Protein AF-0000000086990386 (afdb_homodimer)

Foldseek 3Di:
DPPVVLLVLLLVLLVLLLVLLVVLLVLQQPQWFAAPVGDIDHLVNDPLSVLLNVLSVVSNVLSVVVSVQSVCCVVVVDNDDDPCVVVVNLVVLVVSLVSLVVSLVSLVVVLVVVLVVVVVVLCVVCNPCCVVPVSSVVRNVSSVVSSVSSNVSSVSSVVSSVSSVVSSVCVVVPPPPDPPPCPPDPPVPDPPVPPPDPDDD/DPPVVLLVLLLVLLVLLLVLLVVLLVLQQPQWFAAPVGDIDHLVNDPLSVLLNVLSVVSNVLSVVVSVQSVCCVVVVDNPDDPCVVVVNLVVLVVSLVSLVVSLVSLVVVLVVVLVVVVVVLCVVCNPCCVVDVSSVVRNVSSVVSSVSSNVSSVSSVVSSVSSVVSSVCVVVPPPPPPPPPPPPVCVPVPPVPVPDDPDD

Nearest PDB structures (foldseek):
  5mx5-assembly1_G  TM=4.314E-01  e=7.909E+00  Mus musculus
  4a82-assembly1_A  TM=3.394E-01  e=3.561E+00  Homo sapiens
  4a82-assembly1_A  TM=3.468E-01  e=4.744E+00  Homo sapiens

InterPro domains:
  IPR006702 Casparian strip membrane protein domain [PF04535] (6-113)

Sequence (402 aa):
MDPKVVAFIVIGLRSFTFICLLIALVVIATDKLALIDGYKATFNDIHGYRYVLSIAIIGLAHTILQLGFSLYHVLTQNIPFWNGLPQFNYYADQVLAWVLASAAGAGFAVTAELKRLVDENIKNAVGDYELFIPAVDQQESLIDDFFDKANIATAILFLAFLSMATLLLLSPFNRIKPLETTTQDPEAQAKEPTAPGAPSSMDPKVVAFIVIGLRSFTFICLLIALVVIATDKLALIDGYKATFNDIHGYRYVLSIAIIGLAHTILQLGFSLYHVLTQNIPFWNGLPQFNYYADQVLAWVLASAAGAGFAVTAELKRLVDENIKNAVGDYELFIPAVDQQESLIDDFFDKANIATAILFLAFLSMATLLLLSPFNRIKPLETTTQDPEAQAKEPTAPGAPSS

pLDDT: mean 76.16, std 20.46, range [26.42, 97.56]

Secondary structure (DSSP, 8-state):
--HHHHHHHHHHHHHHHHHHHHHHHHHHHH-EEE-TTS-EEEGGGSHHHHHHHHHHHHHHHHHHHHHHHHHHHHHH----S-TTHHHHHHHHHHHHHHHHHHHHHHHHHHHHHHHHHHHHHHHHHHGGGGGG-HHHHHHHHHHHHHHHHHHHHHHHHHHHHHHHHHHHHHHHHHTT---------SHHHH-----------/--HHHHHHHHHHHHHHHHHHHHHHHHHHHH-EEE-TTS-EEEGGGSHHHHHHHHHHHHHHHHHHHHHHHHHHHHHH-S--S-TTHHHHHHHHHHHHHHHHHHHHHHHHHHHHHHHHHHHHHHHHHHGGGGGG-HHHHHHHHHHHHHHHHHHHHHHHHHHHHHHHHHHHHHHHHHTT---------STTTT-----------

Solvent-accessible surface area (backbone atoms only — not comparable to full-atom values): 21469 Å² total; per-residue (Å²): 128,59,66,69,59,50,52,50,51,51,52,52,38,46,50,50,25,40,53,29,26,50,51,19,45,50,45,48,72,66,44,65,39,73,44,91,90,63,54,68,46,45,42,76,75,36,66,29,43,39,48,31,50,51,46,34,51,52,50,39,55,50,37,54,54,50,49,50,53,52,49,47,23,70,73,63,73,39,77,67,94,52,96,55,44,67,59,49,50,51,51,52,50,50,53,49,36,34,50,39,28,12,28,31,24,9,31,50,24,31,46,53,48,52,53,49,50,51,51,49,48,48,38,68,74,45,39,91,48,39,86,72,35,64,70,56,50,56,44,48,50,49,51,49,50,45,46,49,48,51,46,50,21,28,49,32,39,36,49,21,27,50,36,49,47,51,53,58,70,49,45,74,72,64,65,64,70,69,73,75,72,74,78,59,68,69,67,69,60,67,70,51,76,73,68,75,74,74,75,83,136,130,59,66,67,58,52,50,50,52,52,52,49,38,45,49,49,24,40,52,28,26,51,53,20,45,52,46,48,72,66,45,67,39,74,45,91,89,64,54,70,47,45,42,76,74,36,67,29,43,39,49,32,50,52,47,34,51,52,50,38,55,49,38,54,55,50,49,49,52,52,48,46,24,70,72,63,71,40,77,64,96,49,98,55,43,68,59,48,49,50,51,51,50,49,52,49,37,34,49,37,28,12,28,30,23,8,31,51,22,32,47,53,49,50,51,49,50,53,52,50,48,49,38,68,74,45,40,90,48,39,86,72,35,64,69,56,49,56,45,48,50,49,52,50,50,47,47,48,47,53,47,50,22,29,50,33,38,36,50,20,27,51,37,47,48,50,53,58,68,49,45,74,72,63,65,64,68,71,73,73,73,70,76,69,71,67,61,69,67,66,65,53,78,72,71,77,74,76,78,76,133

Radius of gyration: 30.39 Å; Cα contacts (8 Å, |Δi|>4): 389; chains: 2; bounding box: 49×121×81 Å

Organism: Momordica charantia (NCBI:txid3673)

Structure (mmCIF, N/CA/C/O backbone):
data_AF-0000000086990386-model_v1
#
loop_
_entity.id
_entity.type
_entity.pdbx_description
1 polymer 'CASP-like protein'
#
loop_
_atom_site.group_PDB
_atom_site.id
_atom_site.type_symbol
_atom_site.label_atom_id
_atom_site.label_alt_id
_atom_site.label_comp_id
_atom_site.label_asym_id
_atom_site.label_entity_id
_atom_site.label_seq_id
_atom_site.pdbx_PDB_ins_code
_atom_site.Cartn_x
_atom_site.Cartn_y
_atom_site.Cartn_z
_atom_site.occupancy
_atom_site.B_iso_or_equiv
_atom_site.auth_seq_id
_atom_site.auth_comp_id
_atom_site.auth_asym_id
_atom_site.auth_atom_id
_atom_site.pdbx_PDB_model_num
ATOM 1 N N . MET A 1 1 ? 9.789 23.828 18.828 1 56.28 1 MET A N 1
ATOM 2 C CA . MET A 1 1 ? 11.125 23.391 18.406 1 56.28 1 MET A CA 1
ATOM 3 C C . MET A 1 1 ? 11.836 24.516 17.656 1 56.28 1 MET A C 1
ATOM 5 O O . MET A 1 1 ? 11.195 25.328 17 1 56.28 1 MET A O 1
ATOM 9 N N . ASP A 1 2 ? 13.164 24.734 17.906 1 68.25 2 ASP A N 1
ATOM 10 C CA . ASP A 1 2 ? 14.031 25.688 17.203 1 68.25 2 ASP A CA 1
ATOM 11 C C . ASP A 1 2 ? 13.938 25.5 15.695 1 68.25 2 ASP A C 1
ATOM 13 O O . ASP A 1 2 ? 14.008 24.375 15.195 1 68.25 2 ASP A O 1
ATOM 17 N N . PRO A 1 3 ? 13.531 26.469 15.086 1 74.06 3 PRO A N 1
ATOM 18 C CA . PRO A 1 3 ? 13.375 26.375 13.633 1 74.06 3 PRO A CA 1
ATOM 19 C C . PRO A 1 3 ? 14.594 25.75 12.953 1 74.06 3 PRO A C 1
ATOM 21 O O . PRO A 1 3 ? 14.445 25.047 11.953 1 74.06 3 PRO A O 1
ATOM 24 N N . LYS A 1 4 ? 15.781 26.078 13.477 1 75.44 4 LYS A N 1
ATOM 25 C CA . LYS A 1 4 ? 16.98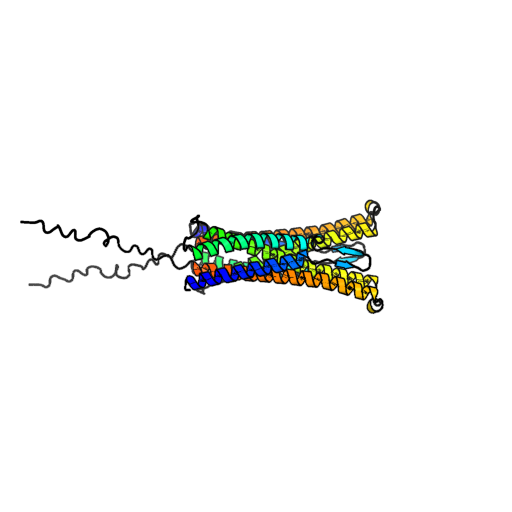4 25.484 12.898 1 75.44 4 LYS A CA 1
ATOM 26 C C . LYS A 1 4 ? 17 23.969 13.07 1 75.44 4 LYS A C 1
ATOM 28 O O . LYS A 1 4 ? 17.406 23.25 12.164 1 75.44 4 LYS A O 1
ATOM 33 N N . VAL A 1 5 ? 16.562 23.469 14.219 1 78.19 5 VAL A N 1
ATOM 34 C CA . VAL A 1 5 ? 16.516 22.047 14.492 1 78.19 5 VAL A CA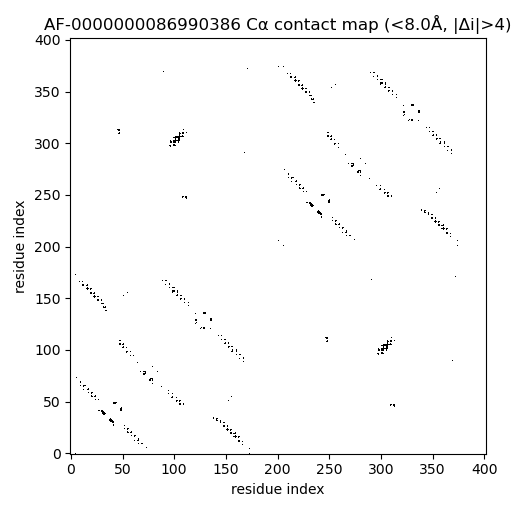 1
ATOM 35 C C . VAL A 1 5 ? 15.508 21.375 13.555 1 78.19 5 VAL A C 1
ATOM 37 O O . VAL A 1 5 ? 15.773 20.297 13.016 1 78.19 5 VAL A O 1
ATOM 40 N N . VAL A 1 6 ? 14.453 22.047 13.297 1 78.69 6 VAL A N 1
ATOM 41 C CA . VAL A 1 6 ? 13.406 21.5 12.422 1 78.69 6 VAL A CA 1
ATOM 42 C C . VAL A 1 6 ? 13.938 21.391 10.992 1 78.69 6 VAL A C 1
ATOM 44 O O . VAL A 1 6 ? 13.711 20.391 10.32 1 78.69 6 VAL A O 1
ATOM 47 N N . ALA A 1 7 ? 14.656 22.406 10.664 1 78.38 7 ALA A N 1
ATOM 48 C CA . ALA A 1 7 ? 15.219 22.391 9.312 1 78.38 7 ALA A CA 1
ATOM 49 C C . ALA A 1 7 ? 16.203 21.25 9.125 1 78.38 7 ALA A C 1
ATOM 51 O O . ALA A 1 7 ? 16.219 20.594 8.086 1 78.38 7 ALA A O 1
ATOM 52 N N . PHE A 1 8 ? 16.953 21 10.133 1 82.94 8 PHE A N 1
ATOM 53 C CA . PHE A 1 8 ? 17.938 19.938 10.062 1 82.94 8 PHE A CA 1
ATOM 54 C C . PHE A 1 8 ? 17.25 18.578 10.055 1 82.94 8 PHE A C 1
ATOM 56 O O . PHE A 1 8 ? 17.703 17.656 9.367 1 82.94 8 PHE A O 1
ATOM 63 N N . ILE A 1 9 ? 16.266 18.469 10.797 1 86.44 9 ILE A N 1
ATOM 64 C CA . ILE A 1 9 ? 15.516 17.219 10.836 1 86.44 9 ILE A CA 1
ATOM 65 C C . ILE A 1 9 ? 14.883 16.953 9.469 1 86.44 9 ILE A C 1
ATOM 67 O O . ILE A 1 9 ? 14.922 15.82 8.969 1 86.44 9 ILE A O 1
ATOM 71 N N . VAL A 1 10 ? 14.383 17.953 8.859 1 85.38 10 VAL A N 1
ATOM 72 C CA . VAL A 1 10 ? 13.727 17.828 7.559 1 85.38 10 VAL A CA 1
ATOM 73 C C . VAL A 1 10 ? 14.758 17.406 6.504 1 85.38 10 VAL A C 1
ATOM 75 O O . VAL A 1 10 ? 14.531 16.453 5.75 1 85.38 10 VAL A O 1
ATOM 78 N N . ILE A 1 11 ? 15.883 18.031 6.52 1 87.06 11 ILE A N 1
ATOM 79 C CA . ILE A 1 11 ? 16.922 17.719 5.551 1 87.06 11 ILE A CA 1
ATOM 80 C C . ILE A 1 11 ? 17.453 16.297 5.801 1 87.06 11 ILE A C 1
ATOM 82 O O . ILE A 1 11 ? 17.719 15.562 4.852 1 87.06 11 ILE A O 1
ATOM 86 N N . GLY A 1 12 ? 17.625 16 7.023 1 90.94 12 GLY A N 1
ATOM 87 C CA . GLY A 1 12 ? 18.094 14.664 7.367 1 90.94 12 GLY A CA 1
ATOM 88 C C . GLY A 1 12 ? 17.141 13.57 6.922 1 90.94 12 GLY A C 1
ATOM 89 O O . GLY A 1 12 ? 17.562 12.562 6.348 1 90.94 12 GLY A O 1
ATOM 90 N N . LEU A 1 13 ? 15.922 13.727 7.141 1 92.62 13 LEU A N 1
ATOM 91 C CA . LEU A 1 13 ? 14.914 12.734 6.785 1 92.62 13 LEU A CA 1
ATOM 92 C C . LEU A 1 13 ? 14.766 12.633 5.27 1 92.62 13 LEU A C 1
ATOM 94 O O . LEU A 1 13 ? 14.602 11.531 4.73 1 92.62 13 LEU A O 1
ATOM 98 N N . ARG A 1 14 ? 14.852 13.703 4.621 1 90.69 14 ARG A N 1
ATOM 99 C CA . ARG A 1 14 ? 14.742 13.695 3.166 1 90.69 14 ARG A CA 1
ATOM 100 C C . ARG A 1 14 ? 15.961 13.039 2.533 1 90.69 14 ARG A C 1
ATOM 102 O O . ARG A 1 14 ? 15.844 12.32 1.539 1 90.69 14 ARG A O 1
ATOM 109 N N . SER A 1 15 ? 17.062 13.352 3.102 1 93 15 SER A N 1
ATOM 110 C CA . SER A 1 15 ? 18.266 12.711 2.609 1 93 15 SER A CA 1
ATOM 111 C C . SER A 1 15 ? 18.234 11.203 2.82 1 93 15 SER A C 1
ATOM 113 O O . SER A 1 15 ? 18.625 10.438 1.94 1 93 15 SER A O 1
ATOM 115 N N . PHE A 1 16 ? 17.797 10.844 3.961 1 95.25 16 PHE A N 1
ATOM 116 C CA . PHE A 1 16 ? 17.641 9.422 4.258 1 95.25 16 PHE A CA 1
ATOM 117 C C . PHE A 1 16 ? 16.688 8.758 3.264 1 95.25 16 PHE A C 1
ATOM 119 O O . PHE A 1 16 ? 16.984 7.684 2.744 1 95.25 16 PHE A O 1
ATOM 126 N N . THR A 1 17 ? 15.555 9.375 3.016 1 95.94 17 THR A N 1
ATOM 127 C CA . THR A 1 17 ? 14.602 8.859 2.037 1 95.94 17 THR A CA 1
ATOM 128 C C . THR A 1 17 ? 15.266 8.695 0.673 1 95.94 17 THR A C 1
ATOM 130 O O . THR A 1 17 ? 15.086 7.668 0.014 1 95.94 17 THR A O 1
ATOM 133 N N . PHE A 1 18 ? 16.031 9.633 0.279 1 95.19 18 PHE A N 1
ATOM 134 C CA . PHE A 1 18 ? 16.719 9.609 -1.005 1 95.19 18 PHE A CA 1
ATOM 135 C C . PHE A 1 18 ? 17.656 8.406 -1.095 1 95.19 18 PHE A C 1
ATOM 137 O O . PHE A 1 18 ? 17.641 7.668 -2.082 1 95.19 18 PHE A O 1
ATOM 144 N N . ILE A 1 19 ? 18.406 8.203 -0.078 1 96.75 19 ILE A N 1
ATOM 145 C CA . ILE A 1 19 ? 19.375 7.121 -0.053 1 96.75 19 ILE A CA 1
ATOM 146 C C . ILE A 1 19 ? 18.656 5.777 -0.094 1 96.75 19 ILE A C 1
ATOM 148 O O . ILE A 1 19 ? 19.047 4.879 -0.842 1 96.75 19 ILE A O 1
ATOM 152 N N . CYS A 1 20 ? 17.656 5.641 0.685 1 97.44 20 CYS A N 1
ATOM 153 C CA . CYS A 1 20 ? 16.891 4.398 0.713 1 97.44 20 CYS A CA 1
ATOM 154 C C . CYS A 1 20 ? 16.297 4.098 -0.655 1 97.44 20 CYS A C 1
ATOM 156 O O . CYS A 1 20 ? 16.391 2.969 -1.146 1 97.44 20 CYS A O 1
ATOM 158 N N . LEU A 1 21 ? 15.719 5.105 -1.289 1 97.38 21 LEU A N 1
ATOM 159 C CA . LEU A 1 21 ? 15.078 4.891 -2.584 1 97.38 21 LEU A CA 1
ATOM 160 C C . LEU A 1 21 ? 16.109 4.535 -3.646 1 97.38 21 LEU A C 1
ATOM 162 O O . LEU A 1 21 ? 15.852 3.713 -4.527 1 97.38 21 LEU A O 1
ATOM 166 N N . LEU A 1 22 ? 17.281 5.125 -3.553 1 95.75 22 LEU A N 1
ATOM 167 C CA . LEU A 1 22 ? 18.344 4.805 -4.492 1 95.75 22 LEU A CA 1
ATOM 168 C C . LEU A 1 22 ? 18.797 3.361 -4.328 1 95.75 22 LEU A C 1
ATOM 170 O O . LEU A 1 22 ? 18.938 2.631 -5.309 1 95.75 22 LEU A O 1
ATOM 174 N N . ILE A 1 23 ? 18.969 2.938 -3.125 1 96.25 23 ILE A N 1
ATOM 175 C CA . ILE A 1 23 ? 19.406 1.572 -2.854 1 96.25 23 ILE A CA 1
ATOM 176 C C . ILE A 1 23 ? 18.344 0.587 -3.324 1 96.25 23 ILE A C 1
ATOM 178 O O . ILE A 1 23 ? 18.656 -0.415 -3.973 1 96.25 23 ILE A O 1
ATOM 182 N N . ALA A 1 24 ? 17.094 0.884 -2.986 1 95.88 24 ALA A N 1
ATOM 183 C CA . ALA A 1 24 ? 16.016 0.012 -3.426 1 95.88 24 ALA A CA 1
ATOM 184 C C . ALA A 1 24 ? 15.984 -0.114 -4.945 1 95.88 24 ALA A C 1
ATOM 186 O O . ALA A 1 24 ? 15.828 -1.213 -5.48 1 95.88 24 ALA A O 1
ATOM 187 N N . LEU A 1 25 ? 16.203 0.995 -5.586 1 93.38 25 LEU A N 1
ATOM 188 C CA . LEU A 1 25 ? 16.188 1.01 -7.047 1 93.38 25 LEU A CA 1
ATOM 189 C C . LEU A 1 25 ? 17.328 0.181 -7.613 1 93.38 25 LEU A C 1
ATOM 191 O O . LEU A 1 25 ? 17.141 -0.575 -8.57 1 93.38 25 LEU A O 1
ATOM 195 N N . VAL A 1 26 ? 18.453 0.288 -7.047 1 91.62 26 VAL A N 1
ATOM 196 C CA . VAL A 1 26 ? 19.625 -0.446 -7.52 1 91.62 26 VAL A CA 1
ATOM 197 C C . VAL A 1 26 ? 19.406 -1.945 -7.328 1 91.62 26 VAL A C 1
ATOM 199 O O . VAL A 1 26 ? 19.688 -2.74 -8.227 1 91.62 26 VAL A O 1
ATOM 202 N N . VAL A 1 27 ? 18.859 -2.314 -6.176 1 91.06 27 VAL A N 1
ATOM 203 C CA . VAL A 1 27 ? 18.609 -3.725 -5.887 1 91.06 27 VAL A CA 1
ATOM 204 C C . VAL A 1 27 ? 17.594 -4.285 -6.867 1 91.06 27 VAL A C 1
ATOM 206 O O . VAL A 1 27 ? 17.781 -5.371 -7.418 1 91.06 27 VAL A O 1
ATOM 209 N N . ILE A 1 28 ? 16.562 -3.557 -7.117 1 87.12 28 ILE A N 1
ATOM 210 C CA . ILE A 1 28 ? 15.492 -4 -8.008 1 87.12 28 ILE A CA 1
ATOM 211 C C . ILE A 1 28 ? 16.031 -4.113 -9.43 1 87.12 28 ILE A C 1
ATOM 213 O O . ILE A 1 28 ? 15.727 -5.078 -10.141 1 87.12 28 ILE A O 1
ATOM 217 N N . ALA A 1 29 ? 16.828 -3.207 -9.836 1 82.56 29 ALA A N 1
ATOM 218 C CA . ALA A 1 29 ? 17.297 -3.127 -11.219 1 82.56 29 ALA A CA 1
ATOM 219 C C . ALA A 1 29 ? 18.359 -4.184 -11.5 1 82.56 29 ALA A C 1
ATOM 221 O O . ALA A 1 29 ? 18.531 -4.609 -12.641 1 82.56 29 ALA A O 1
ATOM 222 N N . THR A 1 30 ? 19.016 -4.621 -10.469 1 83.06 30 THR A N 1
ATOM 223 C CA . THR A 1 30 ? 20.141 -5.516 -10.703 1 83.06 30 THR A CA 1
ATOM 224 C C . THR A 1 30 ? 19.766 -6.957 -10.391 1 83.06 30 THR A C 1
ATOM 226 O O . THR A 1 30 ? 20.531 -7.883 -10.664 1 83.06 30 THR A O 1
ATOM 229 N N . ASP A 1 31 ? 18.609 -7.141 -9.836 1 81.94 31 ASP A N 1
ATOM 230 C CA . ASP A 1 31 ? 18.219 -8.5 -9.492 1 81.94 31 ASP A CA 1
ATOM 231 C C . ASP A 1 31 ? 17.719 -9.258 -10.719 1 81.94 31 ASP A C 1
ATOM 233 O O . ASP A 1 31 ? 16.812 -8.797 -11.422 1 81.94 31 ASP A O 1
ATOM 237 N N . LYS A 1 32 ? 18.453 -10.383 -11.023 1 82.75 32 LYS A N 1
ATOM 238 C CA . LYS A 1 32 ? 18.109 -11.281 -12.125 1 82.75 32 LYS A CA 1
ATOM 239 C C . LYS A 1 32 ? 18.078 -12.734 -11.656 1 82.75 32 LYS A C 1
ATOM 241 O O . LYS A 1 32 ? 18.922 -13.156 -10.875 1 82.75 32 LYS A O 1
ATOM 246 N N . LEU A 1 33 ? 16.984 -13.359 -12.078 1 82.44 33 LEU A N 1
ATOM 247 C CA . LEU A 1 33 ? 16.875 -14.789 -11.828 1 82.44 33 LEU A CA 1
ATOM 248 C C . LEU A 1 33 ? 17.375 -15.594 -13.023 1 82.44 33 LEU A C 1
ATOM 250 O O . LEU A 1 33 ? 16.938 -15.352 -14.156 1 82.44 33 LEU A O 1
ATOM 254 N N . ALA A 1 34 ? 18.375 -16.469 -12.836 1 79.12 34 ALA A N 1
ATOM 255 C CA . ALA A 1 34 ? 18.844 -17.406 -13.844 1 79.12 34 ALA A CA 1
ATOM 256 C C . ALA A 1 34 ? 18.781 -18.844 -13.32 1 79.12 34 ALA A C 1
ATOM 258 O O . ALA A 1 34 ? 19.484 -19.203 -12.367 1 79.12 34 ALA A O 1
ATOM 259 N N . LEU A 1 35 ? 17.828 -19.547 -13.93 1 73.88 35 LEU A N 1
ATOM 260 C CA . LEU A 1 35 ? 17.688 -20.938 -13.508 1 73.88 35 LEU A CA 1
ATOM 261 C C . LEU A 1 35 ? 18.594 -21.844 -14.32 1 73.88 35 LEU A C 1
ATOM 263 O O . LEU A 1 35 ? 19.172 -21.422 -15.32 1 73.88 35 LEU A O 1
ATOM 267 N N . ILE A 1 36 ? 18.672 -23.109 -13.883 1 70.75 36 ILE A N 1
ATOM 268 C CA . ILE A 1 36 ? 19.578 -24.094 -14.484 1 70.75 36 ILE A CA 1
ATOM 269 C C . ILE A 1 36 ? 19.094 -24.453 -15.883 1 70.75 36 ILE A C 1
ATOM 271 O O . ILE A 1 36 ? 19.891 -24.688 -16.781 1 70.75 36 ILE A O 1
ATOM 275 N N . ASP A 1 37 ? 17.734 -24.375 -16.078 1 69.06 37 ASP A N 1
ATOM 276 C CA . ASP A 1 37 ? 17.172 -24.75 -17.375 1 69.06 37 ASP A CA 1
ATOM 277 C C . ASP A 1 37 ? 17.266 -23.594 -18.359 1 69.06 37 ASP A C 1
ATOM 279 O O . ASP A 1 37 ? 16.828 -23.703 -19.5 1 69.06 37 ASP A O 1
ATOM 283 N N . GLY A 1 38 ? 17.875 -22.453 -17.891 1 72 38 GLY A N 1
ATOM 284 C CA . GLY A 1 38 ? 18.062 -21.328 -18.781 1 72 38 GLY A CA 1
ATOM 285 C C . GLY A 1 38 ? 16.984 -20.266 -18.656 1 72 38 GLY A C 1
ATOM 286 O O . GLY A 1 38 ? 17.062 -19.219 -19.281 1 72 38 GLY A O 1
ATOM 287 N N . TYR A 1 39 ? 15.984 -20.641 -17.906 1 73.12 39 TYR A N 1
ATOM 288 C CA . TYR A 1 39 ? 14.93 -19.641 -17.703 1 73.12 39 TYR A CA 1
ATOM 289 C C . TYR A 1 39 ? 15.461 -18.422 -16.969 1 73.12 39 TYR A C 1
ATOM 291 O O . TYR A 1 39 ? 16.172 -18.562 -15.961 1 73.12 39 TYR A O 1
ATOM 299 N N . LYS A 1 40 ? 15.273 -17.281 -17.625 1 77.38 40 LYS A N 1
ATOM 300 C CA . LYS A 1 40 ? 15.688 -16.031 -17 1 77.38 40 LYS A CA 1
ATOM 301 C C . LYS A 1 40 ? 14.484 -15.141 -16.688 1 77.38 40 LYS A C 1
ATOM 303 O O . LYS A 1 40 ? 13.531 -15.086 -17.469 1 77.38 40 LYS A O 1
ATOM 308 N N . ALA A 1 41 ? 14.508 -14.609 -15.484 1 78.81 41 ALA A N 1
ATOM 309 C CA . ALA A 1 41 ? 13.461 -13.664 -15.086 1 78.81 41 ALA A CA 1
ATOM 310 C C . ALA A 1 41 ? 14.055 -12.461 -14.359 1 78.81 41 ALA A C 1
ATOM 312 O O . ALA A 1 41 ? 15.055 -12.586 -13.648 1 78.81 41 ALA A O 1
ATOM 313 N N . THR A 1 42 ? 13.562 -11.328 -14.758 1 79.56 42 THR A N 1
ATOM 314 C CA . THR A 1 42 ? 13.922 -10.094 -14.07 1 79.56 42 THR A CA 1
ATOM 315 C C . THR A 1 42 ? 12.719 -9.523 -13.312 1 79.56 42 THR A C 1
ATOM 317 O O . THR A 1 42 ? 11.594 -10 -13.484 1 79.56 42 THR A O 1
ATOM 320 N N . PHE A 1 43 ? 13 -8.5 -12.484 1 83.44 43 PHE A N 1
ATOM 321 C CA . PHE A 1 43 ? 11.938 -7.836 -11.727 1 83.44 43 PHE A CA 1
ATOM 322 C C . PHE A 1 43 ? 10.883 -7.266 -12.664 1 83.44 43 PHE A C 1
ATOM 324 O O . PHE A 1 43 ? 9.703 -7.219 -12.32 1 83.44 43 PHE A O 1
ATOM 331 N N . ASN A 1 44 ? 11.312 -6.938 -13.859 1 79.5 44 ASN A N 1
ATOM 332 C CA . ASN A 1 44 ? 10.406 -6.328 -14.828 1 79.5 44 ASN A CA 1
ATOM 333 C C . ASN A 1 44 ? 9.391 -7.336 -15.352 1 79.5 44 ASN A C 1
ATOM 335 O O . ASN A 1 44 ? 8.367 -6.953 -15.914 1 79.5 44 ASN A O 1
ATOM 339 N N . ASP A 1 45 ? 9.672 -8.523 -15.141 1 83.62 45 ASP A N 1
ATOM 340 C CA . ASP A 1 45 ? 8.781 -9.562 -15.641 1 83.62 45 ASP A CA 1
ATOM 341 C C . ASP A 1 45 ? 7.602 -9.773 -14.688 1 83.62 45 ASP A C 1
ATOM 343 O O . ASP A 1 45 ? 6.617 -10.43 -15.047 1 83.62 45 ASP A O 1
ATOM 347 N N . ILE A 1 46 ? 7.719 -9.266 -13.477 1 85.75 46 ILE A N 1
ATOM 348 C CA . ILE A 1 46 ? 6.668 -9.391 -12.477 1 85.75 46 ILE A CA 1
ATOM 349 C C . ILE A 1 46 ? 5.941 -8.055 -12.32 1 85.75 46 ILE A C 1
ATOM 351 O O . ILE A 1 46 ? 6.562 -7.039 -11.992 1 85.75 46 ILE A O 1
ATOM 355 N N . HIS A 1 47 ? 4.684 -8.055 -12.57 1 86.44 47 HIS A N 1
ATOM 356 C CA . HIS A 1 47 ? 3.889 -6.828 -12.594 1 86.44 47 HIS A CA 1
ATOM 357 C C . HIS A 1 47 ? 3.971 -6.098 -11.258 1 86.44 47 HIS A C 1
ATOM 359 O O . HIS A 1 47 ? 4.094 -4.871 -11.227 1 86.44 47 HIS A O 1
ATOM 365 N N . GLY A 1 48 ? 3.891 -6.863 -10.211 1 87.06 48 GLY A N 1
ATOM 366 C CA . GLY A 1 48 ? 3.98 -6.246 -8.898 1 87.06 48 GLY A CA 1
ATOM 367 C C . GLY A 1 48 ? 5.289 -5.516 -8.672 1 87.06 48 GLY A C 1
ATOM 368 O O . GLY A 1 48 ? 5.305 -4.418 -8.117 1 87.06 48 GLY A O 1
ATOM 369 N N . TYR A 1 49 ? 6.355 -6.066 -9.164 1 90.06 49 TYR A N 1
ATOM 370 C CA . TYR A 1 49 ? 7.664 -5.453 -8.984 1 90.06 49 TYR A CA 1
ATOM 371 C C . TYR A 1 49 ? 7.848 -4.266 -9.922 1 90.06 49 TYR A C 1
ATOM 373 O O . TYR A 1 49 ? 8.547 -3.305 -9.586 1 90.06 49 TYR A O 1
ATOM 381 N N . ARG A 1 50 ? 7.211 -4.312 -11.07 1 90 50 ARG A N 1
ATOM 382 C CA . ARG A 1 50 ? 7.238 -3.158 -11.961 1 90 50 ARG A CA 1
ATOM 383 C C . ARG A 1 50 ? 6.602 -1.941 -11.297 1 90 50 ARG A C 1
ATOM 385 O O . ARG A 1 50 ? 7.074 -0.815 -11.469 1 90 50 ARG A O 1
ATOM 392 N N . TYR A 1 51 ? 5.523 -2.283 -10.633 1 93.62 51 TYR A N 1
ATOM 393 C CA . TYR A 1 51 ? 4.875 -1.215 -9.883 1 93.62 51 TYR A CA 1
ATOM 394 C C . TYR A 1 51 ? 5.809 -0.658 -8.812 1 93.62 51 TYR A C 1
ATOM 396 O O . TYR A 1 51 ? 5.961 0.56 -8.688 1 93.62 51 TYR A O 1
ATOM 404 N N . VAL A 1 52 ? 6.426 -1.499 -8.062 1 93.94 52 VAL A N 1
ATOM 405 C CA . VAL A 1 52 ? 7.355 -1.092 -7.02 1 93.94 52 VAL A CA 1
ATOM 406 C C . VAL A 1 52 ? 8.5 -0.279 -7.625 1 93.94 52 VAL A C 1
ATOM 408 O O . VAL A 1 52 ? 8.883 0.762 -7.09 1 93.94 52 VAL A O 1
ATOM 411 N N . LEU A 1 53 ? 9 -0.663 -8.766 1 92.94 53 LEU A N 1
ATOM 412 C CA . LEU A 1 53 ? 10.07 0.033 -9.469 1 92.94 53 LEU A CA 1
ATOM 413 C C . LEU A 1 53 ? 9.625 1.427 -9.898 1 92.94 53 LEU A C 1
ATOM 415 O O . LEU A 1 53 ? 10.344 2.406 -9.688 1 92.94 53 LEU A O 1
ATOM 419 N N . SER A 1 54 ? 8.453 1.478 -10.492 1 94.94 54 SER A N 1
ATOM 420 C CA . SER A 1 54 ? 7.93 2.762 -10.938 1 94.94 54 SER A CA 1
ATOM 421 C C . SER A 1 54 ? 7.793 3.742 -9.781 1 94.94 54 SER A C 1
ATOM 423 O O . SER A 1 54 ? 8.141 4.918 -9.914 1 94.94 54 SER A O 1
ATOM 425 N N . ILE A 1 55 ? 7.305 3.229 -8.703 1 95.81 55 ILE A N 1
ATOM 426 C CA . ILE A 1 55 ? 7.105 4.098 -7.547 1 95.81 55 ILE A CA 1
ATOM 427 C C . ILE A 1 55 ? 8.453 4.531 -6.984 1 95.81 55 ILE A C 1
ATOM 429 O O . ILE A 1 55 ? 8.609 5.668 -6.535 1 95.81 55 ILE A O 1
ATOM 433 N N . ALA A 1 56 ? 9.438 3.637 -7 1 95.44 56 ALA A N 1
ATOM 434 C CA . ALA A 1 56 ? 10.781 4 -6.547 1 95.44 56 ALA A CA 1
ATOM 435 C C . ALA A 1 56 ? 11.359 5.129 -7.398 1 95.44 56 ALA A C 1
ATOM 437 O O . ALA A 1 56 ? 11.969 6.062 -6.871 1 95.44 56 ALA A O 1
ATOM 438 N N . ILE A 1 57 ? 11.109 5.121 -8.648 1 95.06 57 ILE A N 1
ATOM 439 C CA . ILE A 1 57 ? 11.602 6.141 -9.57 1 95.06 57 ILE A CA 1
ATOM 440 C C . ILE A 1 57 ? 10.883 7.465 -9.297 1 95.06 57 ILE A C 1
ATOM 442 O O . ILE A 1 57 ? 11.523 8.516 -9.211 1 95.06 57 ILE A O 1
ATOM 446 N N . ILE A 1 58 ? 9.625 7.387 -9.156 1 95.56 58 ILE A N 1
ATOM 447 C CA . ILE A 1 58 ? 8.828 8.578 -8.875 1 95.56 58 ILE A CA 1
ATOM 448 C C . ILE A 1 58 ? 9.266 9.172 -7.535 1 95.56 58 ILE A C 1
ATOM 450 O O . ILE A 1 58 ? 9.406 10.391 -7.414 1 95.56 58 ILE A O 1
ATOM 454 N N . GLY A 1 59 ? 9.406 8.266 -6.547 1 95.81 59 GLY A N 1
ATOM 455 C CA . GLY A 1 59 ? 9.859 8.742 -5.25 1 95.81 59 GLY A CA 1
ATOM 456 C C . GLY A 1 59 ? 11.227 9.406 -5.301 1 95.81 59 GLY A C 1
ATOM 457 O O . GLY A 1 59 ? 11.445 10.438 -4.66 1 95.81 59 GLY A O 1
ATOM 458 N N . LEU A 1 60 ? 12.086 8.844 -6.062 1 95.31 60 LEU A N 1
ATOM 459 C CA . LEU A 1 60 ? 13.43 9.414 -6.199 1 95.31 60 LEU A CA 1
ATOM 460 C C . LEU A 1 60 ? 13.375 10.789 -6.848 1 95.31 60 LEU A C 1
ATOM 462 O O . LEU A 1 60 ? 14.031 11.727 -6.387 1 95.31 60 LEU A O 1
ATOM 466 N N . ALA A 1 61 ? 12.648 10.922 -7.895 1 94.31 61 ALA A N 1
ATOM 467 C CA . ALA A 1 61 ? 12.484 12.211 -8.562 1 94.31 61 ALA A CA 1
ATOM 468 C C . ALA A 1 61 ? 11.914 13.258 -7.609 1 94.31 61 ALA A C 1
ATOM 470 O O . ALA A 1 61 ? 12.414 14.383 -7.543 1 94.31 61 ALA A O 1
ATOM 471 N N . HIS A 1 62 ? 10.93 12.836 -6.891 1 93.81 62 HIS A N 1
ATOM 472 C CA . HIS A 1 62 ? 10.297 13.727 -5.93 1 93.81 62 HIS A CA 1
ATOM 473 C C . HIS A 1 62 ? 11.273 14.172 -4.848 1 93.81 62 HIS A C 1
ATOM 475 O O . HIS A 1 62 ? 11.328 15.352 -4.496 1 93.81 62 HIS A O 1
ATOM 481 N N . THR A 1 63 ? 11.969 13.281 -4.391 1 91 63 THR A N 1
ATOM 482 C CA . THR A 1 63 ? 12.875 13.578 -3.287 1 91 63 THR A CA 1
ATOM 483 C C . THR A 1 63 ? 14.023 14.477 -3.752 1 91 63 THR A C 1
ATOM 485 O O . THR A 1 63 ? 14.484 15.336 -3.004 1 91 63 THR A O 1
ATOM 488 N N . ILE A 1 64 ? 14.508 14.305 -4.945 1 90.69 64 ILE A N 1
ATOM 489 C CA . ILE A 1 64 ? 15.539 15.172 -5.496 1 90.69 64 ILE A CA 1
ATOM 490 C C . ILE A 1 64 ? 15.016 16.609 -5.578 1 90.69 64 ILE A C 1
ATOM 492 O O . ILE A 1 64 ? 15.703 17.547 -5.168 1 90.69 64 ILE A O 1
ATOM 496 N N . LEU A 1 65 ? 13.836 16.797 -6.031 1 88.56 65 LEU A N 1
ATOM 497 C CA . LEU A 1 65 ? 13.219 18.109 -6.148 1 88.56 65 LEU A CA 1
ATOM 498 C C . LEU A 1 65 ? 13.031 18.75 -4.777 1 88.56 65 LEU A C 1
ATOM 500 O O . LEU A 1 65 ? 13.391 19.906 -4.578 1 88.56 65 LEU A O 1
ATOM 504 N N . GLN A 1 66 ? 12.562 17.953 -3.885 1 85.62 66 GLN A N 1
ATOM 505 C CA . GLN A 1 66 ? 12.266 18.469 -2.557 1 85.62 66 GLN A CA 1
ATOM 506 C C . GLN A 1 66 ? 13.547 18.797 -1.795 1 85.62 66 GLN A C 1
ATOM 508 O O . GLN A 1 66 ? 13.609 19.781 -1.059 1 85.62 66 GLN A O 1
ATOM 513 N N . LEU A 1 67 ? 14.453 17.938 -1.906 1 84.38 67 LEU A N 1
ATOM 514 C CA . LEU A 1 67 ? 15.742 18.203 -1.269 1 84.38 67 LEU A CA 1
ATOM 515 C C . LEU A 1 67 ? 16.391 19.453 -1.84 1 84.38 67 LEU A C 1
ATOM 517 O O . LEU A 1 67 ? 16.969 20.25 -1.1 1 84.38 67 LEU A O 1
ATOM 521 N N . GLY A 1 68 ? 16.266 19.719 -3.113 1 82.81 68 GLY A N 1
ATOM 522 C CA . GLY A 1 68 ? 16.781 20.922 -3.734 1 82.81 68 GLY A CA 1
ATOM 523 C C . GLY A 1 68 ? 16.141 22.188 -3.195 1 82.81 68 GLY A C 1
ATOM 524 O O . GLY A 1 68 ? 16.828 23.172 -2.902 1 82.81 68 GLY A O 1
ATOM 525 N N . PHE A 1 69 ? 14.867 22.109 -3.055 1 79.44 69 PHE A N 1
ATOM 526 C CA . PHE A 1 69 ? 14.141 23.25 -2.504 1 79.44 69 PHE A CA 1
ATOM 527 C C . PHE A 1 69 ? 14.555 23.5 -1.061 1 79.44 69 PHE A C 1
ATOM 529 O O . PHE A 1 69 ? 14.742 24.656 -0.66 1 79.44 69 PHE A O 1
ATOM 536 N N . SER A 1 70 ? 14.656 22.438 -0.339 1 75.88 70 SER A N 1
ATOM 537 C CA . SER A 1 70 ? 15.016 22.594 1.069 1 75.88 70 SER A CA 1
ATOM 538 C C . SER A 1 70 ? 16.422 23.141 1.23 1 75.88 70 SER A C 1
ATOM 540 O O . SER A 1 70 ? 16.672 23.984 2.1 1 75.88 70 SER A O 1
ATOM 542 N N . LEU A 1 71 ? 17.297 22.703 0.427 1 77.5 71 LEU A N 1
ATOM 543 C CA . LEU A 1 71 ? 18.672 23.203 0.468 1 77.5 71 LEU A CA 1
ATOM 544 C C . LEU A 1 71 ? 18.734 24.656 0.034 1 77.5 71 LEU A C 1
ATOM 546 O O . LEU A 1 71 ? 19.438 25.469 0.647 1 77.5 71 LEU A O 1
ATOM 550 N N . TYR A 1 72 ? 17.984 24.938 -0.949 1 75.25 72 TYR A N 1
ATOM 551 C CA . TYR A 1 72 ? 17.938 26.312 -1.436 1 75.25 72 TYR A CA 1
ATOM 552 C C . TYR A 1 72 ? 17.438 27.25 -0.35 1 75.25 72 TYR A C 1
ATOM 554 O O . TYR A 1 72 ? 17.984 28.344 -0.157 1 75.25 72 TYR A O 1
ATOM 562 N N . HIS A 1 73 ? 16.469 26.812 0.302 1 73.75 73 HIS A N 1
ATOM 563 C CA . HIS A 1 73 ? 15.891 27.609 1.371 1 73.75 73 HIS A CA 1
ATOM 564 C C . HIS A 1 73 ? 16.891 27.828 2.504 1 73.75 73 HIS A C 1
ATOM 566 O O . HIS A 1 73 ? 17.031 28.938 3.012 1 73.75 73 HIS A O 1
ATOM 572 N N . VAL A 1 74 ? 17.516 26.781 2.898 1 71.5 74 VAL A N 1
ATOM 573 C CA . VAL A 1 74 ? 18.438 26.859 4.031 1 71.5 74 VAL A CA 1
ATOM 574 C C . VAL A 1 74 ? 19.641 27.719 3.662 1 71.5 74 VAL A C 1
ATOM 576 O O . VAL A 1 74 ? 20.141 28.484 4.488 1 71.5 74 VAL A O 1
ATOM 579 N N . LEU A 1 75 ? 20.016 27.656 2.439 1 75.12 75 LEU A N 1
ATOM 580 C CA . LEU A 1 75 ? 21.219 28.359 2.014 1 75.12 75 LEU A CA 1
ATOM 581 C C . LEU A 1 75 ? 20.922 29.828 1.738 1 75.12 75 LEU A C 1
ATOM 583 O O . LEU A 1 75 ? 21.75 30.703 1.981 1 75.12 75 LEU A O 1
ATOM 587 N N . THR A 1 76 ? 19.781 30.062 1.214 1 72.5 76 THR A N 1
ATOM 588 C CA . THR A 1 76 ? 19.5 31.438 0.781 1 72.5 76 THR A CA 1
ATOM 589 C C . THR A 1 76 ? 18.609 32.156 1.792 1 72.5 76 THR A C 1
ATOM 591 O O . THR A 1 76 ? 18.5 33.375 1.769 1 72.5 76 THR A O 1
ATOM 594 N N . GLN A 1 77 ? 18.141 31.344 2.873 1 64.94 77 GLN A N 1
ATOM 595 C CA . GLN A 1 77 ? 17.172 31.859 3.846 1 64.94 77 GLN A CA 1
ATOM 596 C C . GLN A 1 77 ? 15.984 32.5 3.152 1 64.94 77 GLN A C 1
ATOM 598 O O . GLN A 1 77 ? 15.336 33.406 3.713 1 64.94 77 GLN A O 1
ATOM 603 N N . ASN A 1 78 ? 15.969 32.406 1.797 1 59.5 78 ASN A N 1
ATOM 604 C CA . ASN A 1 78 ? 14.828 32.875 1.018 1 59.5 78 ASN A CA 1
ATOM 605 C C . ASN A 1 78 ? 13.836 31.766 0.723 1 59.5 78 ASN A C 1
ATOM 607 O O . ASN A 1 78 ? 14.227 30.609 0.593 1 59.5 78 ASN A O 1
ATOM 611 N N . ILE A 1 79 ? 12.578 31.984 1.346 1 54.12 79 ILE A N 1
ATOM 612 C CA . ILE A 1 79 ? 11.555 31.016 1.01 1 54.12 79 ILE A CA 1
ATOM 613 C C . ILE A 1 79 ? 11.391 30.938 -0.507 1 54.12 79 ILE A C 1
ATOM 615 O O . ILE A 1 79 ? 11.211 31.969 -1.172 1 54.12 79 ILE A O 1
ATOM 619 N N . PRO A 1 80 ? 11.867 29.922 -1.078 1 53.66 80 PRO A N 1
ATOM 620 C CA . PRO A 1 80 ? 11.719 29.953 -2.535 1 53.66 80 PRO A CA 1
ATOM 621 C C . PRO A 1 80 ? 10.477 30.719 -2.988 1 53.66 80 PRO A C 1
ATOM 623 O O . PRO A 1 80 ? 9.609 31.031 -2.17 1 53.66 80 PRO A O 1
ATOM 626 N N . PHE A 1 81 ? 10.273 30.734 -4.406 1 49.94 81 PHE A N 1
ATOM 627 C CA . PHE A 1 81 ? 9.531 31.578 -5.336 1 49.94 81 PHE A CA 1
ATOM 628 C C . PHE A 1 81 ? 8.07 31.688 -4.914 1 49.94 81 PHE A C 1
ATOM 630 O O . PHE A 1 81 ? 7.391 32.656 -5.262 1 49.94 81 PHE A O 1
ATOM 637 N N . TRP A 1 82 ? 7.293 30.5 -4.57 1 48.44 82 TRP A N 1
ATOM 638 C CA . TRP A 1 82 ? 5.84 30.609 -4.594 1 48.44 82 TRP A CA 1
ATOM 639 C C . TRP A 1 82 ? 5.254 30.406 -3.197 1 48.44 82 TRP A C 1
ATOM 641 O O . TRP A 1 82 ? 5.66 29.5 -2.471 1 48.44 82 TRP A O 1
ATOM 651 N N . ASN A 1 83 ? 4.656 31.5 -2.537 1 49.88 83 ASN A N 1
ATOM 652 C CA . ASN A 1 83 ? 3.875 31.594 -1.31 1 49.88 83 ASN A CA 1
ATOM 653 C C . ASN A 1 83 ? 3.148 30.297 -0.997 1 49.88 83 ASN A C 1
ATOM 655 O O . ASN A 1 83 ? 2.869 30 0.166 1 49.88 83 ASN A O 1
ATOM 659 N N . GLY A 1 84 ? 3.012 29.453 -2.021 1 50.97 84 GLY A N 1
ATOM 660 C CA . GLY A 1 84 ? 2.211 28.25 -1.879 1 50.97 84 GLY A CA 1
ATOM 661 C C . GLY A 1 84 ? 3.039 26.984 -1.875 1 50.97 84 GLY A C 1
ATOM 662 O O . GLY A 1 84 ? 2.492 25.875 -1.866 1 50.97 84 GLY A O 1
ATOM 663 N N . LEU A 1 85 ? 4.301 27.125 -1.756 1 57.78 85 LEU A N 1
ATOM 664 C CA . LEU A 1 85 ? 5.23 26.016 -1.929 1 57.78 85 LEU A CA 1
ATOM 665 C C . LEU A 1 85 ? 5.191 25.078 -0.723 1 57.78 85 LEU A C 1
ATOM 667 O O . LEU A 1 85 ? 5.156 23.859 -0.879 1 57.78 85 LEU A O 1
ATOM 671 N N . PRO A 1 86 ? 5.066 25.703 0.352 1 62.09 86 PRO A N 1
ATOM 672 C CA . PRO A 1 86 ? 5.035 24.797 1.499 1 62.09 86 PRO A CA 1
ATOM 673 C C . PRO A 1 86 ? 3.797 23.906 1.507 1 62.09 86 PRO A C 1
ATOM 675 O O . PRO A 1 86 ? 3.885 22.719 1.866 1 62.09 86 PRO A O 1
ATOM 678 N N . GLN A 1 87 ? 2.77 24.562 1.058 1 67.38 87 GLN A N 1
ATOM 679 C CA . GLN A 1 87 ? 1.549 23.766 1.014 1 67.38 87 GLN A CA 1
ATOM 680 C C . GLN A 1 87 ? 1.635 22.688 -0.065 1 67.38 87 GLN A C 1
ATOM 682 O O . GLN A 1 87 ? 1.213 21.547 0.15 1 67.38 87 GLN A O 1
ATOM 687 N N . PHE A 1 88 ? 2.209 23.094 -1.147 1 72.44 88 PHE A N 1
ATOM 688 C CA . PHE A 1 88 ? 2.361 22.156 -2.246 1 72.44 88 PHE A CA 1
ATOM 689 C C . PHE A 1 88 ? 3.287 21 -1.852 1 72.44 88 PHE A C 1
ATOM 691 O O . PHE A 1 88 ? 3.02 19.844 -2.17 1 72.44 88 PHE A O 1
ATOM 698 N N . ASN A 1 89 ? 4.277 21.391 -1.12 1 74.5 89 ASN A N 1
ATOM 699 C CA . ASN A 1 89 ? 5.223 20.359 -0.686 1 74.5 89 ASN A CA 1
ATOM 700 C C . ASN A 1 89 ? 4.582 19.375 0.286 1 74.5 89 ASN A C 1
ATOM 702 O O . ASN A 1 89 ? 4.852 18.172 0.232 1 74.5 89 ASN A O 1
ATOM 706 N N . TYR A 1 90 ? 3.727 19.922 1.025 1 80.69 90 TYR A N 1
ATOM 707 C CA . TYR A 1 90 ? 3.051 19.062 1.988 1 80.69 90 TYR A CA 1
ATOM 708 C C . TYR A 1 90 ? 2.139 18.062 1.282 1 80.69 90 TYR A C 1
ATOM 710 O O . TYR A 1 90 ? 2.166 16.875 1.58 1 80.69 90 TYR A O 1
ATOM 718 N N . TYR A 1 91 ? 1.469 18.531 0.339 1 84.5 91 TYR A N 1
ATOM 719 C CA . TYR A 1 91 ? 0.54 17.672 -0.38 1 84.5 91 TYR A CA 1
ATOM 720 C C . TYR A 1 91 ? 1.289 16.656 -1.243 1 84.5 91 TYR A C 1
ATOM 722 O O . TYR A 1 91 ? 0.881 15.508 -1.351 1 84.5 91 TYR A O 1
ATOM 730 N N . ALA A 1 92 ? 2.268 17.125 -1.796 1 88.19 92 ALA A N 1
ATOM 731 C CA . ALA A 1 92 ? 3.072 16.234 -2.619 1 88.19 92 ALA A CA 1
ATOM 732 C C . ALA A 1 92 ? 3.705 15.133 -1.772 1 88.19 92 ALA A C 1
ATOM 734 O O . ALA A 1 92 ? 3.768 13.977 -2.195 1 88.19 92 ALA A O 1
ATOM 735 N N . ASP A 1 93 ? 4.16 15.484 -0.588 1 90.75 93 ASP A N 1
ATOM 736 C CA . ASP A 1 93 ? 4.719 14.508 0.336 1 90.75 93 ASP A CA 1
ATOM 737 C C . ASP A 1 93 ? 3.66 13.5 0.776 1 90.75 93 ASP A C 1
ATOM 739 O O . ASP A 1 93 ? 3.951 12.312 0.939 1 90.75 93 ASP A O 1
ATOM 743 N N . GLN A 1 94 ? 2.486 14.008 0.931 1 91.88 94 GLN A N 1
ATOM 744 C CA . GLN A 1 94 ? 1.39 13.125 1.321 1 91.88 94 GLN A CA 1
ATOM 745 C C . GLN A 1 94 ? 1.109 12.086 0.241 1 91.88 94 GLN A C 1
ATOM 747 O O . GLN A 1 94 ? 1.028 10.891 0.53 1 91.88 94 GLN A O 1
ATOM 752 N N . VAL A 1 95 ? 1.014 12.5 -0.932 1 92.81 95 VAL A N 1
ATOM 753 C CA . VAL A 1 95 ? 0.721 11.609 -2.053 1 92.81 95 VAL A CA 1
ATOM 754 C C . VAL A 1 95 ? 1.854 10.602 -2.225 1 92.81 95 VAL A C 1
ATOM 756 O O . VAL A 1 95 ? 1.607 9.414 -2.43 1 92.81 95 VAL A O 1
ATOM 759 N N . LEU A 1 96 ? 3.023 11.055 -2.111 1 94.62 96 LEU A N 1
ATOM 760 C CA . LEU A 1 96 ? 4.16 10.156 -2.25 1 94.62 96 LEU A CA 1
ATOM 761 C C . LEU A 1 96 ? 4.148 9.094 -1.151 1 94.62 96 LEU A C 1
ATOM 763 O O . LEU A 1 96 ? 4.453 7.926 -1.406 1 94.62 96 LEU A O 1
ATOM 767 N N . ALA A 1 97 ? 3.842 9.531 0.055 1 95.69 97 ALA A N 1
ATOM 768 C CA . ALA A 1 97 ? 3.783 8.578 1.159 1 95.69 97 ALA A CA 1
ATOM 769 C C . ALA A 1 97 ? 2.74 7.492 0.894 1 95.69 97 ALA A C 1
ATOM 771 O O . ALA A 1 97 ? 2.982 6.312 1.155 1 95.69 97 ALA A O 1
ATOM 772 N N . TRP A 1 98 ? 1.65 7.883 0.348 1 96.69 98 TRP A N 1
ATOM 773 C CA . TRP A 1 98 ? 0.592 6.926 0.044 1 96.69 98 TRP A CA 1
ATOM 774 C C . TRP A 1 98 ? 1.038 5.945 -1.038 1 96.69 98 TRP A C 1
ATOM 776 O O . TRP A 1 98 ? 0.804 4.742 -0.929 1 96.69 98 TRP A O 1
ATOM 786 N N . VAL A 1 99 ? 1.637 6.426 -2.018 1 97.06 99 VAL A N 1
ATOM 787 C CA . VAL A 1 99 ? 2.029 5.562 -3.125 1 97.06 99 VAL A CA 1
ATOM 788 C C . VAL A 1 99 ? 3.176 4.652 -2.688 1 97.06 99 VAL A C 1
ATOM 790 O O . VAL A 1 99 ? 3.248 3.492 -3.1 1 97.06 99 VAL A O 1
ATOM 793 N N . LEU A 1 100 ? 4.043 5.191 -1.866 1 97.5 100 LEU A N 1
ATOM 794 C CA . LEU A 1 100 ? 5.113 4.355 -1.338 1 97.5 100 LEU A CA 1
ATOM 795 C C . LEU A 1 100 ? 4.551 3.236 -0.466 1 97.5 100 LEU A C 1
ATOM 797 O O . LEU A 1 100 ? 5.004 2.092 -0.547 1 97.5 100 LEU A O 1
ATOM 801 N N . ALA A 1 101 ? 3.619 3.551 0.349 1 97.19 101 ALA A N 1
ATOM 802 C CA . ALA A 1 101 ? 2.969 2.537 1.176 1 97.19 101 ALA A CA 1
ATOM 803 C C . ALA A 1 101 ? 2.307 1.467 0.313 1 97.19 101 ALA A C 1
ATOM 805 O O . ALA A 1 101 ? 2.418 0.273 0.6 1 97.19 101 ALA A O 1
ATOM 806 N N . SER A 1 102 ? 1.655 1.922 -0.755 1 97.25 102 SER A N 1
ATOM 807 C CA . SER A 1 102 ? 0.998 0.986 -1.661 1 97.25 102 SER A CA 1
ATOM 808 C C . SER A 1 102 ? 2.014 0.092 -2.365 1 97.25 102 SER A C 1
ATOM 810 O O . SER A 1 102 ? 1.77 -1.102 -2.557 1 97.25 102 SER A O 1
ATOM 812 N N . ALA A 1 103 ? 3.105 0.699 -2.727 1 97.44 103 ALA A N 1
ATOM 813 C CA . ALA A 1 103 ? 4.156 -0.079 -3.379 1 97.44 103 ALA A CA 1
ATOM 814 C C . ALA A 1 103 ? 4.758 -1.104 -2.42 1 97.44 103 ALA A C 1
ATOM 816 O O . ALA A 1 103 ? 5.059 -2.232 -2.814 1 97.44 103 ALA A O 1
ATOM 817 N N . ALA A 1 104 ? 4.926 -0.698 -1.166 1 96.81 104 ALA A N 1
ATOM 818 C CA . ALA A 1 104 ? 5.422 -1.634 -0.162 1 96.81 104 ALA A CA 1
ATOM 819 C C . ALA A 1 104 ? 4.461 -2.801 0.025 1 96.81 104 ALA A C 1
ATOM 821 O O . ALA A 1 104 ? 4.879 -3.959 0.08 1 96.81 104 ALA A O 1
ATOM 822 N N . GLY A 1 105 ? 3.178 -2.51 0.068 1 96.25 105 GLY A N 1
ATOM 823 C CA . GLY A 1 105 ? 2.18 -3.564 0.157 1 96.25 105 GLY A CA 1
ATOM 824 C C . GLY A 1 105 ? 2.211 -4.516 -1.023 1 96.25 105 GLY A C 1
ATOM 825 O O . GLY A 1 105 ? 2.176 -5.734 -0.845 1 96.25 105 GLY A O 1
ATOM 826 N N . ALA A 1 106 ? 2.311 -3.928 -2.141 1 95.69 106 ALA A N 1
ATOM 827 C CA . ALA A 1 106 ? 2.369 -4.723 -3.365 1 95.69 106 ALA A CA 1
ATOM 828 C C . ALA A 1 106 ? 3.602 -5.621 -3.377 1 95.69 106 ALA A C 1
ATOM 830 O O . ALA A 1 106 ? 3.498 -6.82 -3.65 1 95.69 106 ALA A O 1
ATOM 831 N N . GLY A 1 107 ? 4.766 -5.059 -3.086 1 95.25 107 GLY A N 1
ATOM 832 C CA . GLY A 1 107 ? 6.008 -5.809 -3.137 1 95.25 107 GLY A CA 1
ATOM 833 C C . GLY A 1 107 ? 6.035 -6.98 -2.174 1 95.25 107 GLY A C 1
ATOM 834 O O . GLY A 1 107 ? 6.348 -8.109 -2.566 1 95.25 107 GLY A O 1
ATOM 835 N N . PHE A 1 108 ? 5.652 -6.703 -0.902 1 94.69 108 PHE A N 1
ATOM 836 C CA . PHE A 1 108 ? 5.66 -7.762 0.104 1 94.69 108 PHE A CA 1
ATOM 837 C C . PHE A 1 108 ? 4.641 -8.844 -0.235 1 94.69 108 PHE A C 1
ATOM 839 O O . PHE A 1 108 ? 4.93 -10.031 -0.121 1 94.69 108 PHE A O 1
ATOM 846 N N . ALA A 1 109 ? 3.473 -8.422 -0.667 1 94.19 109 ALA A N 1
ATOM 847 C CA . ALA A 1 109 ? 2.402 -9.383 -0.923 1 94.19 109 ALA A CA 1
ATOM 848 C C . ALA A 1 109 ? 2.732 -10.266 -2.123 1 94.19 109 ALA A C 1
ATOM 850 O O . ALA A 1 109 ? 2.535 -11.484 -2.08 1 94.19 109 ALA A O 1
ATOM 851 N N . VAL A 1 110 ? 3.236 -9.664 -3.131 1 92.44 110 VAL A N 1
ATOM 852 C CA . VAL A 1 110 ? 3.576 -10.414 -4.336 1 92.44 110 VAL A CA 1
ATOM 853 C C . VAL A 1 110 ? 4.695 -11.406 -4.031 1 92.44 110 VAL A C 1
ATOM 855 O O . VAL A 1 110 ? 4.637 -12.562 -4.445 1 92.44 110 VAL A O 1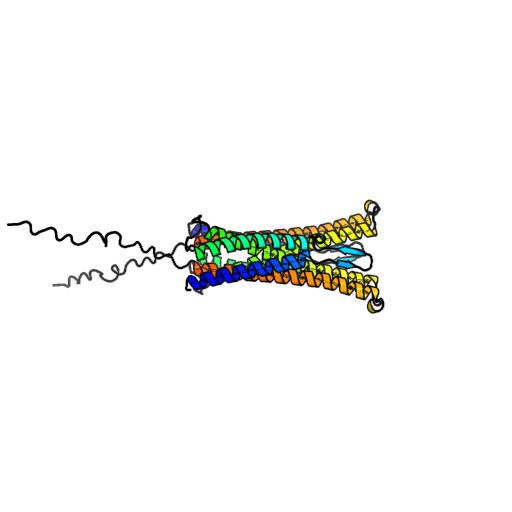
ATOM 858 N N . THR A 1 111 ? 5.68 -10.938 -3.324 1 91.62 111 THR A N 1
ATOM 859 C CA . THR A 1 111 ? 6.793 -11.812 -2.992 1 91.62 111 THR A CA 1
ATOM 860 C C . THR A 1 111 ? 6.312 -13.008 -2.162 1 91.62 111 THR A C 1
ATOM 862 O O . THR A 1 111 ? 6.676 -14.148 -2.439 1 91.62 111 THR A O 1
ATOM 865 N N . ALA A 1 112 ? 5.508 -12.727 -1.206 1 90.12 112 ALA A N 1
ATOM 866 C CA . ALA A 1 112 ? 5.004 -13.797 -0.344 1 90.12 112 ALA A CA 1
ATOM 867 C C . ALA A 1 112 ? 4.176 -14.797 -1.141 1 90.12 112 ALA A C 1
ATOM 869 O O . ALA A 1 112 ? 4.324 -16.016 -0.969 1 90.12 112 ALA A O 1
ATOM 870 N N . GLU A 1 113 ? 3.346 -14.32 -2.01 1 89.62 113 GLU A N 1
ATOM 871 C CA . GLU A 1 113 ? 2.471 -15.195 -2.783 1 89.62 113 GLU A CA 1
ATOM 872 C C . GLU A 1 113 ? 3.264 -16.016 -3.803 1 89.62 113 GLU A C 1
ATOM 874 O O . GLU A 1 113 ? 3.043 -17.219 -3.951 1 89.62 113 GLU A O 1
ATOM 879 N N . LEU A 1 114 ? 4.156 -15.375 -4.484 1 87.69 114 LEU A N 1
ATOM 880 C CA . LEU A 1 114 ? 4.93 -16.078 -5.504 1 87.69 114 LEU A CA 1
ATOM 881 C C . LEU A 1 114 ? 5.836 -17.125 -4.871 1 87.69 114 LEU A C 1
ATOM 883 O O . LEU A 1 114 ? 5.984 -18.234 -5.406 1 87.69 114 LEU A O 1
ATOM 887 N N . LYS A 1 115 ? 6.441 -16.781 -3.781 1 86.62 115 LYS A N 1
ATOM 888 C CA . LYS A 1 115 ? 7.27 -17.75 -3.074 1 86.62 115 LYS A CA 1
ATOM 889 C C . LYS A 1 115 ? 6.441 -18.953 -2.629 1 86.62 115 LYS A C 1
ATOM 891 O O . LYS A 1 115 ? 6.879 -20.109 -2.77 1 86.62 115 LYS A O 1
ATOM 896 N N . ARG A 1 116 ? 5.312 -18.688 -2.139 1 85 116 ARG A N 1
ATOM 897 C CA . ARG A 1 116 ? 4.418 -19.75 -1.717 1 85 116 ARG A CA 1
ATOM 898 C C . ARG A 1 116 ? 4.027 -20.641 -2.896 1 85 116 ARG A C 1
ATOM 900 O O . ARG A 1 116 ? 4.039 -21.859 -2.791 1 85 116 ARG A O 1
ATOM 907 N N . LEU A 1 117 ? 3.695 -20.078 -3.984 1 81.94 117 LEU A N 1
ATOM 908 C CA . LEU A 1 117 ? 3.268 -20.812 -5.172 1 81.94 117 LEU A CA 1
ATOM 909 C C . LEU A 1 117 ? 4.406 -21.656 -5.727 1 81.94 117 LEU A C 1
ATOM 911 O O . LEU A 1 117 ? 4.188 -22.797 -6.137 1 81.94 117 LEU A O 1
ATOM 915 N N . VAL A 1 118 ? 5.551 -21.078 -5.762 1 78.38 118 VAL A N 1
ATOM 916 C CA . VAL A 1 118 ? 6.707 -21.797 -6.27 1 78.38 118 VAL A CA 1
ATOM 917 C C . VAL A 1 118 ? 7.016 -22.984 -5.355 1 78.38 118 VAL A C 1
ATOM 919 O O . VAL A 1 118 ? 7.254 -24.094 -5.828 1 78.38 118 VAL A O 1
ATOM 922 N N . ASP A 1 119 ? 6.949 -22.703 -4.02 1 78.69 119 ASP A N 1
ATOM 923 C CA . ASP A 1 119 ? 7.191 -23.766 -3.057 1 78.69 119 ASP A CA 1
ATOM 924 C C . ASP A 1 119 ? 6.16 -24.891 -3.201 1 78.69 119 ASP A C 1
ATOM 926 O O . ASP A 1 119 ? 6.512 -26.062 -3.166 1 78.69 119 ASP A O 1
ATOM 930 N N . GLU A 1 120 ? 4.965 -24.562 -3.434 1 76.62 120 GLU A N 1
ATOM 931 C CA . GLU A 1 120 ? 3.895 -25.531 -3.605 1 76.62 120 GLU A CA 1
ATOM 932 C C . GLU A 1 120 ? 4.07 -26.328 -4.898 1 76.62 120 GLU A C 1
ATOM 934 O O . GLU A 1 120 ? 3.855 -27.547 -4.922 1 76.62 120 GLU A O 1
ATOM 939 N N . ASN A 1 121 ? 4.441 -25.703 -5.91 1 73.81 121 ASN A N 1
ATOM 940 C CA . ASN A 1 121 ? 4.672 -26.359 -7.191 1 73.81 121 ASN A CA 1
ATOM 941 C C . ASN A 1 121 ? 5.84 -27.344 -7.113 1 73.81 121 ASN A C 1
ATOM 943 O O . ASN A 1 121 ? 5.777 -28.438 -7.68 1 73.81 121 ASN A O 1
ATOM 947 N N . ILE A 1 122 ? 6.844 -26.906 -6.5 1 69.25 122 ILE A N 1
ATOM 948 C CA . ILE A 1 122 ? 8.008 -27.781 -6.352 1 69.25 122 ILE A CA 1
ATOM 949 C C . ILE A 1 122 ? 7.641 -28.984 -5.5 1 69.25 122 ILE A C 1
ATOM 951 O O . ILE A 1 122 ? 8 -30.125 -5.832 1 69.25 122 ILE A O 1
ATOM 955 N N . LYS A 1 123 ? 6.926 -28.797 -4.504 1 75.75 123 LYS A N 1
ATOM 956 C CA . LYS A 1 123 ? 6.496 -29.906 -3.643 1 75.75 123 LYS A CA 1
ATOM 957 C C . LYS A 1 123 ? 5.578 -30.859 -4.391 1 75.75 123 LYS A C 1
ATOM 959 O O . LYS A 1 123 ? 5.691 -32.062 -4.238 1 75.75 123 LYS A O 1
ATOM 964 N N . ASN A 1 124 ? 4.727 -30.266 -5.176 1 69.94 124 ASN A N 1
ATOM 965 C CA . ASN A 1 124 ? 3.803 -31.094 -5.941 1 69.94 124 ASN A CA 1
ATOM 966 C C . ASN A 1 124 ? 4.52 -31.875 -7.047 1 69.94 124 ASN A C 1
ATOM 968 O O . ASN A 1 124 ? 4.152 -33 -7.355 1 69.94 124 ASN A O 1
ATOM 972 N N . ALA A 1 125 ? 5.492 -31.25 -7.645 1 64.56 125 ALA A N 1
ATOM 973 C CA . ALA A 1 125 ? 6.199 -31.875 -8.766 1 64.56 125 ALA A CA 1
ATOM 974 C C . ALA A 1 125 ? 7.129 -32.969 -8.281 1 64.56 125 ALA A C 1
ATOM 976 O O . ALA A 1 125 ? 7.238 -34.031 -8.922 1 64.56 125 ALA A O 1
ATOM 977 N N . VAL A 1 126 ? 7.805 -32.656 -7.184 1 67.25 126 VAL A N 1
ATOM 978 C CA . VAL A 1 126 ? 8.836 -33.625 -6.805 1 67.25 126 VAL A CA 1
ATOM 979 C C . VAL A 1 126 ? 8.438 -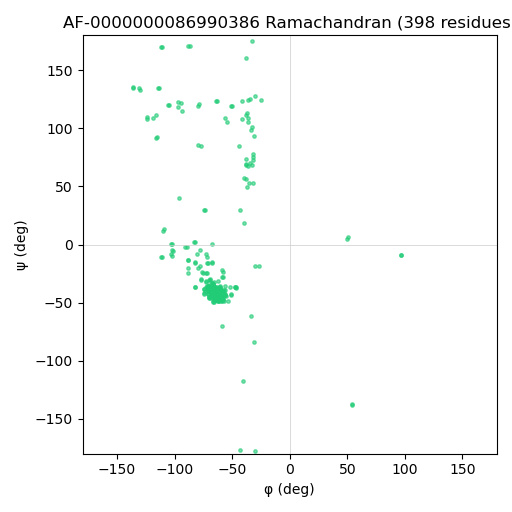34.344 -5.512 1 67.25 126 VAL A C 1
ATOM 981 O O . VAL A 1 126 ? 8.93 -35.438 -5.223 1 67.25 126 VAL A O 1
ATOM 984 N N . GLY A 1 127 ? 7.34 -33.719 -4.914 1 60.28 127 GLY A N 1
ATOM 985 C CA . GLY A 1 127 ? 6.859 -34.344 -3.689 1 60.28 127 GLY A CA 1
ATOM 986 C C . GLY A 1 127 ? 7.945 -34.531 -2.643 1 60.28 127 GLY A C 1
ATOM 987 O O . GLY A 1 127 ? 8.727 -33.594 -2.396 1 60.28 127 GLY A O 1
ATOM 988 N N . ASP A 1 128 ? 7.848 -35.75 -2.043 1 54.09 128 ASP A N 1
ATOM 989 C CA . ASP A 1 128 ? 8.742 -36.125 -0.949 1 54.09 128 ASP A CA 1
ATOM 990 C C . ASP A 1 128 ? 10.156 -36.375 -1.458 1 54.09 128 ASP A C 1
ATOM 992 O O . ASP A 1 128 ? 11.094 -36.5 -0.667 1 54.09 128 ASP A O 1
ATOM 996 N N . TYR A 1 129 ? 10.336 -36.438 -2.746 1 55.47 129 TYR A N 1
ATOM 997 C CA . TYR A 1 129 ? 11.656 -36.75 -3.285 1 55.47 129 TYR A CA 1
ATOM 998 C C . TYR A 1 129 ? 12.484 -35.5 -3.502 1 55.47 129 TYR A C 1
ATOM 1000 O O . TYR A 1 129 ? 13.609 -35.562 -3.99 1 55.47 129 TYR A O 1
ATOM 1008 N N . GLU A 1 130 ? 11.93 -34.312 -3.236 1 58.22 130 GLU A N 1
ATOM 1009 C CA . GLU A 1 130 ? 12.555 -33.031 -3.465 1 58.22 130 GLU A CA 1
ATOM 1010 C C . GLU A 1 130 ? 13.953 -32.969 -2.863 1 58.22 130 GLU A C 1
ATOM 1012 O O . GLU A 1 130 ? 14.891 -32.469 -3.492 1 58.22 130 GLU A O 1
ATOM 1017 N N . LEU A 1 131 ? 13.992 -33.5 -1.71 1 55.19 131 LEU A N 1
ATOM 1018 C CA . LEU A 1 131 ? 15.258 -33.469 -0.979 1 55.19 131 LEU A CA 1
ATOM 1019 C C . LEU A 1 131 ? 16.297 -34.344 -1.655 1 55.19 131 LEU A C 1
ATOM 1021 O O . LEU A 1 131 ? 17.5 -34.188 -1.43 1 55.19 131 LEU A O 1
ATOM 1025 N N . PHE A 1 132 ? 15.828 -35.156 -2.482 1 53.09 132 PHE A N 1
ATOM 1026 C CA . PHE A 1 132 ? 16.734 -36.125 -3.047 1 53.09 132 PHE A CA 1
ATOM 1027 C C . PHE A 1 132 ? 17.156 -35.75 -4.465 1 53.09 132 PHE A C 1
ATOM 1029 O O . PHE A 1 132 ? 17.875 -36.5 -5.133 1 53.09 132 PHE A O 1
ATOM 1036 N N . ILE A 1 133 ? 16.688 -34.688 -4.914 1 61.91 133 ILE A N 1
ATOM 1037 C CA . ILE A 1 133 ? 17.094 -34.25 -6.25 1 61.91 133 ILE A CA 1
ATOM 1038 C C . ILE A 1 133 ? 17.859 -32.938 -6.16 1 61.91 133 ILE A C 1
ATOM 1040 O O . ILE A 1 133 ? 17.25 -31.859 -6.066 1 61.91 133 ILE A O 1
ATOM 1044 N N . PRO A 1 134 ? 19.156 -33 -6.055 1 61.47 134 PRO A N 1
ATOM 1045 C CA . PRO A 1 134 ? 20.031 -31.828 -5.875 1 61.47 134 PRO A CA 1
ATOM 1046 C C . PRO A 1 134 ? 19.703 -30.688 -6.836 1 61.47 134 PRO A C 1
ATOM 1048 O O . PRO A 1 134 ? 19.797 -29.516 -6.469 1 61.47 134 PRO A O 1
ATOM 1051 N N . ALA A 1 135 ? 19.328 -30.984 -8.055 1 67.44 135 ALA A N 1
ATOM 1052 C CA . ALA A 1 135 ? 19 -29.953 -9.039 1 67.44 135 ALA A CA 1
ATOM 1053 C C . ALA A 1 135 ? 17.828 -29.094 -8.57 1 67.44 135 ALA A C 1
ATOM 1055 O O . ALA A 1 135 ? 17.828 -27.875 -8.781 1 67.44 135 ALA A O 1
ATOM 1056 N N . VAL A 1 136 ? 16.953 -29.766 -7.91 1 69.75 136 VAL A N 1
ATOM 1057 C CA . VAL A 1 136 ? 15.766 -29.062 -7.418 1 69.75 136 VAL A CA 1
ATOM 1058 C C . VAL A 1 136 ? 16.156 -28.156 -6.25 1 69.75 136 VAL A C 1
ATOM 1060 O O . VAL A 1 136 ? 15.68 -27.016 -6.148 1 69.75 136 VAL A O 1
ATOM 1063 N N . ASP A 1 137 ? 17.078 -28.625 -5.449 1 73.12 137 ASP A N 1
ATOM 1064 C CA . ASP A 1 137 ? 17.547 -27.844 -4.316 1 73.12 137 ASP A CA 1
ATOM 1065 C C . ASP A 1 137 ? 18.297 -26.594 -4.789 1 73.12 137 ASP A C 1
ATOM 1067 O O . ASP A 1 137 ? 18.125 -25.516 -4.227 1 73.12 137 ASP A O 1
ATOM 1071 N N . GLN A 1 138 ? 19.172 -26.797 -5.715 1 75.81 138 GLN A N 1
ATOM 1072 C CA . GLN A 1 138 ? 19.922 -25.672 -6.262 1 75.81 138 GLN A CA 1
ATOM 1073 C C . GLN A 1 138 ? 19 -24.641 -6.906 1 75.81 138 GLN A C 1
ATOM 1075 O O . GLN A 1 138 ? 19.156 -23.438 -6.711 1 75.81 138 GLN A O 1
ATOM 1080 N N . GLN A 1 139 ? 18.016 -25.125 -7.621 1 76.69 139 GLN A N 1
ATOM 1081 C CA . GLN A 1 139 ? 17.047 -24.234 -8.266 1 76.69 139 GLN A CA 1
ATOM 1082 C C . GLN A 1 139 ? 16.234 -23.469 -7.227 1 76.69 139 GLN A C 1
ATOM 1084 O O . GLN A 1 139 ? 15.992 -22.281 -7.379 1 76.69 139 GLN A O 1
ATOM 1089 N N . GLU A 1 140 ? 15.914 -24.219 -6.223 1 79.62 140 GLU A N 1
ATOM 1090 C CA . GLU A 1 140 ? 15.133 -23.609 -5.156 1 79.62 140 GLU A CA 1
ATOM 1091 C C . GLU A 1 140 ? 15.938 -22.516 -4.453 1 79.62 140 GLU A C 1
ATOM 1093 O O . GLU A 1 140 ? 15.383 -21.469 -4.078 1 79.62 140 GLU A O 1
ATOM 1098 N N . SER A 1 141 ? 17.172 -22.734 -4.285 1 81.12 141 SER A N 1
ATOM 1099 C CA . SER A 1 141 ? 18.031 -21.75 -3.635 1 81.12 141 SER A CA 1
ATOM 1100 C C . SER A 1 141 ? 18.141 -20.469 -4.469 1 81.12 141 SER A C 1
ATOM 1102 O O . SER A 1 141 ? 18.141 -19.359 -3.928 1 81.12 141 SER A O 1
ATOM 1104 N N . LEU A 1 142 ? 18.25 -20.578 -5.742 1 79.56 142 LEU A N 1
ATOM 1105 C CA . LEU A 1 142 ? 18.328 -19.422 -6.641 1 79.56 142 LEU A CA 1
ATOM 1106 C C . LEU A 1 142 ? 17.031 -18.625 -6.605 1 79.56 142 LEU A C 1
ATOM 1108 O O . LEU A 1 142 ? 17.062 -17.391 -6.574 1 79.56 142 LEU A O 1
ATOM 1112 N N . ILE A 1 143 ? 15.984 -19.359 -6.586 1 82.94 143 ILE A N 1
ATOM 1113 C CA . ILE A 1 143 ? 14.672 -18.719 -6.539 1 82.94 143 ILE A CA 1
ATOM 1114 C C . ILE A 1 143 ? 14.5 -17.984 -5.207 1 82.94 143 ILE A C 1
ATOM 1116 O O . ILE A 1 143 ? 14.016 -16.859 -5.172 1 82.94 143 ILE A O 1
ATOM 1120 N N . ASP A 1 144 ? 14.906 -18.578 -4.172 1 85.5 144 ASP A N 1
ATOM 1121 C CA . ASP A 1 144 ? 14.828 -17.953 -2.857 1 85.5 144 ASP A CA 1
ATOM 1122 C C . ASP A 1 144 ? 15.664 -16.672 -2.803 1 85.5 144 ASP A C 1
ATOM 1124 O O . ASP A 1 144 ? 15.234 -15.672 -2.229 1 85.5 144 ASP A O 1
ATOM 1128 N N . ASP A 1 145 ? 16.812 -16.766 -3.365 1 86.25 145 ASP A N 1
ATOM 1129 C CA . ASP A 1 145 ? 17.672 -15.586 -3.387 1 86.25 145 ASP A CA 1
ATOM 1130 C C . ASP A 1 145 ? 17.031 -14.43 -4.145 1 86.25 145 ASP A C 1
ATOM 1132 O O . ASP A 1 145 ? 17.125 -13.273 -3.734 1 86.25 145 ASP A O 1
ATOM 1136 N N . PHE A 1 146 ? 16.469 -14.758 -5.207 1 86.25 146 PHE A N 1
ATOM 1137 C CA . PHE A 1 146 ? 15.773 -13.758 -6.008 1 86.25 146 PHE A CA 1
ATOM 1138 C C . PHE A 1 146 ? 14.672 -13.086 -5.199 1 86.25 146 PHE A C 1
ATOM 1140 O O . PHE A 1 146 ? 14.586 -11.852 -5.152 1 86.25 146 PHE A O 1
ATOM 1147 N N . PHE A 1 147 ? 13.867 -13.844 -4.543 1 89.5 147 PHE A N 1
ATOM 1148 C CA . PHE A 1 147 ? 12.75 -13.297 -3.777 1 89.5 147 PHE A CA 1
ATOM 1149 C C . PHE A 1 147 ? 13.25 -12.602 -2.518 1 89.5 147 PHE A C 1
ATOM 1151 O O . PHE A 1 147 ? 12.648 -11.625 -2.059 1 89.5 147 PHE A O 1
ATOM 1158 N N . ASP A 1 148 ? 14.289 -13.047 -1.96 1 90.31 148 ASP A N 1
ATOM 1159 C CA . ASP A 1 148 ? 14.875 -12.383 -0.8 1 90.31 148 ASP A CA 1
ATOM 1160 C C . ASP A 1 148 ? 15.367 -10.977 -1.16 1 90.31 148 ASP A C 1
ATOM 1162 O O . ASP A 1 148 ? 15.195 -10.039 -0.383 1 90.31 148 ASP A O 1
ATOM 1166 N N . LYS A 1 149 ? 15.961 -10.922 -2.33 1 90.5 149 LYS A N 1
ATOM 1167 C CA . LYS A 1 149 ? 16.406 -9.609 -2.793 1 90.5 149 LYS A CA 1
ATOM 1168 C C . LYS A 1 149 ? 15.211 -8.688 -3.064 1 90.5 149 LYS A C 1
ATOM 1170 O O . LYS A 1 149 ? 15.281 -7.484 -2.816 1 90.5 149 LYS A O 1
ATOM 1175 N N . ALA A 1 150 ? 14.172 -9.266 -3.578 1 90.81 150 ALA A N 1
ATOM 1176 C CA . ALA A 1 150 ? 12.945 -8.5 -3.764 1 90.81 150 ALA A CA 1
ATOM 1177 C C . ALA A 1 150 ? 12.398 -8.008 -2.428 1 90.81 150 ALA A C 1
ATOM 1179 O O . ALA A 1 150 ? 11.977 -6.852 -2.309 1 90.81 150 ALA A O 1
ATOM 1180 N N . ASN A 1 151 ? 12.461 -8.828 -1.438 1 92.75 151 ASN A N 1
ATOM 1181 C CA . ASN A 1 151 ? 12.016 -8.461 -0.096 1 92.75 151 ASN A CA 1
ATOM 1182 C C . ASN A 1 151 ? 12.891 -7.355 0.497 1 92.75 151 ASN A C 1
ATOM 1184 O O . ASN A 1 151 ? 12.383 -6.438 1.143 1 92.75 151 ASN A O 1
ATOM 1188 N N . ILE A 1 152 ? 14.141 -7.555 0.32 1 94 152 ILE A N 1
ATOM 1189 C CA . ILE A 1 152 ? 15.078 -6.555 0.83 1 94 152 ILE A CA 1
ATOM 1190 C C . ILE A 1 152 ? 14.797 -5.207 0.168 1 94 152 ILE A C 1
ATOM 1192 O O . ILE A 1 152 ? 14.703 -4.18 0.848 1 94 152 ILE A O 1
ATOM 1196 N N . ALA A 1 153 ? 14.672 -5.215 -1.13 1 94.75 153 ALA A N 1
ATOM 1197 C CA . ALA A 1 153 ? 14.391 -3.979 -1.856 1 94.75 153 ALA A CA 1
ATOM 1198 C C . ALA A 1 153 ? 13.094 -3.346 -1.38 1 94.75 153 ALA A C 1
ATOM 1200 O O . ALA A 1 153 ? 13.023 -2.131 -1.17 1 94.75 153 ALA A O 1
ATOM 1201 N N . THR A 1 154 ? 12.086 -4.156 -1.212 1 95.81 154 THR A N 1
ATOM 1202 C CA . THR A 1 154 ? 10.797 -3.664 -0.738 1 95.81 154 THR A CA 1
ATOM 1203 C C . THR A 1 154 ? 10.914 -3.127 0.686 1 95.81 154 THR A C 1
ATOM 1205 O O . THR A 1 154 ? 10.32 -2.104 1.02 1 95.81 154 THR A O 1
ATOM 1208 N N . ALA A 1 155 ? 11.664 -3.791 1.513 1 96.62 155 ALA A N 1
ATOM 1209 C CA . ALA A 1 155 ? 11.875 -3.342 2.885 1 96.62 155 ALA A CA 1
ATOM 1210 C C . ALA A 1 155 ? 12.578 -1.984 2.916 1 96.62 155 ALA A C 1
ATOM 1212 O O . ALA A 1 155 ? 12.227 -1.12 3.725 1 96.62 155 ALA A O 1
ATOM 1213 N N . ILE A 1 156 ? 13.484 -1.856 2.066 1 97.12 156 ILE A N 1
ATOM 1214 C CA . ILE A 1 156 ? 14.211 -0.594 2 1 97.12 156 ILE A CA 1
ATOM 1215 C C . ILE A 1 156 ? 13.281 0.513 1.511 1 97.12 156 ILE A C 1
ATOM 1217 O O . ILE A 1 156 ? 13.312 1.634 2.023 1 97.12 156 ILE A O 1
ATOM 1221 N N . LEU A 1 157 ? 12.531 0.196 0.498 1 97.25 157 LEU A N 1
ATOM 1222 C CA . LEU A 1 157 ? 11.516 1.142 0.054 1 97.25 157 LEU A CA 1
ATOM 1223 C C . LEU A 1 157 ? 10.562 1.489 1.193 1 97.25 157 LEU A C 1
ATOM 1225 O O . LEU A 1 157 ? 10.164 2.646 1.346 1 97.25 157 LEU A O 1
ATOM 1229 N N . PHE A 1 158 ? 10.219 0.508 1.981 1 97.5 158 PHE A N 1
ATOM 1230 C CA . PHE A 1 158 ? 9.352 0.719 3.133 1 97.5 158 PHE A CA 1
ATOM 1231 C C . PHE A 1 158 ? 10.023 1.626 4.156 1 97.5 158 PHE A C 1
ATOM 1233 O O . PHE A 1 158 ? 9.359 2.449 4.793 1 97.5 158 PHE A O 1
ATOM 1240 N N . LEU A 1 159 ? 11.242 1.491 4.348 1 97.12 159 LEU A N 1
ATOM 1241 C CA . LEU A 1 159 ? 11.977 2.389 5.23 1 97.12 159 LEU A CA 1
ATOM 1242 C C . LEU A 1 159 ? 11.906 3.828 4.73 1 97.12 159 LEU A C 1
ATOM 1244 O O . LEU A 1 159 ? 11.789 4.762 5.531 1 97.12 159 LEU A O 1
ATOM 1248 N N . ALA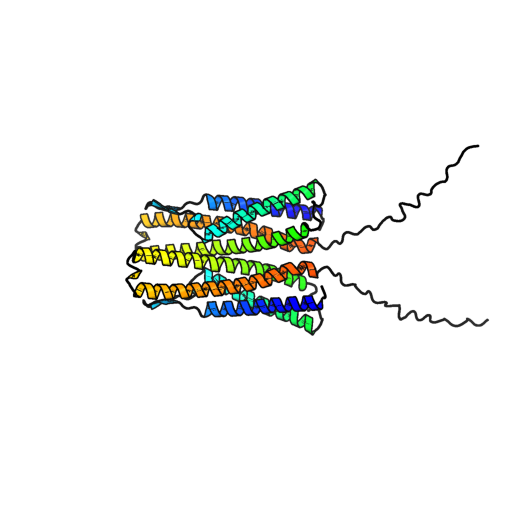 A 1 160 ? 12.078 3.994 3.432 1 97.44 160 ALA A N 1
ATOM 1249 C CA . ALA A 1 160 ? 11.906 5.324 2.848 1 97.44 160 ALA A CA 1
ATOM 1250 C C . ALA A 1 160 ? 10.523 5.887 3.17 1 97.44 160 ALA A C 1
ATOM 1252 O O . ALA A 1 160 ? 10.398 7.055 3.543 1 97.44 160 ALA A O 1
ATOM 1253 N N . PHE A 1 161 ? 9.539 5.035 3.043 1 97.56 161 PHE A N 1
ATOM 1254 C CA . PHE A 1 161 ? 8.18 5.422 3.402 1 97.56 161 PHE A CA 1
ATOM 1255 C C . PHE A 1 161 ? 8.109 5.848 4.863 1 97.56 161 PHE A C 1
ATOM 1257 O O . PHE A 1 161 ? 7.516 6.879 5.188 1 97.56 161 PHE A O 1
ATOM 1264 N N . LEU A 1 162 ? 8.688 5.074 5.711 1 96 162 LEU A N 1
ATOM 1265 C CA . LEU A 1 162 ? 8.633 5.395 7.133 1 96 162 LEU A CA 1
ATOM 1266 C C . LEU A 1 162 ? 9.289 6.746 7.41 1 96 162 LEU A C 1
ATOM 1268 O O . LEU A 1 162 ? 8.82 7.5 8.266 1 96 162 LEU A O 1
ATOM 1272 N N . SER A 1 163 ? 10.328 6.965 6.723 1 95.31 163 SER A N 1
ATOM 1273 C CA . SER A 1 163 ? 10.984 8.258 6.867 1 95.31 163 SER A CA 1
ATOM 1274 C C . SER A 1 163 ? 10.07 9.398 6.441 1 95.31 163 SER A C 1
ATOM 1276 O O . SER A 1 163 ? 9.945 10.398 7.152 1 95.31 163 SER A O 1
ATOM 1278 N N . MET A 1 164 ? 9.422 9.234 5.367 1 93.88 164 MET A N 1
ATOM 1279 C CA . MET A 1 164 ? 8.492 10.25 4.883 1 93.88 164 MET A CA 1
ATOM 1280 C C . MET A 1 164 ? 7.293 10.375 5.816 1 93.88 164 MET A C 1
ATOM 1282 O O . MET A 1 164 ? 6.801 11.477 6.055 1 93.88 164 MET A O 1
ATOM 1286 N N . ALA A 1 165 ? 6.848 9.258 6.23 1 93.75 165 ALA A N 1
ATOM 1287 C CA . ALA A 1 165 ? 5.723 9.258 7.168 1 93.75 165 ALA A CA 1
ATOM 1288 C C . ALA A 1 165 ? 6.066 10.039 8.438 1 93.75 165 ALA A C 1
ATOM 1290 O O . ALA A 1 165 ? 5.234 10.789 8.945 1 93.75 165 ALA A O 1
ATOM 1291 N N . THR A 1 166 ? 7.242 9.898 8.914 1 91.94 166 THR A N 1
ATOM 1292 C CA . THR A 1 166 ? 7.691 10.633 10.102 1 91.94 166 THR A CA 1
ATOM 1293 C C . THR A 1 166 ? 7.73 12.133 9.828 1 91.94 166 THR A C 1
ATOM 1295 O O . THR A 1 166 ? 7.316 12.93 10.664 1 91.94 166 THR A O 1
ATOM 1298 N N . LEU A 1 167 ? 8.203 12.453 8.719 1 88.56 167 LEU A N 1
ATOM 1299 C CA . LEU A 1 167 ? 8.234 13.852 8.305 1 88.56 167 LEU A CA 1
ATOM 1300 C C . LEU A 1 167 ? 6.828 14.445 8.297 1 88.56 167 LEU A C 1
ATOM 1302 O O . LEU A 1 167 ? 6.621 15.57 8.758 1 88.56 167 LEU A O 1
ATOM 1306 N N . LEU A 1 168 ? 5.902 13.734 7.836 1 88.06 168 LEU A N 1
ATOM 1307 C CA . LEU A 1 168 ? 4.516 14.188 7.742 1 88.06 168 LEU A CA 1
ATOM 1308 C C . LEU A 1 168 ? 3.889 14.305 9.125 1 88.06 168 LEU A C 1
ATOM 1310 O O . LEU A 1 168 ? 3.102 15.227 9.375 1 88.06 168 LEU A O 1
ATOM 1314 N N . LEU A 1 169 ? 4.25 13.438 9.992 1 85.38 169 LEU A N 1
ATOM 1315 C CA . LEU A 1 169 ? 3.703 13.469 11.344 1 85.38 169 LEU A CA 1
ATOM 1316 C C . LEU A 1 169 ? 4.27 14.648 12.133 1 85.38 169 LEU A C 1
ATOM 1318 O O . LEU A 1 169 ? 3.607 15.172 13.031 1 85.38 169 LEU A O 1
ATOM 1322 N N . LEU A 1 170 ? 5.371 15.094 11.766 1 81.44 170 LEU A N 1
ATOM 1323 C CA . LEU A 1 170 ? 6.012 16.219 12.453 1 81.44 170 LEU A CA 1
ATOM 1324 C C . LEU A 1 170 ? 5.566 17.547 11.859 1 81.44 170 LEU A C 1
ATOM 1326 O O . LEU A 1 170 ? 5.766 18.594 12.461 1 81.44 170 LEU A O 1
ATOM 1330 N N . SER A 1 171 ? 4.953 17.609 10.773 1 75.12 171 SER A N 1
ATOM 1331 C CA . SER A 1 171 ? 4.625 18.828 10.039 1 75.12 171 SER A CA 1
ATOM 1332 C C . SER A 1 171 ? 3.617 19.688 10.805 1 75.12 171 SER A C 1
ATOM 1334 O O . SER A 1 171 ? 3.773 20.906 10.906 1 75.12 171 SER A O 1
ATOM 1336 N N . PRO A 1 172 ? 2.455 19.109 11.312 1 61.16 172 PRO A N 1
ATOM 1337 C CA . PRO A 1 172 ? 1.546 19.984 12.055 1 61.16 172 PRO A CA 1
ATOM 1338 C C . PRO A 1 172 ? 2.211 20.641 13.258 1 61.16 172 PRO A C 1
ATOM 1340 O O . PRO A 1 172 ? 1.778 21.703 13.703 1 61.16 172 PRO A O 1
ATOM 1343 N N . PHE A 1 173 ? 3.186 20.109 13.75 1 54.69 173 PHE A N 1
ATOM 1344 C CA . PHE A 1 173 ? 3.855 20.672 14.922 1 54.69 173 PHE A CA 1
ATOM 1345 C C . PHE A 1 173 ? 4.738 21.844 14.531 1 54.69 173 PHE A C 1
ATOM 1347 O O . PHE A 1 173 ? 5.074 22.688 15.367 1 54.69 173 PHE A O 1
ATOM 1354 N N . ASN A 1 174 ? 5.09 22 13.352 1 52.91 174 ASN A N 1
ATOM 1355 C CA . ASN A 1 174 ? 5.891 23.141 12.922 1 52.91 174 ASN A CA 1
ATOM 1356 C C . ASN A 1 174 ? 5.012 24.328 12.531 1 52.91 174 ASN A C 1
ATOM 1358 O O . ASN A 1 174 ? 5.473 25.484 12.539 1 52.91 174 ASN A O 1
ATOM 1362 N N . ARG A 1 175 ? 3.842 24.219 12.234 1 47.06 175 ARG A N 1
ATOM 1363 C CA . ARG A 1 175 ? 3.006 25.328 11.781 1 47.06 175 ARG A CA 1
ATOM 1364 C C . ARG A 1 175 ? 2.506 26.156 12.961 1 47.06 175 ARG A C 1
ATOM 1366 O O . ARG A 1 175 ? 1.867 27.188 12.766 1 47.06 175 ARG A O 1
ATOM 1373 N N . ILE A 1 176 ? 2.625 25.891 14.133 1 39.44 176 ILE A N 1
ATOM 1374 C CA . ILE A 1 176 ? 2.027 26.75 15.148 1 39.44 176 ILE A CA 1
ATOM 1375 C C . ILE A 1 176 ? 2.732 28.109 15.164 1 39.44 176 ILE A C 1
ATOM 1377 O O . ILE A 1 176 ? 2.305 29.031 15.867 1 39.44 176 ILE A O 1
ATOM 1381 N N . LYS A 1 177 ? 3.953 28.312 14.914 1 40.38 177 LYS A N 1
ATOM 1382 C CA . LYS A 1 177 ? 4.344 29.641 15.352 1 40.38 177 LYS A CA 1
ATOM 1383 C C . LYS A 1 177 ? 3.854 30.703 14.375 1 40.38 177 LYS A C 1
ATOM 1385 O O . LYS A 1 177 ? 4.219 30.688 13.195 1 40.38 177 LYS A O 1
ATOM 1390 N N . PRO A 1 178 ? 2.572 31.234 14.453 1 35.47 178 PRO A N 1
ATOM 1391 C CA . PRO A 1 178 ? 2.367 32.5 13.742 1 35.47 178 PRO A CA 1
ATOM 1392 C C . PRO A 1 178 ? 3.57 33.438 13.836 1 35.47 178 PRO A C 1
ATOM 1394 O O . PRO A 1 178 ? 4.207 33.531 14.891 1 35.47 178 PRO A O 1
ATOM 1397 N N . LEU A 1 179 ? 4.23 33.656 12.766 1 32.62 179 LEU A N 1
ATOM 1398 C CA . LEU A 1 179 ? 5.176 34.781 12.711 1 32.62 179 LEU A CA 1
ATOM 1399 C C . LEU A 1 179 ? 4.672 35.938 13.547 1 32.62 179 LEU A C 1
ATOM 1401 O O . LEU A 1 179 ? 3.502 36.312 13.453 1 32.62 179 LEU A O 1
ATOM 1405 N N . GLU A 1 180 ? 5.109 36.125 14.734 1 34.31 180 GLU A N 1
ATOM 1406 C CA . GLU A 1 180 ? 5.07 37.438 15.32 1 34.31 180 GLU A CA 1
ATOM 1407 C C . GLU A 1 180 ? 5.254 38.531 14.266 1 34.31 180 GLU A C 1
ATOM 1409 O O . GLU A 1 180 ? 6.285 38.562 13.586 1 34.31 180 GLU A O 1
ATOM 1414 N N . THR A 1 181 ? 4.215 38.781 13.398 1 31.98 181 THR A N 1
ATOM 1415 C CA . THR A 1 181 ? 4.309 40.094 12.789 1 31.98 181 THR A CA 1
ATOM 1416 C C . THR A 1 181 ? 4.82 41.125 13.797 1 31.98 181 THR A C 1
ATOM 1418 O O . THR A 1 181 ? 4.133 41.438 14.773 1 31.98 181 THR A O 1
ATOM 1421 N N . THR A 1 182 ? 6.023 41.062 14.203 1 31.77 182 THR A N 1
ATOM 1422 C CA . THR A 1 182 ? 6.602 42.25 14.773 1 31.77 182 THR A CA 1
ATOM 1423 C C . THR A 1 182 ? 6.133 43.5 14.016 1 31.77 182 THR A C 1
ATOM 1425 O O . THR A 1 182 ? 6.539 43.719 12.867 1 31.77 182 THR A O 1
ATOM 1428 N N . THR A 1 183 ? 4.773 43.719 13.922 1 33 183 THR A N 1
ATOM 1429 C CA . THR A 1 183 ? 4.379 45.125 13.727 1 33 183 THR A CA 1
ATOM 1430 C C . THR A 1 183 ? 5.191 46.031 14.633 1 33 183 THR A C 1
ATOM 1432 O O . THR A 1 183 ? 4.867 46.188 15.812 1 33 183 THR A O 1
ATOM 1435 N N . GLN A 1 184 ? 6.391 45.656 14.945 1 29.58 184 GLN A N 1
ATOM 1436 C CA . GLN A 1 184 ? 7.035 46.75 15.633 1 29.58 184 GLN A CA 1
ATOM 1437 C C . GLN A 1 184 ? 6.688 48.094 14.977 1 29.58 184 GLN A C 1
ATOM 1439 O O . GLN A 1 184 ? 6.242 49.031 15.648 1 29.58 184 GLN A O 1
ATOM 1444 N N . ASP A 1 185 ? 7.609 48.844 14.43 1 31.69 185 ASP A N 1
ATOM 1445 C CA . ASP A 1 185 ? 8.172 50.156 14.773 1 31.69 185 ASP A CA 1
ATOM 1446 C C . ASP A 1 185 ? 7.492 51.281 13.992 1 31.69 185 ASP A C 1
ATOM 1448 O O . ASP A 1 185 ? 7.723 51.438 12.789 1 31.69 185 ASP A O 1
ATOM 1452 N N . PRO A 1 186 ? 6.043 51.188 13.82 1 34.25 186 PRO A N 1
ATOM 1453 C CA . PRO A 1 186 ? 5.59 52.375 13.102 1 34.25 186 PRO A CA 1
ATOM 1454 C C . PRO A 1 186 ? 6.406 53.625 13.453 1 34.25 186 PRO A C 1
ATOM 1456 O O . PRO A 1 186 ? 6.566 54.531 12.617 1 34.25 186 PRO A O 1
ATOM 1459 N N . GLU A 1 187 ? 6.227 53.812 14.758 1 35.09 187 GLU A N 1
ATOM 1460 C CA . GLU A 1 187 ? 6.586 55.094 15.391 1 35.09 187 GLU A CA 1
ATOM 1461 C C . GLU A 1 187 ? 8.078 55.375 15.273 1 35.09 187 GLU A C 1
ATOM 1463 O O . GLU A 1 187 ? 8.539 56.469 15.547 1 35.09 187 GLU A O 1
ATOM 1468 N N . ALA A 1 188 ? 8.852 54.188 15.266 1 38.88 188 ALA A N 1
ATOM 1469 C CA . ALA A 1 188 ? 10.25 54.594 15.32 1 38.88 188 ALA A CA 1
ATOM 1470 C C . ALA A 1 188 ? 10.656 55.344 14.047 1 38.88 188 ALA A C 1
ATOM 1472 O O . ALA A 1 188 ? 11.789 55.812 13.93 1 38.88 188 ALA A O 1
ATOM 1473 N N . GLN A 1 189 ? 10.016 54.938 12.969 1 32.94 189 GLN A N 1
ATOM 1474 C CA . GLN A 1 189 ? 10.5 55.562 11.742 1 32.94 189 GLN A CA 1
ATOM 1475 C C . GLN A 1 189 ? 10.359 57.094 11.812 1 32.94 189 GLN A C 1
ATOM 1477 O O . GLN A 1 189 ? 11.242 57.812 11.344 1 32.94 189 GLN A O 1
ATOM 1482 N N . ALA A 1 190 ? 9.078 57.531 11.758 1 39.81 190 ALA A N 1
ATOM 1483 C CA . ALA A 1 190 ? 9.031 58.875 11.188 1 39.81 190 ALA A CA 1
ATOM 1484 C C . ALA A 1 190 ? 9.547 59.906 12.188 1 39.81 190 ALA A C 1
ATOM 1486 O O . ALA A 1 190 ? 9.875 61.031 11.805 1 39.81 190 ALA A O 1
ATOM 1487 N N . LYS A 1 191 ? 9.156 59.688 13.453 1 37.56 191 LYS A N 1
ATOM 1488 C CA . LYS A 1 191 ? 9.258 60.906 14.219 1 37.56 191 LYS A CA 1
ATOM 1489 C C . LYS A 1 191 ? 10.711 61.25 14.547 1 37.56 191 LYS A C 1
ATOM 1491 O O . LYS A 1 191 ? 11.258 60.75 15.531 1 37.56 191 LYS A O 1
ATOM 1496 N N . GLU A 1 192 ? 11.633 60.844 13.672 1 34.31 192 GLU A N 1
ATOM 1497 C CA . GLU A 1 192 ? 12.984 61.375 13.648 1 34.31 192 GLU A CA 1
ATOM 1498 C C . GLU A 1 192 ? 13.016 62.844 14.117 1 34.31 192 GLU A C 1
ATOM 1500 O O . GLU A 1 192 ? 12.273 63.688 13.594 1 34.31 192 GLU A O 1
ATOM 1505 N N . PRO A 1 193 ? 13.281 62.969 15.531 1 35.97 193 PRO A N 1
ATOM 1506 C CA . PRO A 1 193 ? 13.312 64.375 15.977 1 35.97 193 PRO A CA 1
ATOM 1507 C C . PRO A 1 193 ? 13.891 65.312 14.93 1 35.97 193 PRO A C 1
ATOM 1509 O O . PRO A 1 193 ? 15.023 65.125 14.469 1 35.97 193 PRO A O 1
ATOM 1512 N N . THR A 1 194 ? 13.219 65.562 13.844 1 32.03 194 THR A N 1
ATOM 1513 C CA . THR A 1 194 ? 13.844 66.562 12.992 1 32.03 194 THR A CA 1
ATOM 1514 C C . THR A 1 194 ? 14.492 67.688 13.828 1 32.03 194 THR A C 1
ATOM 1516 O O . THR A 1 194 ? 13.805 68.438 14.516 1 32.03 194 THR A O 1
ATOM 1519 N N . ALA A 1 195 ? 15.656 67.375 14.633 1 35.03 195 ALA A N 1
ATOM 1520 C CA . ALA A 1 195 ? 16.391 68.438 15.281 1 35.03 195 ALA A CA 1
ATOM 1521 C C . ALA A 1 195 ? 16.469 69.688 14.367 1 35.03 195 ALA A C 1
ATOM 1523 O O . ALA A 1 195 ? 17 69.625 13.258 1 35.03 195 ALA A O 1
ATOM 1524 N N . PRO A 1 196 ? 15.406 70.438 14.188 1 35.72 196 PRO A N 1
ATOM 1525 C CA . PRO A 1 196 ? 15.688 71.562 13.25 1 35.72 196 PRO A CA 1
ATOM 1526 C C . PRO A 1 196 ? 17.094 72.125 13.43 1 35.72 196 PRO A C 1
ATOM 1528 O O . PRO A 1 196 ? 17.641 72.062 14.531 1 35.72 196 PRO A O 1
ATOM 1531 N N . GLY A 1 197 ? 18.031 72 12.461 1 31.45 197 GLY A N 1
ATOM 1532 C CA . GLY A 1 197 ? 19.344 72.562 12.242 1 31.45 197 GLY A CA 1
ATOM 1533 C C . GLY A 1 197 ? 19.547 73.875 12.93 1 31.45 197 GLY A C 1
ATOM 1534 O O . GLY A 1 197 ? 18.578 74.625 13.133 1 31.45 197 GLY A O 1
ATOM 1535 N N . ALA A 1 198 ? 20.609 74.062 13.805 1 36.38 198 ALA A N 1
ATOM 1536 C CA . ALA A 1 198 ? 21.156 75.25 14.414 1 36.38 198 ALA A CA 1
ATOM 1537 C C . ALA A 1 198 ? 21.188 76.438 13.414 1 36.38 198 ALA A C 1
ATOM 1539 O O . ALA A 1 198 ? 21.484 77.562 13.781 1 36.38 198 ALA A O 1
ATOM 1540 N N . PRO A 1 199 ? 20.5 76.5 12.359 1 29.2 199 PRO A N 1
ATOM 1541 C CA . PRO A 1 199 ? 21.328 77.375 11.492 1 29.2 199 PRO A CA 1
ATOM 1542 C C . PRO A 1 199 ? 22 78.5 12.266 1 29.2 199 PRO A C 1
ATOM 1544 O O . PRO A 1 199 ? 21.562 78.875 13.359 1 29.2 199 PRO A O 1
ATOM 1547 N N . SER A 1 200 ? 23.156 79.125 11.609 1 30.61 200 SER A N 1
ATOM 1548 C CA . SER A 1 200 ? 24.281 80.062 11.664 1 30.61 200 SER A CA 1
ATOM 1549 C C . SER A 1 200 ? 23.875 81.375 12.312 1 30.61 200 SER A C 1
ATOM 1551 O O . SER A 1 200 ? 22.688 81.688 12.359 1 30.61 200 SER A O 1
ATOM 1553 N N . SER A 1 201 ? 24.828 82.438 12.391 1 28.72 201 SER A N 1
ATOM 1554 C CA . SER A 1 201 ? 24.875 83.812 12.797 1 28.72 201 SER A CA 1
ATOM 1555 C C . SER A 1 201 ? 23.656 84.625 12.289 1 28.72 201 SER A C 1
ATOM 1557 O O . SER A 1 201 ? 23.266 84.438 11.133 1 28.72 201 SER A O 1
ATOM 1559 N N . MET B 1 1 ? -13.625 28.266 5.793 1 57.12 1 MET B N 1
ATOM 1560 C CA . MET B 1 1 ? -14.852 27.5 5.641 1 57.12 1 MET B CA 1
ATOM 1561 C C . MET B 1 1 ? -15.664 27.5 6.93 1 57.12 1 MET B C 1
ATOM 1563 O O . MET B 1 1 ? -15.102 27.594 8.023 1 57.12 1 MET B O 1
ATOM 1567 N N . ASP B 1 2 ? -17.031 27.672 6.84 1 69.12 2 ASP B N 1
ATOM 1568 C CA . ASP B 1 2 ? -17.969 27.594 7.957 1 69.12 2 ASP B CA 1
ATOM 1569 C C . ASP B 1 2 ? -17.75 26.312 8.766 1 69.12 2 ASP B C 1
ATOM 1571 O O . ASP B 1 2 ? -17.641 25.219 8.203 1 69.12 2 ASP B O 1
ATOM 1575 N N . PRO B 1 3 ? -17.438 26.516 9.938 1 74.62 3 PRO B N 1
ATOM 1576 C CA . PRO B 1 3 ? -17.172 25.344 10.781 1 74.62 3 PRO B CA 1
ATOM 1577 C C . PRO B 1 3 ? -18.25 24.266 10.648 1 74.62 3 PRO B C 1
ATOM 1579 O O . PRO B 1 3 ? -17.953 23.078 10.734 1 74.62 3 PRO B O 1
ATOM 1582 N N . LYS B 1 4 ? -19.5 24.703 10.5 1 75.62 4 LYS B N 1
ATOM 1583 C CA . LYS B 1 4 ? -20.578 23.734 10.336 1 75.62 4 LYS B CA 1
ATOM 1584 C C . LYS B 1 4 ? -20.391 22.938 9.047 1 75.62 4 LYS B C 1
ATOM 1586 O O . LYS B 1 4 ? -20.641 21.719 9.023 1 75.62 4 LYS B O 1
ATOM 1591 N N . VAL B 1 5 ? -19.984 23.594 7.965 1 78.44 5 VAL B N 1
ATOM 1592 C CA . VAL B 1 5 ? -19.766 22.922 6.684 1 78.44 5 VAL B CA 1
ATOM 1593 C C . VAL B 1 5 ? -18.625 21.922 6.809 1 78.44 5 VAL B C 1
ATOM 1595 O O . VAL B 1 5 ? -18.719 20.797 6.297 1 78.44 5 VAL B O 1
ATOM 1598 N N . VAL B 1 6 ? -17.641 22.25 7.543 1 79.19 6 VAL B N 1
ATOM 1599 C CA . VAL B 1 6 ? -16.484 21.391 7.738 1 79.19 6 VAL B CA 1
ATOM 1600 C C . VAL B 1 6 ? -16.906 20.141 8.516 1 79.19 6 VAL B C 1
ATOM 1602 O O . VAL B 1 6 ? -16.516 19.031 8.172 1 79.19 6 VAL B O 1
ATOM 1605 N N . ALA B 1 7 ? -17.719 20.406 9.445 1 78.94 7 ALA B N 1
ATOM 1606 C CA . ALA B 1 7 ? -18.188 19.281 10.258 1 78.94 7 ALA B CA 1
ATOM 1607 C C . ALA B 1 7 ? -19 18.297 9.422 1 78.94 7 ALA B C 1
ATOM 1609 O O . ALA B 1 7 ? -18.875 17.094 9.57 1 78.94 7 ALA B O 1
ATOM 1610 N N . PHE B 1 8 ? -19.797 18.844 8.57 1 83.12 8 PHE B N 1
ATOM 1611 C CA . PHE B 1 8 ? -20.625 17.984 7.719 1 83.12 8 PHE B CA 1
ATOM 1612 C C . PHE B 1 8 ? -19.766 17.234 6.711 1 83.12 8 PHE B C 1
ATOM 1614 O O . PHE B 1 8 ? -20.047 16.078 6.395 1 83.12 8 PHE B O 1
ATOM 1621 N N . ILE B 1 9 ? -18.828 17.875 6.219 1 86.75 9 ILE B N 1
ATOM 1622 C CA . ILE B 1 9 ? -17.922 17.234 5.273 1 86.75 9 ILE B CA 1
ATOM 1623 C C . ILE B 1 9 ? -17.172 16.094 5.965 1 86.75 9 ILE B C 1
ATOM 1625 O O . ILE B 1 9 ? -17.047 15 5.398 1 86.75 9 ILE B O 1
ATOM 1629 N N . VAL B 1 10 ? -16.766 16.297 7.16 1 85.69 10 VAL B N 1
ATOM 1630 C CA . VAL B 1 10 ? -16.031 15.289 7.914 1 85.69 10 VAL B CA 1
ATOM 1631 C C . VAL B 1 10 ? -16.922 14.086 8.188 1 85.69 10 VAL B C 1
ATOM 1633 O O . VAL B 1 10 ? -16.531 12.945 7.938 1 85.69 10 VAL B O 1
ATOM 1636 N N . ILE B 1 11 ? -18.125 14.336 8.586 1 87.25 11 ILE B N 1
ATOM 1637 C CA . ILE B 1 11 ? -19.047 13.258 8.875 1 87.25 11 ILE B CA 1
ATOM 1638 C C . ILE B 1 11 ? -19.406 12.508 7.594 1 87.25 11 ILE B C 1
ATOM 1640 O O . ILE B 1 11 ? -19.516 11.281 7.59 1 87.25 11 ILE B O 1
ATOM 1644 N N . GLY B 1 12 ? -19.594 13.25 6.578 1 91.06 12 GLY B N 1
ATOM 1645 C CA . GLY B 1 12 ? -19.906 12.633 5.293 1 91.06 12 GLY B CA 1
ATOM 1646 C C . GLY B 1 12 ? -18.797 11.734 4.781 1 91.06 12 GLY B C 1
ATOM 1647 O O . GLY B 1 12 ? -19.047 10.617 4.336 1 91.06 12 GLY B O 1
ATOM 1648 N N . LEU B 1 13 ? -17.641 12.164 4.855 1 92.75 13 LEU B N 1
ATOM 1649 C CA . LEU B 1 13 ? -16.484 11.406 4.371 1 92.75 13 LEU B CA 1
ATOM 1650 C C . LEU B 1 13 ? -16.234 10.188 5.254 1 92.75 13 LEU B C 1
ATOM 1652 O O . LEU B 1 13 ? -15.891 9.109 4.75 1 92.75 13 LEU B O 1
ATOM 1656 N N . ARG B 1 14 ? -16.406 10.328 6.484 1 91 14 ARG B N 1
ATOM 1657 C CA . ARG B 1 14 ? -16.219 9.211 7.395 1 91 14 ARG B CA 1
ATOM 1658 C C . ARG B 1 14 ? -17.297 8.156 7.207 1 91 14 ARG B C 1
ATOM 1660 O O . ARG B 1 14 ? -17.031 6.953 7.273 1 91 14 ARG B O 1
ATOM 1667 N N . SER B 1 15 ? -18.438 8.648 7.027 1 93.12 15 SER B N 1
ATOM 1668 C CA . SER B 1 15 ? -19.531 7.715 6.762 1 93.12 15 SER B CA 1
ATOM 1669 C C . SER B 1 15 ? -19.312 6.957 5.457 1 93.12 15 SER B C 1
ATOM 1671 O O . SER B 1 15 ? -19.547 5.746 5.387 1 93.12 15 SER B O 1
ATOM 1673 N N . PHE B 1 16 ? -18.906 7.676 4.484 1 95.31 16 PHE B N 1
ATOM 1674 C CA . PHE B 1 16 ? -18.578 7.055 3.205 1 95.31 16 PHE B CA 1
ATOM 1675 C C . PHE B 1 16 ? -17.5 5.996 3.375 1 95.31 16 PHE B C 1
ATOM 1677 O O . PHE B 1 16 ? -17.625 4.891 2.842 1 95.31 16 PHE B O 1
ATOM 1684 N N . THR B 1 17 ? -16.438 6.316 4.082 1 96.06 17 THR B N 1
ATOM 1685 C CA . THR B 1 17 ? -15.375 5.359 4.359 1 96.06 17 THR B CA 1
ATOM 1686 C C . THR B 1 17 ? -15.922 4.109 5.039 1 96.06 17 THR B C 1
ATOM 1688 O O . THR B 1 17 ? -15.578 2.99 4.66 1 96.06 17 THR B O 1
ATOM 1691 N N . PHE B 1 18 ? -16.781 4.293 5.957 1 95.19 18 PHE B N 1
ATOM 1692 C CA . PHE B 1 18 ? -17.391 3.191 6.699 1 95.19 18 PHE B CA 1
ATOM 1693 C C . PHE B 1 18 ? -18.156 2.264 5.766 1 95.19 18 PHE B C 1
ATOM 1695 O O . PHE B 1 18 ? -17.969 1.044 5.809 1 95.19 18 PHE B O 1
ATOM 1702 N N . ILE B 1 19 ? -18.922 2.834 4.941 1 96.69 19 ILE B N 1
ATOM 1703 C CA . ILE B 1 19 ? -19.75 2.061 4.02 1 96.69 19 ILE B CA 1
ATOM 1704 C C . ILE B 1 19 ? -18.859 1.29 3.049 1 96.69 19 ILE B C 1
ATOM 1706 O O . ILE B 1 19 ? -19.094 0.106 2.793 1 96.69 19 ILE B O 1
ATOM 1710 N N . CYS B 1 20 ? -17.906 1.936 2.508 1 97.44 20 CYS B N 1
ATOM 1711 C CA . CYS B 1 20 ? -17 1.289 1.572 1 97.44 20 CYS B CA 1
ATOM 1712 C C . CYS B 1 20 ? -16.281 0.116 2.23 1 97.44 20 CYS B C 1
ATOM 1714 O O . CYS B 1 20 ? -16.203 -0.972 1.657 1 97.44 20 CYS B O 1
ATOM 1716 N N . LEU B 1 21 ? -15.805 0.317 3.455 1 97.38 21 LEU B N 1
ATOM 1717 C CA . LEU B 1 21 ? -15.062 -0.741 4.141 1 97.38 21 LEU B CA 1
ATOM 1718 C C . LEU B 1 21 ? -15.977 -1.918 4.461 1 97.38 21 LEU B C 1
ATOM 1720 O O . LEU B 1 21 ? -15.555 -3.074 4.391 1 97.38 21 LEU B O 1
ATOM 1724 N N . LEU B 1 22 ? -17.219 -1.634 4.789 1 95.75 22 LEU B N 1
ATOM 1725 C CA . LEU B 1 22 ? -18.172 -2.697 5.062 1 95.75 22 LEU B CA 1
ATOM 1726 C C . LEU B 1 22 ? -18.453 -3.516 3.807 1 95.75 22 LEU B C 1
ATOM 1728 O O . LEU B 1 22 ? -18.438 -4.75 3.848 1 95.75 22 LEU B O 1
ATOM 1732 N N . ILE B 1 23 ? -18.641 -2.859 2.715 1 96.25 23 ILE B N 1
ATOM 1733 C CA . ILE B 1 23 ? -18.906 -3.545 1.455 1 96.25 23 ILE B CA 1
ATOM 1734 C C . ILE B 1 23 ? -17.703 -4.383 1.053 1 96.25 23 ILE B C 1
ATOM 1736 O O . ILE B 1 23 ? -17.844 -5.543 0.66 1 96.25 23 ILE B O 1
ATOM 1740 N N . ALA B 1 24 ? -16.531 -3.781 1.15 1 95.88 24 ALA B N 1
ATOM 1741 C CA . ALA B 1 24 ? -15.312 -4.52 0.816 1 95.88 24 ALA B CA 1
ATOM 1742 C C . ALA B 1 24 ? -15.18 -5.781 1.67 1 95.88 24 ALA B C 1
ATOM 1744 O O . ALA B 1 24 ? -14.852 -6.852 1.159 1 95.88 24 ALA B O 1
ATOM 1745 N N . LEU B 1 25 ? -15.5 -5.633 2.926 1 93.31 25 LEU B N 1
ATOM 1746 C CA . LEU B 1 25 ? -15.398 -6.758 3.85 1 93.31 25 LEU B CA 1
ATOM 1747 C C . LEU B 1 25 ? -16.391 -7.855 3.484 1 93.31 25 LEU B C 1
ATOM 1749 O O . LEU B 1 25 ? -16.047 -9.039 3.506 1 93.31 25 LEU B O 1
ATOM 1753 N N . VAL B 1 26 ? -17.547 -7.484 3.133 1 91.56 26 VAL B N 1
ATOM 1754 C CA . VAL B 1 26 ? -18.594 -8.453 2.781 1 91.56 26 VAL B CA 1
ATOM 1755 C C . VAL B 1 26 ? -18.188 -9.195 1.511 1 91.56 26 VAL B C 1
ATOM 1757 O O . VAL B 1 26 ? -18.312 -10.422 1.438 1 91.56 26 VAL B O 1
ATOM 1760 N N . VAL B 1 27 ? -17.672 -8.461 0.543 1 91.06 27 VAL B N 1
ATOM 1761 C CA . VAL B 1 27 ? -17.266 -9.078 -0.718 1 91.06 27 VAL B CA 1
ATOM 1762 C C . VAL B 1 27 ? -16.109 -10.055 -0.473 1 91.06 27 VAL B C 1
ATOM 1764 O O . VAL B 1 27 ? -16.125 -11.18 -0.985 1 91.06 27 VAL B O 1
ATOM 1767 N N . ILE B 1 28 ? -15.18 -9.672 0.318 1 87.12 28 ILE B N 1
ATOM 1768 C CA . ILE B 1 28 ? -14.016 -10.5 0.608 1 87.12 28 ILE B CA 1
ATOM 1769 C C . ILE B 1 28 ? -14.453 -11.75 1.367 1 87.12 28 ILE B C 1
ATOM 1771 O O . ILE B 1 28 ? -13.992 -12.859 1.074 1 87.12 28 ILE B O 1
ATOM 1775 N N . ALA B 1 29 ? -15.336 -11.617 2.268 1 82.56 29 ALA B N 1
ATOM 1776 C CA . ALA B 1 29 ? -15.734 -12.703 3.158 1 82.56 29 ALA B CA 1
ATOM 1777 C C . ALA B 1 29 ? -16.641 -13.695 2.434 1 82.56 29 ALA B C 1
ATOM 1779 O O . ALA B 1 29 ? -16.688 -14.875 2.799 1 82.56 29 ALA B O 1
ATOM 1780 N N . THR B 1 30 ? -17.281 -13.25 1.407 1 83.44 30 THR B N 1
ATOM 1781 C CA . THR B 1 30 ? -18.266 -14.109 0.777 1 83.44 30 THR B CA 1
ATOM 1782 C C . THR B 1 30 ? -17.719 -14.727 -0.507 1 83.44 30 THR B C 1
ATOM 1784 O O . THR B 1 30 ? -18.328 -15.609 -1.101 1 83.44 30 THR B O 1
ATOM 1787 N N . ASP B 1 31 ? -16.594 -14.258 -0.92 1 81.81 31 ASP B N 1
ATOM 1788 C CA . ASP B 1 31 ? -16.047 -14.781 -2.166 1 81.81 31 ASP B CA 1
ATOM 1789 C C . ASP B 1 31 ? -15.375 -16.141 -1.94 1 81.81 31 ASP B C 1
ATOM 1791 O O . ASP B 1 31 ? -14.5 -16.266 -1.08 1 81.81 31 ASP B O 1
ATOM 1795 N N . LYS B 1 32 ? -15.914 -17.172 -2.682 1 82.5 32 LYS B N 1
ATOM 1796 C CA . LYS B 1 32 ? -15.375 -18.531 -2.654 1 82.5 32 LYS B CA 1
ATOM 1797 C C . LYS B 1 32 ? -15.172 -19.062 -4.07 1 82.5 32 LYS B C 1
ATOM 1799 O O . LYS B 1 32 ? -16 -18.812 -4.953 1 82.5 32 LYS B O 1
ATOM 1804 N N . LEU B 1 33 ? -14.008 -19.656 -4.203 1 82.38 33 LEU B N 1
ATOM 1805 C CA . LEU B 1 33 ? -13.719 -20.328 -5.461 1 82.38 33 LEU B CA 1
ATOM 1806 C C . LEU B 1 33 ? -14.016 -21.828 -5.355 1 82.38 33 LEU B C 1
ATOM 1808 O O . LEU B 1 33 ? -13.562 -22.484 -4.422 1 82.38 33 LEU B O 1
ATOM 1812 N N . ALA B 1 34 ? -14.898 -22.359 -6.215 1 79.44 34 ALA B N 1
ATOM 1813 C CA . ALA B 1 34 ? -15.18 -23.781 -6.336 1 79.44 34 ALA B CA 1
ATOM 1814 C C . ALA B 1 34 ? -14.969 -24.266 -7.77 1 79.44 34 ALA B C 1
ATOM 1816 O O . ALA B 1 34 ? -15.688 -23.844 -8.68 1 79.44 34 ALA B O 1
ATOM 1817 N N . LEU B 1 35 ? -13.875 -25.016 -7.875 1 73.94 35 LEU B N 1
ATOM 1818 C CA . LEU B 1 35 ? -13.57 -25.531 -9.211 1 73.94 35 LEU B CA 1
ATOM 1819 C C . LEU B 1 35 ? -14.289 -26.844 -9.461 1 73.94 35 LEU B C 1
ATOM 1821 O O . LEU B 1 35 ? -14.844 -27.453 -8.539 1 73.94 35 LEU B O 1
ATOM 1825 N N . ILE B 1 36 ? -14.234 -27.297 -10.719 1 70.38 36 ILE B N 1
ATOM 1826 C CA . ILE B 1 36 ? -14.953 -28.484 -11.156 1 70.38 36 ILE B CA 1
ATOM 1827 C C . ILE B 1 36 ? -14.328 -29.719 -10.523 1 70.38 36 ILE B C 1
ATOM 1829 O O . ILE B 1 36 ? -15.031 -30.672 -10.18 1 70.38 36 ILE B O 1
ATOM 1833 N N . ASP B 1 37 ? -12.977 -29.641 -10.266 1 69.31 37 ASP B N 1
ATOM 1834 C CA . ASP B 1 37 ? -12.273 -30.797 -9.703 1 69.31 37 ASP B CA 1
ATOM 1835 C C . ASP B 1 37 ? -12.453 -30.859 -8.195 1 69.31 37 ASP B C 1
ATOM 1837 O O . ASP B 1 37 ? -11.914 -31.75 -7.535 1 69.31 37 ASP B O 1
ATOM 1841 N N . GLY B 1 38 ? -13.25 -29.891 -7.637 1 71.94 38 GLY B N 1
ATOM 1842 C CA . GLY B 1 38 ? -13.531 -29.922 -6.207 1 71.94 38 GLY B CA 1
ATOM 1843 C C . GLY B 1 38 ? -12.617 -29.016 -5.402 1 71.94 38 GLY B C 1
ATOM 1844 O O . GLY B 1 38 ? -12.789 -28.875 -4.191 1 71.94 38 GLY B O 1
ATOM 1845 N N . TYR B 1 39 ? -11.633 -28.516 -6.102 1 73.12 39 TYR B N 1
ATOM 1846 C CA . TYR B 1 39 ? -10.734 -27.609 -5.395 1 73.12 39 TYR B CA 1
ATOM 1847 C C . TYR B 1 39 ? -11.477 -26.359 -4.949 1 73.12 39 TYR B C 1
ATOM 1849 O O . TYR B 1 39 ? -12.219 -25.75 -5.73 1 73.12 39 TYR B O 1
ATOM 1857 N N . LYS B 1 40 ? -11.414 -26.125 -3.627 1 77.38 40 LYS B N 1
ATOM 1858 C CA . LYS B 1 40 ? -12.031 -24.922 -3.072 1 77.38 40 LYS B CA 1
ATOM 1859 C C . LYS B 1 40 ? -10.977 -23.984 -2.51 1 77.38 40 LYS B C 1
ATOM 1861 O O . LYS B 1 40 ? -9.992 -24.422 -1.916 1 77.38 40 LYS B O 1
ATOM 1866 N N . ALA B 1 41 ? -11.148 -22.734 -2.852 1 78.94 41 ALA B N 1
ATOM 1867 C CA . ALA B 1 41 ? -10.258 -21.703 -2.316 1 78.94 41 ALA B CA 1
ATOM 1868 C C . ALA B 1 41 ? -11.055 -20.469 -1.865 1 78.94 41 ALA B C 1
ATOM 1870 O O . ALA B 1 41 ? -12.086 -20.141 -2.461 1 78.94 41 ALA B O 1
ATOM 1871 N N . THR B 1 42 ? -10.688 -20.016 -0.704 1 79.75 42 THR B N 1
ATOM 1872 C CA . THR B 1 42 ? -11.25 -18.781 -0.197 1 79.75 42 THR B CA 1
ATOM 1873 C C . THR B 1 42 ? -10.188 -17.688 -0.151 1 79.75 42 THR B C 1
ATOM 1875 O O . THR B 1 42 ? -9 -17.953 -0.355 1 79.75 42 THR B O 1
ATOM 1878 N N . PHE B 1 43 ? -10.648 -16.438 0.101 1 83.25 43 PHE B N 1
ATOM 1879 C CA . PHE B 1 43 ? -9.734 -15.305 0.209 1 83.25 43 PHE B CA 1
ATOM 1880 C C . PHE B 1 43 ? -8.703 -15.539 1.302 1 83.25 43 PHE B C 1
ATOM 1882 O O . PHE B 1 43 ? -7.559 -15.102 1.187 1 83.25 43 PHE B O 1
ATOM 1889 N N . ASN B 1 44 ? -9.094 -16.312 2.283 1 79.81 44 ASN B N 1
ATOM 1890 C CA . ASN B 1 44 ? -8.211 -16.578 3.418 1 79.81 44 ASN B CA 1
ATOM 1891 C C . ASN B 1 44 ? -7.047 -17.484 3.027 1 79.81 44 ASN B C 1
ATOM 1893 O O . ASN B 1 44 ? -6.043 -17.547 3.736 1 79.81 44 ASN B O 1
ATOM 1897 N N . ASP B 1 45 ? -7.195 -18.078 1.947 1 83.69 45 ASP B N 1
ATOM 1898 C CA . ASP B 1 45 ? -6.145 -18.984 1.504 1 83.69 45 ASP B CA 1
ATOM 1899 C C . ASP B 1 45 ? -5.016 -18.234 0.814 1 83.69 45 ASP B C 1
ATOM 1901 O O . ASP B 1 45 ? -3.934 -18.781 0.596 1 83.69 45 ASP B O 1
ATOM 1905 N N . ILE B 1 46 ? -5.281 -16.984 0.453 1 85.75 46 ILE B N 1
ATOM 1906 C CA . ILE B 1 46 ? -4.289 -16.141 -0.206 1 85.75 46 ILE B CA 1
ATOM 1907 C C . ILE B 1 46 ? -3.752 -15.109 0.781 1 85.75 46 ILE B C 1
ATOM 1909 O O . ILE B 1 46 ? -4.516 -14.305 1.322 1 85.75 46 ILE B O 1
ATOM 1913 N N . HIS B 1 47 ? -2.502 -15.148 1.008 1 86.06 47 HIS B N 1
ATOM 1914 C CA . HIS B 1 47 ? -1.875 -14.305 2.02 1 86.06 47 HIS B CA 1
ATOM 1915 C C . HIS B 1 47 ? -2.127 -12.828 1.74 1 86.06 47 HIS B C 1
ATOM 1917 O O . HIS B 1 47 ? -2.404 -12.055 2.66 1 86.06 47 HIS B O 1
ATOM 1923 N N . GLY B 1 48 ? -2.008 -12.484 0.498 1 87.06 48 GLY B N 1
ATOM 1924 C CA . GLY B 1 48 ? -2.258 -11.094 0.142 1 87.06 48 GLY B CA 1
ATOM 1925 C C . GLY B 1 48 ? -3.662 -10.633 0.487 1 87.06 48 GLY B C 1
ATOM 1926 O O . GLY B 1 48 ? -3.852 -9.523 0.982 1 87.06 48 GLY B O 1
ATOM 1927 N N . TYR B 1 49 ? -4.609 -11.492 0.307 1 90 49 TYR B N 1
ATOM 1928 C CA . TYR B 1 49 ? -5.996 -11.141 0.586 1 90 49 TYR B CA 1
ATOM 1929 C C . TYR B 1 49 ? -6.273 -11.156 2.084 1 90 49 TYR B C 1
ATOM 1931 O O . TYR B 1 49 ? -7.109 -10.391 2.576 1 90 49 TYR B O 1
ATOM 1939 N N . ARG B 1 50 ? -5.57 -12.008 2.811 1 89.94 50 ARG B N 1
ATOM 1940 C CA . ARG B 1 50 ? -5.684 -11.984 4.266 1 89.94 50 ARG B CA 1
ATOM 1941 C C . ARG B 1 50 ? -5.254 -10.633 4.828 1 89.94 50 ARG B C 1
ATOM 1943 O O . ARG B 1 50 ? -5.852 -10.133 5.785 1 89.94 50 ARG B O 1
ATOM 1950 N N . TYR B 1 51 ? -4.188 -10.195 4.219 1 93.56 51 TYR B N 1
ATOM 1951 C CA . TYR B 1 51 ? -3.73 -8.867 4.613 1 93.56 51 TYR B CA 1
ATOM 1952 C C . TYR B 1 51 ? -4.793 -7.816 4.316 1 93.56 51 TYR B C 1
ATOM 1954 O O . TYR B 1 51 ? -5.109 -6.984 5.172 1 93.56 51 TYR B O 1
ATOM 1962 N N . VAL B 1 52 ? -5.34 -7.828 3.15 1 94 52 VAL B N 1
ATOM 1963 C CA . VAL B 1 52 ? -6.379 -6.887 2.754 1 94 52 VAL B CA 1
ATOM 1964 C C . VAL B 1 52 ? -7.57 -7.004 3.699 1 94 52 VAL B C 1
ATOM 1966 O O . VAL B 1 52 ? -8.117 -5.992 4.148 1 94 52 VAL B O 1
ATOM 1969 N N . LEU B 1 53 ? -7.953 -8.195 4.082 1 92.88 53 LEU B N 1
ATOM 1970 C CA . LEU B 1 53 ? -9.055 -8.453 5 1 92.88 53 LEU B CA 1
ATOM 1971 C C . LEU B 1 53 ? -8.766 -7.863 6.379 1 92.88 53 LEU B C 1
ATOM 1973 O O . LEU B 1 53 ? -9.617 -7.191 6.961 1 92.88 53 LEU B O 1
ATOM 1977 N N . SER B 1 54 ? -7.586 -8.133 6.859 1 94.94 54 SER B N 1
ATOM 1978 C CA . SER B 1 54 ? -7.203 -7.629 8.172 1 94.94 54 SER B CA 1
ATOM 1979 C C . SER B 1 54 ? -7.262 -6.105 8.211 1 94.94 54 SER B C 1
ATOM 1981 O O . SER B 1 54 ? -7.754 -5.527 9.188 1 94.94 54 SER B O 1
ATOM 1983 N N . ILE B 1 55 ? -6.777 -5.523 7.172 1 95.75 55 ILE B N 1
ATOM 1984 C CA . ILE B 1 55 ? -6.758 -4.066 7.133 1 95.75 55 ILE B CA 1
ATOM 1985 C C . ILE B 1 55 ? -8.188 -3.531 7.031 1 95.75 55 ILE B C 1
ATOM 1987 O O . ILE B 1 55 ? -8.516 -2.502 7.625 1 95.75 55 ILE B O 1
ATOM 1991 N N . ALA B 1 56 ? -9.039 -4.215 6.281 1 95.56 56 ALA B N 1
ATOM 1992 C CA . ALA B 1 56 ? -10.445 -3.811 6.191 1 95.56 56 ALA B CA 1
ATOM 1993 C C . ALA B 1 56 ? -11.109 -3.85 7.562 1 95.56 56 ALA B C 1
ATOM 1995 O O . ALA B 1 56 ? -11.867 -2.941 7.918 1 95.56 56 ALA B O 1
ATOM 1996 N N . ILE B 1 57 ? -10.789 -4.805 8.359 1 95.19 57 ILE B N 1
ATOM 1997 C CA . ILE B 1 57 ? -11.359 -4.953 9.695 1 95.19 57 ILE B CA 1
ATOM 1998 C C . ILE B 1 57 ? -10.844 -3.838 10.602 1 95.19 57 ILE B C 1
ATOM 2000 O O . ILE B 1 57 ? -11.617 -3.201 11.32 1 95.19 57 ILE B O 1
ATOM 2004 N N . ILE B 1 58 ? -9.602 -3.613 10.539 1 95.62 58 ILE B N 1
ATOM 2005 C CA . ILE B 1 58 ? -8.984 -2.555 11.336 1 95.62 58 ILE B CA 1
ATOM 2006 C C . ILE B 1 58 ? -9.57 -1.203 10.938 1 95.62 58 ILE B C 1
ATOM 2008 O O . ILE B 1 58 ? -9.883 -0.378 11.797 1 95.62 58 ILE B O 1
ATOM 2012 N N . GLY B 1 59 ? -9.648 -1.006 9.602 1 95.81 59 GLY B N 1
ATOM 2013 C CA . GLY B 1 59 ? -10.242 0.234 9.117 1 95.81 59 GLY B CA 1
ATOM 2014 C C . GLY B 1 59 ? -11.672 0.428 9.578 1 95.81 59 GLY B C 1
ATOM 2015 O O . GLY B 1 59 ? -12.062 1.532 9.961 1 95.81 59 GLY B O 1
ATOM 2016 N N . LEU B 1 60 ? -12.406 -0.615 9.555 1 95.38 60 LEU B N 1
ATOM 2017 C CA . LEU B 1 60 ? -13.797 -0.543 9.992 1 95.38 60 LEU B CA 1
ATOM 2018 C C . LEU B 1 60 ? -13.891 -0.195 11.469 1 95.38 60 LEU B C 1
ATOM 2020 O O . LEU B 1 60 ? -14.688 0.662 11.859 1 95.38 60 LEU B O 1
ATOM 2024 N N . ALA B 1 61 ? -13.133 -0.834 12.273 1 94.38 61 ALA B N 1
ATOM 2025 C CA . ALA B 1 61 ? -13.102 -0.542 13.703 1 94.38 61 ALA B CA 1
ATOM 2026 C C . ALA B 1 61 ? -12.727 0.916 13.961 1 94.38 61 ALA B C 1
ATOM 2028 O O . ALA B 1 61 ? -13.367 1.598 14.758 1 94.38 61 ALA B O 1
ATOM 2029 N N . HIS B 1 62 ? -11.742 1.347 13.266 1 93.88 62 HIS B N 1
ATOM 2030 C CA . HIS B 1 62 ? -11.289 2.725 13.398 1 93.88 62 HIS B CA 1
ATOM 2031 C C . HIS B 1 62 ? -12.383 3.711 13 1 93.88 62 HIS B C 1
ATOM 2033 O O . HIS B 1 62 ? -12.617 4.699 13.703 1 93.88 62 HIS B O 1
ATOM 2039 N N . THR B 1 63 ? -12.977 3.424 11.969 1 91.19 63 THR B N 1
ATOM 2040 C CA . THR B 1 63 ? -13.977 4.348 11.453 1 91.19 63 THR B CA 1
ATOM 2041 C C . THR B 1 63 ? -15.195 4.391 12.359 1 91.19 63 THR B C 1
ATOM 2043 O O . THR B 1 63 ? -15.812 5.445 12.531 1 91.19 63 THR B O 1
ATOM 2046 N N . ILE B 1 64 ? -15.594 3.307 12.945 1 90.69 64 ILE B N 1
ATOM 2047 C CA . ILE B 1 64 ? -16.703 3.279 13.898 1 90.69 64 ILE B CA 1
ATOM 2048 C C . ILE B 1 64 ? -16.359 4.168 15.102 1 90.69 64 ILE B C 1
ATOM 2050 O O . ILE B 1 64 ? -17.188 4.98 15.523 1 90.69 64 ILE B O 1
ATOM 2054 N N . LEU B 1 65 ? -15.195 4.074 15.602 1 88.94 65 LEU B N 1
ATOM 2055 C CA . LEU B 1 65 ? -14.758 4.871 16.75 1 88.94 65 LEU B CA 1
ATOM 2056 C C . LEU B 1 65 ? -14.734 6.355 16.406 1 88.94 65 LEU B C 1
ATOM 2058 O O . LEU B 1 65 ? -15.258 7.18 17.156 1 88.94 65 LEU B O 1
ATOM 2062 N N . GLN B 1 66 ? -14.211 6.621 15.25 1 85.75 66 GLN B N 1
ATOM 2063 C CA . GLN B 1 66 ? -14.062 8.016 14.852 1 85.75 66 GLN B CA 1
ATOM 2064 C C . GLN B 1 66 ? -15.414 8.648 14.539 1 85.75 66 GLN B C 1
ATOM 2066 O O . GLN B 1 66 ? -15.648 9.82 14.836 1 85.75 66 GLN B O 1
ATOM 2071 N N . LEU B 1 67 ? -16.188 7.918 13.875 1 84.5 67 LEU B N 1
ATOM 2072 C CA . LEU B 1 67 ? -17.531 8.406 13.594 1 84.5 67 LEU B CA 1
ATOM 2073 C C . LEU B 1 67 ? -18.297 8.664 14.883 1 84.5 67 LEU B C 1
ATOM 2075 O O . LEU B 1 67 ? -19.031 9.656 14.992 1 84.5 67 LEU B O 1
ATOM 207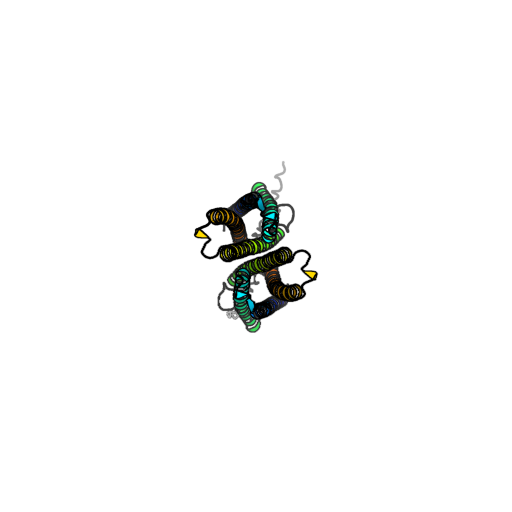9 N N . GLY B 1 68 ? -18.156 7.852 15.891 1 83.06 68 GLY B N 1
ATOM 2080 C CA . GLY B 1 68 ? -18.781 8.055 17.188 1 83.06 68 GLY B CA 1
ATOM 2081 C C . GLY B 1 68 ? -18.328 9.336 17.875 1 83.06 68 GLY B C 1
ATOM 2082 O O . GLY B 1 68 ? -19.156 10.086 18.391 1 83.06 68 GLY B O 1
ATOM 2083 N N . PHE B 1 69 ? -17.078 9.547 17.797 1 79.56 69 PHE B N 1
ATOM 2084 C CA . PHE B 1 69 ? -16.531 10.773 18.391 1 79.56 69 PHE B CA 1
ATOM 2085 C C . PHE B 1 69 ? -17.062 12 17.656 1 79.56 69 PHE B C 1
ATOM 2087 O O . PHE B 1 69 ? -17.422 13 18.281 1 79.56 69 PHE B O 1
ATOM 2094 N N . SER B 1 70 ? -17.078 11.891 16.375 1 76.25 70 SER B N 1
ATOM 2095 C CA . SER B 1 70 ? -17.516 13.031 15.57 1 76.25 70 SER B CA 1
ATOM 2096 C C . SER B 1 70 ? -19 13.328 15.805 1 76.25 70 SER B C 1
ATOM 2098 O O . SER B 1 70 ? -19.391 14.492 15.891 1 76.25 70 SER B O 1
ATOM 2100 N N . LEU B 1 71 ? -19.766 12.312 15.914 1 78 71 LEU B N 1
ATOM 2101 C CA . LEU B 1 71 ? -21.188 12.492 16.188 1 78 71 LEU B CA 1
ATOM 2102 C C . LEU B 1 71 ? -21.406 13.055 17.578 1 78 71 LEU B C 1
ATOM 2104 O O . LEU B 1 71 ? -22.234 13.945 17.766 1 78 71 LEU B O 1
ATOM 2108 N N . TYR B 1 72 ? -20.656 12.555 18.469 1 75.31 72 TYR B N 1
ATOM 2109 C CA . TYR B 1 72 ? -20.766 13.031 19.844 1 75.31 72 TYR B CA 1
ATOM 2110 C C . TYR B 1 72 ? -20.438 14.523 19.922 1 75.31 72 TYR B C 1
ATOM 2112 O O . TYR B 1 72 ? -21.141 15.273 20.594 1 75.31 72 TYR B O 1
ATOM 2120 N N . HIS B 1 73 ? -19.469 14.859 19.234 1 73.94 73 HIS B N 1
ATOM 2121 C CA . HIS B 1 73 ? -19.047 16.266 19.219 1 73.94 73 HIS B CA 1
ATOM 2122 C C . HIS B 1 73 ? -20.125 17.141 18.609 1 73.94 73 HIS B C 1
ATOM 2124 O O . HIS B 1 73 ? -20.438 18.219 19.141 1 73.94 73 HIS B O 1
ATOM 2130 N N . VAL B 1 74 ? -20.641 16.734 17.516 1 71.94 74 VAL B N 1
ATOM 2131 C CA . VAL B 1 74 ? -21.625 17.547 16.797 1 71.94 74 VAL B CA 1
ATOM 2132 C C . VAL B 1 74 ? -22.906 17.641 17.609 1 71.94 74 VAL B C 1
ATOM 2134 O O . VAL B 1 74 ? -23.531 18.703 17.656 1 71.94 74 VAL B O 1
ATOM 2137 N N . LEU B 1 75 ? -23.203 16.594 18.312 1 75.56 75 LEU B N 1
ATOM 2138 C CA . LEU B 1 75 ? -24.453 16.562 19.047 1 75.56 75 LEU B CA 1
ATOM 2139 C C . LEU B 1 75 ? -24.328 17.297 20.375 1 75.56 75 LEU B C 1
ATOM 2141 O O . LEU B 1 75 ? -25.281 17.938 20.844 1 75.56 75 LEU B O 1
ATOM 2145 N N . THR B 1 76 ? -23.188 17.172 20.984 1 72.5 76 THR B N 1
ATOM 2146 C CA . THR B 1 76 ? -23.062 17.719 22.328 1 72.5 76 THR B CA 1
ATOM 2147 C C . THR B 1 76 ? -22.328 19.047 22.297 1 72.5 76 THR B C 1
ATOM 2149 O O . THR B 1 76 ? -22.375 19.812 23.266 1 72.5 76 T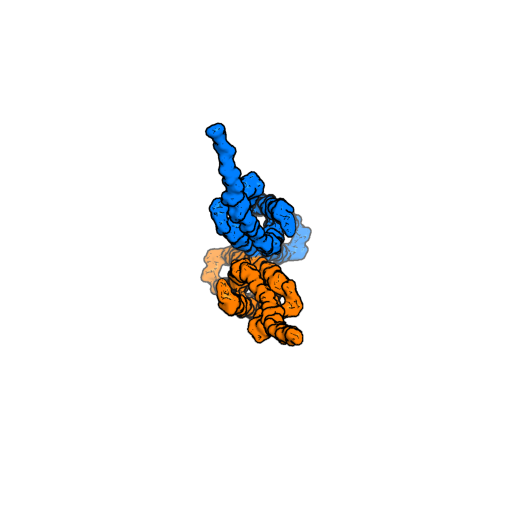HR B O 1
ATOM 2152 N N . GLN B 1 77 ? -21.797 19.453 21.047 1 65.25 77 GLN B N 1
ATOM 2153 C CA . GLN B 1 77 ? -20.969 20.625 20.891 1 65.25 77 GLN B CA 1
ATOM 2154 C C . GLN B 1 77 ? -19.828 20.641 21.891 1 65.25 77 GLN B C 1
ATOM 2156 O O . GLN B 1 77 ? -19.328 21.703 22.281 1 65.25 77 GLN B O 1
ATOM 2161 N N . ASN B 1 78 ? -19.688 19.531 22.656 1 60 78 ASN B N 1
ATOM 2162 C CA . ASN B 1 78 ? -18.578 19.359 23.594 1 60 78 ASN B CA 1
ATOM 2163 C C . ASN B 1 78 ? -17.453 18.547 22.984 1 60 78 ASN B C 1
ATOM 2165 O O . ASN B 1 78 ? -17.688 17.672 22.141 1 60 78 ASN B O 1
ATOM 2169 N N . ILE B 1 79 ? -16.25 19.297 22.906 1 54.47 79 ILE B N 1
ATOM 2170 C CA . ILE B 1 79 ? -15.094 18.547 22.438 1 54.47 79 ILE B CA 1
ATOM 2171 C C . ILE B 1 79 ? -14.867 17.328 23.328 1 54.47 79 ILE B C 1
ATOM 2173 O O . ILE B 1 79 ? -14.812 17.453 24.562 1 54.47 79 ILE B O 1
ATOM 2177 N N . PRO B 1 80 ? -15.125 16.203 22.812 1 53.88 80 PRO B N 1
ATOM 2178 C CA . PRO B 1 80 ? -14.922 15.07 23.719 1 53.88 80 PRO B CA 1
ATOM 2179 C C . PRO B 1 80 ? -13.766 15.305 24.703 1 53.88 80 PRO B C 1
ATOM 2181 O O . PRO B 1 80 ? -12.969 16.234 24.5 1 53.88 80 PRO B O 1
ATOM 2184 N N . PHE B 1 81 ? -13.57 14.32 25.672 1 49.81 81 PHE B N 1
ATOM 2185 C CA . PHE B 1 81 ? -12.891 14.219 26.969 1 49.81 81 PHE B CA 1
ATOM 2186 C C . PHE B 1 81 ? -11.445 14.695 26.844 1 49.81 81 PHE B C 1
ATOM 2188 O O . PHE B 1 81 ? -10.805 15 27.859 1 49.81 81 PHE B O 1
ATOM 2195 N N . TRP B 1 82 ? -10.672 14.445 25.703 1 48.5 82 TRP B N 1
ATOM 2196 C CA . TRP B 1 82 ? -9.234 14.625 25.844 1 48.5 82 TRP B CA 1
ATOM 2197 C C . TRP B 1 82 ? -8.719 15.711 24.906 1 48.5 82 TRP B C 1
ATOM 2199 O O . TRP B 1 82 ? -9.062 15.719 23.719 1 48.5 82 TRP B O 1
ATOM 2209 N N . ASN B 1 83 ? -8.305 16.938 25.422 1 49.94 83 ASN B N 1
ATOM 2210 C CA . ASN B 1 83 ? -7.648 18.078 24.797 1 49.94 83 ASN B CA 1
ATOM 2211 C C . ASN B 1 83 ? -6.762 17.656 23.641 1 49.94 83 ASN B C 1
ATOM 2213 O O . ASN B 1 83 ? -6.535 18.422 22.703 1 49.94 83 ASN B O 1
ATOM 2217 N N . GLY B 1 84 ? -6.402 16.375 23.609 1 50.47 84 GLY B N 1
ATOM 2218 C CA . GLY B 1 84 ? -5.453 15.875 22.625 1 50.47 84 GLY B CA 1
ATOM 2219 C C . GLY B 1 84 ? -6.094 14.992 21.578 1 50.47 84 GLY B C 1
ATOM 2220 O O . GLY B 1 84 ? -5.398 14.406 20.75 1 50.47 84 GLY B O 1
ATOM 2221 N N . LEU B 1 85 ? -7.363 15.008 21.516 1 57.59 85 LEU B N 1
ATOM 2222 C CA . LEU B 1 85 ? -8.125 14.07 20.688 1 57.59 85 LEU B CA 1
ATOM 2223 C C . LEU B 1 85 ? -8.031 14.438 19.219 1 57.59 85 LEU B C 1
ATOM 2225 O O . LEU B 1 85 ? -7.832 13.57 18.359 1 57.59 85 LEU B O 1
ATOM 2229 N N . PRO B 1 86 ? -8.055 15.68 19.062 1 61.75 86 PRO B N 1
ATOM 2230 C CA . PRO B 1 86 ? -7.969 16.016 17.641 1 61.75 86 PRO B CA 1
ATOM 2231 C C . PRO B 1 86 ? -6.629 15.617 17.016 1 61.75 86 PRO B C 1
ATOM 2233 O O . PRO B 1 86 ? -6.59 15.156 15.867 1 61.75 86 PRO B O 1
ATOM 2236 N N . GLN B 1 87 ? -5.664 15.797 17.875 1 67 87 GLN B N 1
ATOM 2237 C CA . GLN B 1 87 ? -4.352 15.422 17.359 1 67 87 GLN B CA 1
ATOM 2238 C C . GLN B 1 87 ? -4.238 13.914 17.203 1 67 87 GLN B C 1
ATOM 2240 O O . GLN B 1 87 ? -3.686 13.43 16.219 1 67 87 GLN B O 1
ATOM 2245 N N . PHE B 1 88 ? -4.789 13.258 18.172 1 72.06 88 PHE B N 1
ATOM 2246 C CA . PHE B 1 88 ? -4.758 11.805 18.109 1 72.06 88 PHE B CA 1
ATOM 2247 C C . PHE B 1 88 ? -5.551 11.289 16.922 1 72.06 88 PHE B C 1
ATOM 2249 O O . PHE B 1 88 ? -5.117 10.359 16.234 1 72.06 88 PHE B O 1
ATOM 2256 N N . ASN B 1 89 ? -6.613 11.961 16.703 1 74.38 89 ASN B N 1
ATOM 2257 C CA . ASN B 1 89 ? -7.445 11.555 15.57 1 74.38 89 ASN B CA 1
ATOM 2258 C C . ASN B 1 89 ? -6.738 11.781 14.242 1 74.38 89 ASN B C 1
ATOM 2260 O O . ASN B 1 89 ? -6.844 10.961 13.328 1 74.38 89 ASN B O 1
ATOM 2264 N N . TYR B 1 90 ? -6.023 12.789 14.242 1 80.56 90 TYR B N 1
ATOM 2265 C CA . TYR B 1 90 ? -5.301 13.086 13.008 1 80.56 90 TYR B CA 1
ATOM 2266 C C . TYR B 1 90 ? -4.223 12.047 12.742 1 80.56 90 TYR B C 1
ATOM 2268 O O . TYR B 1 90 ? -4.113 11.531 11.625 1 80.56 90 TYR B O 1
ATOM 2276 N N . TYR B 1 91 ? -3.551 11.688 13.75 1 84.25 91 TYR B N 1
ATOM 2277 C CA . TYR B 1 91 ? -2.475 10.719 13.586 1 84.25 91 TYR B CA 1
ATOM 2278 C C . TYR B 1 91 ? -3.033 9.328 13.297 1 84.25 91 TYR B C 1
ATOM 2280 O O . TYR B 1 91 ? -2.469 8.586 12.492 1 84.25 91 TYR B O 1
ATOM 2288 N N . ALA B 1 92 ? -4.035 9.062 13.938 1 88.31 92 ALA B N 1
ATOM 2289 C CA . ALA B 1 92 ? -4.664 7.762 13.703 1 88.31 92 ALA B CA 1
ATOM 2290 C C . ALA B 1 92 ? -5.199 7.656 12.281 1 88.31 92 ALA B C 1
ATOM 2292 O O . ALA B 1 92 ? -5.082 6.609 11.641 1 88.31 92 ALA B O 1
ATOM 2293 N N . ASP B 1 93 ? -5.773 8.75 11.797 1 90.75 93 ASP B N 1
ATOM 2294 C CA . ASP B 1 93 ? -6.258 8.789 10.414 1 90.75 93 ASP B CA 1
ATOM 2295 C C . ASP B 1 93 ? -5.102 8.648 9.43 1 90.75 93 ASP B C 1
ATOM 2297 O O . ASP B 1 93 ? -5.246 8 8.383 1 90.75 93 ASP B O 1
ATOM 2301 N N . GLN B 1 94 ? -4.016 9.234 9.797 1 91.81 94 GLN B N 1
ATOM 2302 C CA . GLN B 1 94 ? -2.842 9.141 8.938 1 91.81 94 GLN B CA 1
ATOM 2303 C C . GLN B 1 94 ? -2.359 7.699 8.82 1 91.81 94 GLN B C 1
ATOM 2305 O O . GLN B 1 94 ? -2.137 7.195 7.719 1 91.81 94 GLN B O 1
ATOM 2310 N N . VAL B 1 95 ? -2.248 7.051 9.883 1 92.69 95 VAL B N 1
ATOM 2311 C CA . VAL B 1 95 ? -1.776 5.672 9.914 1 92.69 95 VAL B CA 1
ATOM 2312 C C . VAL B 1 95 ? -2.758 4.77 9.164 1 92.69 95 VAL B C 1
ATOM 2314 O O . VAL B 1 95 ? -2.346 3.91 8.383 1 92.69 95 VAL B O 1
ATOM 2317 N N . LEU B 1 96 ? -3.977 4.984 9.367 1 94.69 96 LEU B N 1
ATOM 2318 C CA . LEU B 1 96 ? -4.977 4.176 8.68 1 94.69 96 LEU B CA 1
ATOM 2319 C C . LEU B 1 96 ? -4.891 4.375 7.172 1 94.69 96 LEU B C 1
ATOM 2321 O O . LEU B 1 96 ? -5.023 3.416 6.406 1 94.69 96 LEU B O 1
ATOM 2325 N N . ALA B 1 97 ? -4.719 5.617 6.781 1 95.75 97 ALA B N 1
ATOM 2326 C CA . ALA B 1 97 ? -4.602 5.891 5.352 1 95.75 97 ALA B CA 1
ATOM 2327 C C . ALA B 1 97 ? -3.412 5.152 4.746 1 95.75 97 ALA B C 1
ATOM 2329 O O . ALA B 1 97 ? -3.514 4.594 3.65 1 95.75 97 ALA B O 1
ATOM 2330 N N . TRP B 1 98 ? -2.352 5.109 5.457 1 96.62 98 TRP B N 1
ATOM 2331 C CA . TRP B 1 98 ? -1.161 4.418 4.973 1 96.62 98 TRP B CA 1
ATOM 2332 C C . TRP B 1 98 ? -1.41 2.918 4.863 1 96.62 98 TRP B C 1
ATOM 2334 O O . TRP B 1 98 ? -1.035 2.291 3.869 1 96.62 98 TRP B O 1
ATOM 2344 N N . VAL B 1 99 ? -2.004 2.375 5.801 1 97 99 VAL B N 1
ATOM 2345 C CA . VAL B 1 99 ? -2.207 0.93 5.797 1 97 99 VAL B CA 1
ATOM 2346 C C . VAL B 1 99 ? -3.256 0.56 4.746 1 97 99 VAL B C 1
ATOM 2348 O O . VAL B 1 99 ? -3.154 -0.484 4.102 1 97 99 VAL B O 1
ATOM 2351 N N . LEU B 1 100 ? -4.227 1.421 4.598 1 97.56 100 LEU B N 1
ATOM 2352 C CA . LEU B 1 100 ? -5.215 1.179 3.551 1 97.56 100 LEU B CA 1
ATOM 2353 C C . LEU B 1 100 ? -4.566 1.237 2.172 1 97.56 100 LEU B C 1
ATOM 2355 O O . LEU B 1 100 ? -4.863 0.41 1.307 1 97.56 100 LEU B O 1
ATOM 2359 N N . ALA B 1 101 ? -3.74 2.186 1.963 1 97.25 101 ALA B N 1
ATOM 2360 C CA . ALA B 1 101 ? -3.018 2.285 0.698 1 97.25 101 ALA B CA 1
ATOM 2361 C C . ALA B 1 101 ? -2.17 1.041 0.45 1 97.25 101 ALA B C 1
ATOM 2363 O O . ALA B 1 101 ? -2.143 0.511 -0.663 1 97.25 101 ALA B O 1
ATOM 2364 N N . SER B 1 102 ? -1.516 0.579 1.524 1 97.19 102 SER B N 1
ATOM 2365 C CA . SER B 1 102 ? -0.687 -0.617 1.407 1 97.19 102 SER B CA 1
ATOM 2366 C C . SER B 1 102 ? -1.531 -1.847 1.092 1 97.19 102 SER B C 1
ATOM 2368 O O . SER B 1 102 ? -1.124 -2.701 0.302 1 97.19 102 SER B O 1
ATOM 2370 N N . ALA B 1 103 ? -2.666 -1.9 1.711 1 97.44 103 ALA B N 1
ATOM 2371 C CA . ALA B 1 103 ? -3.562 -3.023 1.453 1 97.44 103 ALA B CA 1
ATOM 2372 C C . ALA B 1 103 ? -4.086 -2.988 0.019 1 97.44 103 ALA B C 1
ATOM 2374 O O . ALA B 1 103 ? -4.215 -4.031 -0.625 1 97.44 103 ALA B O 1
ATOM 2375 N N . ALA B 1 104 ? -4.391 -1.784 -0.458 1 96.81 104 ALA B N 1
ATOM 2376 C CA . ALA B 1 104 ? -4.824 -1.646 -1.847 1 96.81 104 ALA B CA 1
ATOM 2377 C C . ALA B 1 104 ? -3.727 -2.096 -2.809 1 96.81 104 ALA B C 1
ATOM 2379 O O . ALA B 1 104 ? -3.996 -2.824 -3.768 1 96.81 104 ALA B O 1
ATOM 2380 N N . GLY B 1 105 ? -2.496 -1.713 -2.527 1 96.25 105 GLY B N 1
ATOM 2381 C CA . GLY B 1 105 ? -1.376 -2.166 -3.336 1 96.25 105 GLY B CA 1
ATOM 2382 C C . GLY B 1 105 ? -1.212 -3.674 -3.338 1 96.25 105 GLY B C 1
ATOM 2383 O O . GLY B 1 105 ? -1.025 -4.281 -4.395 1 96.25 105 GLY B O 1
ATOM 2384 N N . ALA B 1 106 ? -1.323 -4.191 -2.191 1 95.69 106 ALA B N 1
ATOM 2385 C CA . ALA B 1 106 ? -1.198 -5.637 -2.045 1 95.69 106 ALA B CA 1
ATOM 2386 C C . ALA B 1 106 ? -2.299 -6.363 -2.812 1 95.69 106 ALA B C 1
ATOM 2388 O O . ALA B 1 106 ? -2.025 -7.301 -3.568 1 95.69 106 ALA B O 1
ATOM 2389 N N . GLY B 1 107 ? -3.551 -5.941 -2.627 1 95.44 107 GLY B N 1
ATOM 2390 C CA . GLY B 1 107 ? -4.68 -6.609 -3.256 1 95.44 107 GLY B CA 1
ATOM 2391 C C . GLY B 1 107 ? -4.617 -6.586 -4.77 1 95.44 107 GLY B C 1
ATOM 2392 O O . GLY B 1 107 ? -4.754 -7.625 -5.418 1 95.44 107 GLY B O 1
ATOM 2393 N N . PHE B 1 108 ? -4.344 -5.383 -5.336 1 94.81 108 PHE B N 1
ATOM 2394 C CA . PHE B 1 108 ? -4.277 -5.254 -6.785 1 94.81 108 PHE B CA 1
ATOM 2395 C C . PHE B 1 108 ? -3.105 -6.051 -7.348 1 94.81 108 PHE B C 1
ATOM 2397 O O . PHE B 1 108 ? -3.244 -6.738 -8.359 1 94.81 108 PHE B O 1
ATOM 2404 N N . ALA B 1 109 ? -1.975 -5.98 -6.676 1 94.31 109 ALA B N 1
ATOM 2405 C CA . ALA B 1 109 ? -0.775 -6.633 -7.195 1 94.31 109 ALA B CA 1
ATOM 2406 C C . ALA B 1 109 ? -0.913 -8.148 -7.148 1 94.31 109 ALA B C 1
ATOM 2408 O O . ALA B 1 109 ? -0.562 -8.844 -8.109 1 94.31 109 ALA B O 1
ATOM 2409 N N . VAL B 1 110 ? -1.436 -8.625 -6.074 1 92.44 110 VAL B N 1
ATOM 2410 C CA . VAL B 1 110 ? -1.598 -10.07 -5.922 1 92.44 110 VAL B CA 1
ATOM 2411 C C . VAL B 1 110 ? -2.598 -10.586 -6.953 1 92.44 110 VAL B C 1
ATOM 2413 O O . VAL B 1 110 ? -2.363 -11.617 -7.594 1 92.44 110 VAL B O 1
ATOM 2416 N N . THR B 1 111 ? -3.67 -9.883 -7.102 1 91.69 111 THR B N 1
ATOM 2417 C CA . THR B 1 111 ? -4.68 -10.312 -8.062 1 91.69 111 THR B CA 1
ATOM 2418 C C . THR B 1 111 ? -4.098 -10.336 -9.477 1 91.69 111 THR B C 1
ATOM 2420 O O . THR B 1 111 ? -4.297 -11.305 -10.211 1 91.69 111 THR B O 1
ATOM 2423 N N . ALA B 1 112 ? -3.4 -9.32 -9.805 1 90.31 112 ALA B N 1
ATOM 2424 C CA . ALA B 1 112 ? -2.818 -9.242 -11.141 1 90.31 112 ALA B CA 1
ATOM 2425 C C . ALA B 1 112 ? -1.818 -10.375 -11.367 1 90.31 112 ALA B C 1
ATOM 2427 O O . ALA B 1 112 ? -1.816 -11.008 -12.43 1 90.31 112 ALA B O 1
ATOM 2428 N N . GLU B 1 113 ? -1.012 -10.641 -10.391 1 89.75 113 GLU B N 1
ATOM 2429 C CA . GLU B 1 113 ? 0.015 -11.672 -10.531 1 89.75 113 GLU B CA 1
ATOM 2430 C C . GLU B 1 113 ? -0.604 -13.07 -10.578 1 89.75 113 GLU B C 1
ATOM 2432 O O . GLU B 1 113 ? -0.219 -13.898 -11.406 1 89.75 113 GLU B O 1
ATOM 2437 N N . LEU B 1 114 ? -1.521 -13.32 -9.719 1 87.75 114 LEU B N 1
ATOM 2438 C CA . LEU B 1 114 ? -2.135 -14.641 -9.672 1 87.75 114 LEU B CA 1
ATOM 2439 C C . LEU B 1 114 ? -2.936 -14.914 -10.945 1 87.75 114 LEU B C 1
ATOM 2441 O O . LEU B 1 114 ? -2.906 -16.031 -11.477 1 87.75 114 LEU B O 1
ATOM 2445 N N . LYS B 1 115 ? -3.633 -13.93 -11.406 1 86.69 115 LYS B N 1
ATOM 2446 C CA . LYS B 1 115 ? -4.367 -14.086 -12.656 1 86.69 115 LYS B CA 1
ATOM 2447 C C . LYS B 1 115 ? -3.416 -14.383 -13.812 1 86.69 115 LYS B C 1
ATOM 2449 O O . LYS B 1 115 ? -3.688 -15.258 -14.641 1 86.69 115 LYS B O 1
ATOM 2454 N N . ARG B 1 116 ? -2.365 -13.68 -13.836 1 85 116 ARG B N 1
ATOM 2455 C CA . ARG B 1 116 ? -1.364 -13.906 -14.875 1 85 116 ARG B CA 1
ATOM 2456 C C . ARG B 1 116 ? -0.793 -15.312 -14.797 1 85 116 ARG B C 1
ATOM 2458 O O . ARG B 1 116 ? -0.648 -15.992 -15.812 1 85 116 ARG B O 1
ATOM 2465 N N . LEU B 1 117 ? -0.476 -15.781 -13.664 1 82.06 117 LEU B N 1
ATOM 2466 C CA . LEU B 1 117 ? 0.113 -17.094 -13.453 1 82.06 117 LEU B CA 1
ATOM 2467 C C . LEU B 1 117 ? -0.869 -18.203 -13.836 1 82.06 117 LEU B C 1
ATOM 2469 O O . LEU B 1 117 ? -0.481 -19.203 -14.453 1 82.06 117 LEU B O 1
ATOM 2473 N N . VAL B 1 118 ? -2.07 -18.016 -13.422 1 78.31 118 VAL B N 1
ATOM 2474 C CA . VAL B 1 118 ? -3.092 -19 -13.742 1 78.31 118 VAL B CA 1
ATOM 2475 C C . VAL B 1 118 ? -3.295 -19.062 -15.258 1 78.31 118 VAL B C 1
ATOM 2477 O O . VAL B 1 118 ? -3.352 -20.141 -15.836 1 78.31 118 VAL B O 1
ATOM 2480 N N . ASP B 1 119 ? -3.357 -17.844 -15.867 1 78.88 119 ASP B N 1
ATOM 2481 C CA . ASP B 1 119 ? -3.521 -17.797 -17.312 1 78.88 119 ASP B CA 1
ATOM 2482 C C . ASP B 1 119 ? -2.346 -18.453 -18.031 1 78.88 119 ASP B C 1
ATOM 2484 O O . ASP B 1 119 ? -2.539 -19.203 -19 1 78.88 119 ASP B O 1
ATOM 2488 N N . GLU B 1 120 ? -1.191 -18.266 -17.562 1 76.88 120 GLU B N 1
ATOM 2489 C CA . GLU B 1 120 ? 0.004 -18.875 -18.141 1 76.88 120 GLU B CA 1
ATOM 2490 C C . GLU B 1 120 ? 0.012 -20.391 -17.969 1 76.88 120 GLU B C 1
ATOM 2492 O O . GLU B 1 120 ? 0.384 -21.125 -18.875 1 76.88 120 GLU B O 1
ATOM 2497 N N . ASN B 1 121 ? -0.379 -20.844 -16.859 1 73.75 121 ASN B N 1
ATOM 2498 C CA . ASN B 1 121 ? -0.438 -22.281 -16.578 1 73.75 121 ASN B CA 1
ATOM 2499 C C . ASN B 1 121 ? -1.475 -22.969 -17.453 1 73.75 121 ASN B C 1
ATOM 2501 O O . ASN B 1 121 ? -1.236 -24.078 -17.953 1 73.75 121 ASN B O 1
ATOM 2505 N N . ILE B 1 122 ? -2.549 -22.359 -17.578 1 69.81 122 ILE B N 1
ATOM 2506 C CA . ILE B 1 122 ? -3.598 -22.938 -18.406 1 69.81 122 ILE B CA 1
ATOM 2507 C C . ILE B 1 122 ? -3.135 -22.984 -19.859 1 69.81 122 ILE B C 1
ATOM 2509 O O . ILE B 1 122 ? -3.326 -23.984 -20.547 1 69.81 122 ILE B O 1
ATOM 2513 N N . LYS B 1 123 ? -2.516 -21.984 -20.297 1 75.94 123 LYS B N 1
ATOM 2514 C CA . LYS B 1 123 ? -2.004 -21.938 -21.672 1 75.94 123 LYS B CA 1
ATOM 2515 C C . LYS B 1 123 ? -0.921 -22.984 -21.891 1 75.94 123 LYS B C 1
ATOM 2517 O O . LYS B 1 123 ? -0.881 -23.641 -22.938 1 75.94 123 LYS B O 1
ATOM 2522 N N . ASN B 1 124 ? -0.116 -23.125 -20.875 1 70.88 124 ASN B N 1
ATOM 2523 C CA . ASN B 1 124 ? 0.956 -24.109 -20.984 1 70.88 124 ASN B CA 1
ATOM 2524 C C . ASN B 1 124 ? 0.416 -25.531 -20.938 1 70.88 124 ASN B C 1
ATOM 2526 O O . ASN B 1 124 ? 0.948 -26.422 -21.594 1 70.88 124 ASN B O 1
ATOM 2530 N N . ALA B 1 125 ? -0.598 -25.734 -20.141 1 64.56 125 ALA B N 1
ATOM 2531 C CA . ALA B 1 125 ? -1.146 -27.078 -19.953 1 64.56 125 ALA B CA 1
ATOM 2532 C C . ALA B 1 125 ? -1.95 -27.5 -21.188 1 64.56 125 ALA B C 1
ATOM 2534 O O . ALA B 1 125 ? -1.884 -28.672 -21.594 1 64.56 125 ALA B O 1
ATOM 2535 N N . VAL B 1 126 ? -2.709 -26.547 -21.672 1 67.31 126 VAL B N 1
ATOM 2536 C CA . VAL B 1 126 ? -3.631 -26.984 -22.719 1 67.31 126 VAL B CA 1
ATOM 2537 C C . VAL B 1 126 ? -3.217 -26.375 -24.062 1 67.31 126 VAL B C 1
ATOM 2539 O O . VAL B 1 126 ? -3.576 -26.891 -25.125 1 67.31 126 VAL B O 1
ATOM 2542 N N . GLY B 1 127 ? -2.258 -25.406 -23.891 1 60.41 127 GLY B N 1
ATOM 2543 C CA . GLY B 1 127 ? -1.774 -24.766 -25.109 1 60.41 127 GLY B CA 1
ATOM 2544 C C . GLY B 1 127 ? -2.887 -24.188 -25.953 1 60.41 127 GLY B C 1
ATOM 2545 O O . GLY B 1 127 ? -3.789 -23.531 -25.438 1 60.41 127 GLY B O 1
ATOM 2546 N N . ASP B 1 128 ? -2.658 -24.469 -27.297 1 53.94 128 ASP B N 1
ATOM 2547 C CA . ASP B 1 128 ? -3.562 -23.938 -28.312 1 53.94 128 ASP B CA 1
ATOM 2548 C C . ASP B 1 128 ? -4.898 -24.672 -28.297 1 53.94 128 ASP B C 1
ATOM 2550 O O . ASP B 1 128 ? -5.859 -24.25 -28.938 1 53.94 128 ASP B O 1
ATOM 2554 N N . TYR B 1 129 ? -5 -25.719 -27.547 1 55.62 129 TYR B N 1
ATOM 2555 C CA . TYR B 1 129 ? -6.227 -26.516 -27.547 1 55.62 129 TYR B CA 1
ATOM 2556 C C . TYR B 1 129 ? -7.199 -26.016 -26.484 1 55.62 129 TYR B C 1
ATOM 2558 O O . TYR B 1 129 ? -8.281 -26.578 -26.312 1 55.62 129 TYR B O 1
ATOM 2566 N N . GLU B 1 130 ? -6.828 -25.016 -25.703 1 58.94 130 GLU B N 1
ATOM 2567 C CA . GLU B 1 130 ? -7.605 -24.484 -24.578 1 58.94 130 GLU B CA 1
ATOM 2568 C C . GLU B 1 130 ? -9.039 -24.172 -25.016 1 58.94 130 GLU B C 1
ATOM 2570 O O . GLU B 1 130 ? -9.984 -24.469 -24.281 1 58.94 130 GLU B O 1
ATOM 2575 N N . LEU B 1 131 ? -9.078 -23.594 -26.141 1 55.5 131 LEU B N 1
ATOM 2576 C CA . LEU B 1 131 ? -10.375 -23.172 -26.641 1 55.5 131 LEU B CA 1
ATOM 2577 C C . LEU B 1 131 ? -11.25 -24.391 -26.969 1 55.5 131 LEU B C 1
ATOM 2579 O O . LEU B 1 131 ? -12.477 -24.266 -27.047 1 55.5 131 LEU B O 1
ATOM 2583 N N . PHE B 1 132 ? -10.625 -25.469 -27.047 1 53.56 132 PHE B N 1
ATOM 2584 C CA . PHE B 1 132 ? -11.367 -26.625 -27.516 1 53.56 132 PHE B CA 1
ATOM 2585 C C . PHE B 1 132 ? -11.734 -27.531 -26.344 1 53.56 132 PHE B C 1
ATOM 2587 O O . PHE B 1 132 ? -12.32 -28.609 -26.547 1 53.56 132 PHE B O 1
ATOM 2594 N N . ILE B 1 133 ? -11.383 -27.188 -25.219 1 62.12 133 ILE B N 1
ATOM 2595 C CA . ILE B 1 133 ? -11.75 -28 -24.062 1 62.12 133 ILE B CA 1
ATOM 2596 C C . ILE B 1 133 ? -12.688 -27.203 -23.141 1 62.12 133 ILE B C 1
ATOM 2598 O O . ILE B 1 133 ? -12.234 -26.391 -22.344 1 62.12 133 ILE B O 1
ATOM 2602 N N . PRO B 1 134 ? -13.969 -27.344 -23.344 1 61.66 134 PRO B N 1
ATOM 2603 C CA . PRO B 1 134 ? -14.992 -26.594 -22.609 1 61.66 134 PRO B CA 1
ATOM 2604 C C . PRO B 1 134 ? -14.75 -26.594 -21.109 1 61.66 134 PRO B C 1
ATOM 2606 O O . PRO B 1 134 ? -15.031 -25.594 -20.438 1 61.66 134 PRO B O 1
ATOM 2609 N N . ALA B 1 135 ? -14.266 -27.672 -20.547 1 67.5 135 ALA B N 1
ATOM 2610 C CA . ALA B 1 135 ? -14.023 -27.75 -19.109 1 67.5 135 ALA B CA 1
ATOM 2611 C C . ALA B 1 135 ? -13.008 -26.703 -18.672 1 67.5 135 ALA B C 1
ATOM 2613 O O . ALA B 1 135 ? -13.141 -26.125 -17.594 1 67.5 135 ALA B O 1
ATOM 2614 N N . VAL B 1 136 ? -12.062 -26.5 -19.531 1 70.25 136 VAL B N 1
ATOM 2615 C CA . VAL B 1 136 ? -11.023 -25.531 -19.219 1 70.25 136 VAL B CA 1
ATOM 2616 C C . VAL B 1 136 ? -11.602 -24.109 -19.266 1 70.25 136 VAL B C 1
ATOM 2618 O O . VAL B 1 136 ? -11.281 -23.281 -18.422 1 70.25 136 VAL B O 1
ATOM 2621 N N . ASP B 1 137 ? -12.5 -23.891 -20.219 1 73 137 ASP B N 1
ATOM 2622 C CA . ASP B 1 137 ? -13.141 -22.594 -20.328 1 73 137 ASP B CA 1
ATOM 2623 C C . ASP B 1 137 ? -14.016 -22.297 -19.125 1 73 137 ASP B C 1
ATOM 2625 O O . ASP B 1 137 ? -14.031 -21.172 -18.625 1 73 137 ASP B O 1
ATOM 2629 N N . GLN B 1 138 ? -14.797 -23.25 -18.75 1 75.56 138 GLN B N 1
ATOM 2630 C CA . GLN B 1 138 ? -15.656 -23.094 -17.578 1 75.56 138 GLN B CA 1
ATOM 2631 C C . GLN B 1 138 ? -14.828 -22.828 -16.328 1 75.56 138 GLN B C 1
ATOM 2633 O O . GLN B 1 138 ? -15.164 -21.953 -15.523 1 75.56 138 GLN B O 1
ATOM 2638 N N . GLN B 1 139 ? -13.766 -23.547 -16.172 1 76.62 139 GLN B N 1
ATOM 2639 C CA . GLN B 1 139 ? -12.883 -23.375 -15.031 1 76.62 139 GLN B CA 1
ATOM 2640 C C . GLN B 1 139 ? -12.234 -22 -15.039 1 76.62 139 GLN B C 1
ATOM 2642 O O . GLN B 1 139 ? -12.148 -21.344 -13.992 1 76.62 139 GLN B O 1
ATOM 2647 N N . GLU B 1 140 ? -11.875 -21.641 -16.219 1 79.62 140 GLU B N 1
ATOM 2648 C CA . GLU B 1 140 ? -11.25 -20.328 -16.359 1 79.62 140 GLU B CA 1
ATOM 2649 C C . GLU B 1 140 ? -12.227 -19.219 -16 1 79.62 140 GLU B C 1
ATOM 2651 O O . GLU B 1 140 ? -11.844 -18.219 -15.398 1 79.62 140 GLU B O 1
ATOM 2656 N N . SER B 1 141 ? -13.445 -19.375 -16.375 1 81.38 141 SER B N 1
ATOM 2657 C CA . SER B 1 141 ? -14.461 -18.375 -16.062 1 81.38 141 SER B CA 1
ATOM 2658 C C . SER B 1 141 ? -14.688 -18.25 -14.562 1 81.38 141 SER B C 1
ATOM 2660 O O . SER B 1 141 ? -14.859 -17.156 -14.039 1 81.38 141 SER B O 1
ATOM 2662 N N . LEU B 1 142 ? -14.695 -19.328 -13.852 1 79.88 142 LEU B N 1
ATOM 2663 C CA . LEU B 1 142 ? -14.867 -19.328 -12.398 1 79.88 142 LEU B CA 1
ATOM 2664 C C . LEU B 1 142 ? -13.695 -18.641 -11.711 1 79.88 142 LEU B C 1
ATOM 2666 O O . LEU B 1 142 ? -13.891 -17.875 -10.773 1 79.88 142 LEU B O 1
ATOM 2670 N N . ILE B 1 143 ? -12.578 -18.938 -12.234 1 83.25 143 ILE B N 1
ATOM 2671 C CA . ILE B 1 143 ? -11.367 -18.344 -11.68 1 83.25 143 ILE B CA 1
ATOM 2672 C C . ILE B 1 143 ? -11.367 -16.828 -11.938 1 83.25 143 ILE B C 1
ATOM 2674 O O . ILE B 1 143 ? -11.047 -16.047 -11.047 1 83.25 143 ILE B O 1
ATOM 2678 N N . ASP B 1 144 ? -11.75 -16.438 -13.07 1 85.69 144 ASP B N 1
ATOM 2679 C CA . ASP B 1 144 ? -11.828 -15.023 -13.406 1 85.69 144 ASP B CA 1
ATOM 2680 C C . ASP B 1 144 ? -12.828 -14.305 -12.5 1 85.69 144 ASP B C 1
ATOM 2682 O O . ASP B 1 144 ? -12.57 -13.18 -12.055 1 85.69 144 ASP B O 1
ATOM 2686 N N . ASP B 1 145 ? -13.914 -14.93 -12.289 1 86.38 145 ASP B N 1
ATOM 2687 C CA . ASP B 1 145 ? -14.93 -14.336 -11.422 1 86.38 145 ASP B CA 1
ATOM 2688 C C . ASP B 1 145 ? -14.391 -14.141 -10.008 1 86.38 145 ASP B C 1
ATOM 2690 O O . ASP B 1 145 ? -14.672 -13.117 -9.367 1 86.38 145 ASP B O 1
ATOM 2694 N N . PHE B 1 146 ? -13.75 -15.086 -9.555 1 86.5 146 PHE B N 1
ATOM 2695 C CA . PHE B 1 146 ? -13.141 -15 -8.234 1 86.5 146 PHE B CA 1
ATOM 2696 C C . PHE B 1 146 ? -12.188 -13.812 -8.141 1 86.5 146 PHE B C 1
ATOM 2698 O O . PHE B 1 146 ? -12.281 -13.008 -7.215 1 86.5 146 PHE B O 1
ATOM 2705 N N . PHE B 1 147 ? -11.336 -13.664 -9.086 1 89.69 147 PHE B N 1
ATOM 2706 C CA . PHE B 1 147 ? -10.352 -12.594 -9.07 1 89.69 147 PHE B CA 1
ATOM 2707 C C . PHE B 1 147 ? -11.008 -11.25 -9.352 1 89.69 147 PHE B C 1
ATOM 2709 O O . PHE B 1 147 ? -10.57 -10.219 -8.844 1 89.69 147 PHE B O 1
ATOM 2716 N N . ASP B 1 148 ? -12.016 -11.242 -10.117 1 90.56 148 ASP B N 1
ATOM 2717 C CA . ASP B 1 148 ? -12.75 -10 -10.367 1 90.56 148 ASP B CA 1
ATOM 2718 C C . ASP B 1 148 ? -13.391 -9.484 -9.086 1 90.56 148 ASP B C 1
ATOM 2720 O O . ASP B 1 148 ? -13.398 -8.273 -8.836 1 90.56 148 ASP B O 1
ATOM 2724 N N . LYS B 1 149 ? -13.914 -10.414 -8.352 1 90.62 149 LYS B N 1
ATOM 2725 C CA . LYS B 1 149 ? -14.492 -10.023 -7.07 1 90.62 149 LYS B CA 1
ATOM 2726 C C . LYS B 1 149 ? -13.422 -9.516 -6.113 1 90.62 149 LYS B C 1
ATOM 2728 O O . LYS B 1 149 ? -13.664 -8.586 -5.336 1 90.62 149 LYS B O 1
ATOM 2733 N N . ALA B 1 150 ? -12.297 -10.148 -6.148 1 90.88 150 ALA B N 1
ATOM 2734 C CA . ALA B 1 150 ? -11.172 -9.656 -5.355 1 90.88 150 ALA B CA 1
ATOM 2735 C C . ALA B 1 150 ? -10.773 -8.25 -5.781 1 90.88 150 ALA B C 1
ATOM 2737 O O . ALA B 1 150 ? -10.516 -7.387 -4.938 1 90.88 150 ALA B O 1
ATOM 2738 N N . ASN B 1 151 ? -10.773 -7.988 -7.055 1 93 151 ASN B N 1
ATOM 2739 C CA . ASN B 1 151 ? -10.469 -6.668 -7.586 1 93 151 ASN B CA 1
ATOM 2740 C C . ASN B 1 151 ? -11.508 -5.637 -7.16 1 93 151 ASN B C 1
ATOM 2742 O O . ASN B 1 151 ? -11.164 -4.504 -6.816 1 93 151 ASN B O 1
ATOM 2746 N N . ILE B 1 152 ? -12.711 -6.055 -7.273 1 94.12 152 ILE B N 1
ATOM 2747 C CA . ILE B 1 152 ? -13.789 -5.16 -6.879 1 94.12 152 ILE B CA 1
ATOM 2748 C C . ILE B 1 152 ? -13.648 -4.805 -5.398 1 94.12 152 ILE B C 1
ATOM 2750 O O . ILE B 1 152 ? -13.734 -3.633 -5.023 1 94.12 152 ILE B O 1
ATOM 2754 N N . ALA B 1 153 ? -13.445 -5.801 -4.59 1 94.81 153 ALA B N 1
ATOM 2755 C CA . ALA B 1 153 ? -13.289 -5.566 -3.156 1 94.81 153 ALA B CA 1
ATOM 2756 C C . ALA B 1 153 ? -12.109 -4.633 -2.883 1 94.81 153 ALA B C 1
ATOM 2758 O O . ALA B 1 153 ? -12.211 -3.711 -2.072 1 94.81 153 ALA B O 1
ATOM 2759 N N . THR B 1 154 ? -11.023 -4.871 -3.549 1 95.88 154 THR B N 1
ATOM 2760 C CA . THR B 1 154 ? -9.836 -4.031 -3.385 1 95.88 154 THR B CA 1
ATOM 2761 C C . THR B 1 154 ? -10.109 -2.611 -3.871 1 95.88 154 THR B C 1
ATOM 2763 O O . THR B 1 154 ? -9.672 -1.642 -3.248 1 95.88 154 THR B O 1
ATOM 2766 N N . ALA B 1 155 ? -10.812 -2.48 -4.953 1 96.75 155 ALA B N 1
ATOM 2767 C CA . ALA B 1 155 ? -11.172 -1.166 -5.484 1 96.75 155 ALA B CA 1
ATOM 2768 C C . ALA B 1 155 ? -12.039 -0.394 -4.492 1 96.75 155 ALA B C 1
ATOM 2770 O O . ALA B 1 155 ? -11.859 0.812 -4.309 1 96.75 155 ALA B O 1
ATOM 2771 N N . ILE B 1 156 ? -12.906 -1.085 -3.91 1 97.25 156 ILE B N 1
ATOM 2772 C CA . ILE B 1 156 ? -13.789 -0.447 -2.936 1 97.25 156 ILE B CA 1
ATOM 2773 C C . ILE B 1 156 ? -12.977 -0.024 -1.712 1 97.25 156 ILE B C 1
ATOM 2775 O O . ILE B 1 156 ? -13.188 1.063 -1.168 1 97.25 156 ILE B O 1
ATOM 2779 N N . LEU B 1 157 ? -12.133 -0.915 -1.272 1 97.31 157 LEU B N 1
ATOM 2780 C CA . LEU B 1 157 ? -11.219 -0.544 -0.197 1 97.31 157 LEU B CA 1
ATOM 2781 C C . LEU B 1 157 ? -10.391 0.675 -0.583 1 97.31 157 LEU B C 1
ATOM 2783 O O . LEU B 1 157 ? -10.156 1.56 0.244 1 97.31 157 LEU B O 1
ATOM 2787 N N . PHE B 1 158 ? -9.969 0.73 -1.826 1 97.56 158 PHE B N 1
ATOM 2788 C CA . PHE B 1 158 ? -9.203 1.865 -2.33 1 97.56 158 PHE B CA 1
ATOM 2789 C C . PHE B 1 158 ? -10.047 3.137 -2.312 1 97.56 158 PHE B C 1
ATOM 2791 O O . PHE B 1 158 ? -9.539 4.223 -2.027 1 97.56 158 PHE B O 1
ATOM 2798 N N . LEU B 1 159 ? -11.242 3.041 -2.617 1 97.19 159 LEU B N 1
ATOM 2799 C CA . LEU B 1 159 ? -12.141 4.188 -2.521 1 97.19 159 LEU B CA 1
ATOM 2800 C C . LEU B 1 159 ? -12.219 4.695 -1.086 1 97.19 159 LEU B C 1
ATOM 2802 O O . LEU B 1 159 ? -12.281 5.906 -0.855 1 97.19 159 LEU B O 1
ATOM 2806 N N . ALA B 1 160 ? -12.344 3.766 -0.159 1 97.5 160 ALA B N 1
ATOM 2807 C CA . ALA B 1 160 ? -12.305 4.152 1.249 1 97.5 160 ALA B CA 1
ATOM 2808 C C . ALA B 1 160 ? -11.031 4.926 1.572 1 97.5 160 ALA B C 1
ATOM 2810 O O . ALA B 1 160 ? -11.078 5.953 2.254 1 97.5 160 ALA B O 1
ATOM 2811 N N . PHE B 1 161 ? -9.938 4.43 1.062 1 97.56 161 PHE B N 1
ATOM 2812 C CA . PHE B 1 161 ? -8.664 5.121 1.223 1 97.56 161 PHE B CA 1
ATOM 2813 C C . PHE B 1 161 ? -8.734 6.531 0.642 1 97.56 161 PHE B C 1
ATOM 2815 O O . PHE B 1 161 ? -8.305 7.492 1.28 1 97.56 161 PHE B O 1
ATOM 2822 N N . LEU B 1 162 ? -9.258 6.645 -0.526 1 96.06 162 LEU B N 1
ATOM 2823 C CA . LEU B 1 162 ? -9.336 7.957 -1.163 1 96.06 162 LEU B CA 1
ATOM 2824 C C . LEU B 1 162 ? -10.18 8.914 -0.329 1 96.06 162 LEU B C 1
ATOM 2826 O O . LEU B 1 162 ? -9.867 10.109 -0.246 1 96.06 162 LEU B O 1
ATOM 2830 N N . SER B 1 163 ? -11.195 8.375 0.203 1 95.38 163 SER B N 1
ATOM 2831 C CA . SER B 1 163 ? -12.031 9.203 1.074 1 95.38 163 SER B CA 1
ATOM 2832 C C . SER B 1 163 ? -11.25 9.688 2.289 1 95.38 163 SER B C 1
ATOM 2834 O O . SER B 1 163 ? -11.297 10.875 2.629 1 95.38 163 SER B O 1
ATOM 2836 N N . MET B 1 164 ? -10.523 8.844 2.877 1 93.88 164 MET B N 1
ATOM 2837 C CA . MET B 1 164 ? -9.703 9.211 4.027 1 93.88 164 MET B CA 1
ATOM 2838 C C . MET B 1 164 ? -8.586 10.172 3.619 1 93.88 164 MET B C 1
ATOM 2840 O O . MET B 1 164 ? -8.266 11.102 4.355 1 93.88 164 MET B O 1
ATOM 2844 N N . ALA B 1 165 ? -8.023 9.859 2.525 1 93.81 165 ALA B N 1
ATOM 2845 C CA . ALA B 1 165 ? -6.973 10.727 2.012 1 93.81 165 ALA B CA 1
ATOM 2846 C C . ALA B 1 165 ? -7.488 12.148 1.8 1 93.81 165 ALA B C 1
ATOM 2848 O O . ALA B 1 165 ? -6.793 13.117 2.115 1 93.81 165 ALA B O 1
ATOM 2849 N N . THR B 1 166 ? -8.664 12.297 1.316 1 91.94 166 THR B N 1
ATOM 2850 C CA . THR B 1 166 ? -9.266 13.602 1.11 1 91.94 166 THR B CA 1
ATOM 2851 C C . THR B 1 166 ? -9.492 14.312 2.443 1 91.94 166 THR B C 1
ATOM 2853 O O . THR B 1 166 ? -9.234 15.516 2.564 1 91.94 166 THR B O 1
ATOM 2856 N N . LEU B 1 167 ? -9.93 13.578 3.354 1 88.75 167 LEU B N 1
ATOM 2857 C CA . LEU B 1 167 ? -10.117 14.117 4.695 1 88.75 167 LEU B CA 1
ATOM 2858 C C . LEU B 1 167 ? -8.805 14.656 5.254 1 88.75 167 LEU B C 1
ATOM 2860 O O . LEU B 1 167 ? -8.773 15.742 5.844 1 88.75 167 LEU B O 1
ATOM 2864 N N . LEU B 1 168 ? -7.766 13.984 5.051 1 88.06 168 LEU B N 1
ATOM 2865 C CA . LEU B 1 168 ? -6.449 14.367 5.551 1 88.06 168 LEU B CA 1
ATOM 2866 C C . LEU B 1 168 ? -5.93 15.602 4.816 1 88.06 168 LEU B C 1
ATOM 2868 O O . LEU B 1 168 ? -5.281 16.453 5.422 1 88.06 168 LEU B O 1
ATOM 2872 N N . LEU B 1 169 ? -6.234 15.703 3.578 1 85.62 169 LEU B N 1
ATOM 2873 C CA . LEU B 1 169 ? -5.777 16.844 2.793 1 85.62 169 LEU B CA 1
ATOM 2874 C C . LEU B 1 169 ? -6.543 18.109 3.176 1 85.62 169 LEU B C 1
ATOM 2876 O O . LEU B 1 169 ? -6.016 19.219 3.061 1 85.62 169 LEU B O 1
ATOM 2880 N N . LEU B 1 170 ? -7.68 17.953 3.686 1 82.06 170 LEU B N 1
ATOM 2881 C CA . LEU B 1 170 ? -8.5 19.094 4.086 1 82.06 170 LEU B CA 1
ATOM 2882 C C . LEU B 1 170 ? -8.195 19.516 5.52 1 82.06 170 LEU B C 1
ATOM 2884 O O . LEU B 1 170 ? -8.562 20.609 5.945 1 82.06 170 LEU B O 1
ATOM 2888 N N . SER B 1 171 ? -7.527 18.781 6.285 1 75.25 171 SER B N 1
ATOM 2889 C CA . SER B 1 171 ? -7.316 19 7.711 1 75.25 171 SER B CA 1
ATOM 2890 C C . SER B 1 171 ? -6.484 20.266 7.957 1 75.25 171 SER B C 1
ATOM 2892 O O . SER B 1 171 ? -6.809 21.062 8.836 1 75.25 171 SER B O 1
ATOM 2894 N N . PRO B 1 172 ? -5.309 20.453 7.25 1 61.5 172 PRO B N 1
ATOM 2895 C CA . PRO B 1 172 ? -4.57 21.688 7.523 1 61.5 172 PRO B CA 1
ATOM 2896 C C . PRO B 1 172 ? -5.395 22.938 7.246 1 61.5 172 PRO B C 1
ATOM 2898 O O . PRO B 1 172 ? -5.129 24 7.824 1 61.5 172 PRO B O 1
ATOM 2901 N N . PHE B 1 173 ? -6.344 22.859 6.484 1 55.53 173 PHE B N 1
ATOM 2902 C CA . PHE B 1 173 ? -7.164 24.016 6.156 1 55.53 173 PHE B CA 1
ATOM 2903 C C . PHE B 1 173 ? -8.164 24.297 7.27 1 55.53 173 PHE B C 1
ATOM 2905 O O . PHE B 1 173 ? -8.664 25.422 7.391 1 55.53 173 PHE B O 1
ATOM 2912 N N . ASN B 1 174 ? -8.469 23.422 8.086 1 53.38 174 ASN B N 1
ATOM 2913 C CA . ASN B 1 174 ? -9.383 23.656 9.195 1 53.38 174 ASN B CA 1
ATOM 2914 C C . ASN B 1 174 ? -8.656 24.172 10.43 1 53.38 174 ASN B C 1
ATOM 2916 O O . ASN B 1 174 ? -9.258 24.828 11.281 1 53.38 174 ASN B O 1
ATOM 2920 N N . ARG B 1 175 ? -7.492 23.969 10.633 1 47.34 175 ARG B N 1
ATOM 2921 C CA . ARG B 1 175 ? -6.785 24.375 11.844 1 47.34 175 ARG B CA 1
ATOM 2922 C C . ARG B 1 175 ? -6.457 25.875 11.805 1 47.34 175 ARG B C 1
ATOM 2924 O O . ARG B 1 175 ? -5.938 26.422 12.773 1 47.34 175 ARG B O 1
ATOM 2931 N N . ILE B 1 176 ? -6.66 26.594 10.891 1 39.69 176 ILE B N 1
ATOM 2932 C CA . ILE B 1 176 ? -6.238 27.984 10.969 1 39.69 176 ILE B CA 1
ATOM 2933 C C . ILE B 1 176 ? -7.109 28.734 11.977 1 39.69 176 ILE B C 1
ATOM 2935 O O . ILE B 1 176 ? -6.816 29.875 12.336 1 39.69 176 ILE B O 1
ATOM 2939 N N . LYS B 1 177 ? -8.352 28.453 12.227 1 40.81 177 LYS B N 1
ATOM 2940 C CA . LYS B 1 177 ? -8.945 29.562 12.977 1 40.81 177 LYS B CA 1
ATOM 2941 C C . LYS B 1 177 ? -8.57 29.484 14.453 1 40.81 177 LYS B C 1
ATOM 2943 O O . LYS B 1 177 ? -8.867 28.484 15.125 1 40.81 177 LYS B O 1
ATOM 2948 N N . PRO B 1 178 ? -7.426 30 14.969 1 35.25 178 PRO B N 1
ATOM 2949 C CA . PRO B 1 178 ? -7.379 30.203 16.422 1 35.25 178 PRO B CA 1
ATOM 2950 C C . PRO B 1 178 ? -8.719 30.641 16.984 1 35.25 178 PRO B C 1
ATOM 2952 O O . PRO B 1 178 ? -9.422 31.453 16.375 1 35.25 178 PRO B O 1
ATOM 2955 N N . LEU B 1 179 ? -9.375 29.766 17.719 1 32.53 179 LEU B N 1
ATOM 2956 C CA . LEU B 1 179 ? -10.484 30.234 18.547 1 32.53 179 LEU B CA 1
ATOM 2957 C C . LEU B 1 179 ? -10.242 31.641 19.062 1 32.53 179 LEU B C 1
ATOM 2959 O O . LEU B 1 179 ? -9.141 31.969 19.516 1 32.53 179 LEU B O 1
ATOM 2963 N N . GLU B 1 180 ? -10.828 32.562 18.484 1 34.09 180 GLU B N 1
ATOM 2964 C CA . GLU B 1 180 ? -11.062 33.812 19.219 1 34.09 180 GLU B CA 1
ATOM 2965 C C . GLU B 1 180 ? -11.367 33.531 20.688 1 34.09 180 GLU B C 1
ATOM 2967 O O . GLU B 1 180 ? -12.352 32.875 21 1 34.09 180 GLU B O 1
ATOM 2972 N N . THR B 1 181 ? -10.398 33.031 21.516 1 31.38 181 THR B N 1
ATOM 2973 C CA . THR B 1 181 ? -10.672 33.25 22.938 1 31.38 181 THR B CA 1
ATOM 2974 C C . THR B 1 181 ? -11.43 34.562 23.156 1 31.38 181 THR B C 1
ATOM 2976 O O . THR B 1 181 ? -10.883 35.625 22.922 1 31.38 181 THR B O 1
ATOM 2979 N N . THR B 1 182 ? -12.633 34.625 22.734 1 31.34 182 THR B N 1
ATOM 2980 C CA . THR B 1 182 ? -13.461 35.625 23.375 1 31.34 182 THR B CA 1
ATOM 2981 C C . THR B 1 182 ? -13.18 35.688 24.859 1 31.34 182 THR B C 1
ATOM 2983 O O . THR B 1 182 ? -13.5 34.75 25.609 1 31.34 182 THR B O 1
ATOM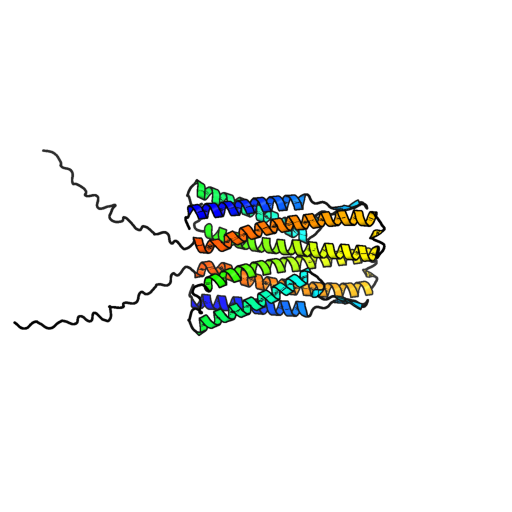 2986 N N . THR B 1 183 ? -11.883 35.938 25.312 1 31.88 183 THR B N 1
ATOM 2987 C CA . THR B 1 183 ? -11.82 36.562 26.625 1 31.88 183 THR B CA 1
ATOM 2988 C C . THR B 1 183 ? -13.031 37.469 26.844 1 31.88 183 THR B C 1
ATOM 2990 O O . THR B 1 183 ? -13.188 38.469 26.172 1 31.88 183 THR B O 1
ATOM 2993 N N . GLN B 1 184 ? -14.148 36.906 27.094 1 30.11 184 GLN B N 1
ATOM 2994 C CA . GLN B 1 184 ? -15.312 37.5 27.75 1 30.11 184 GLN B CA 1
ATOM 2995 C C . GLN B 1 184 ? -14.906 38.562 28.734 1 30.11 184 GLN B C 1
ATOM 2997 O O . GLN B 1 184 ? -13.891 38.438 29.422 1 30.11 184 GLN B O 1
ATOM 3002 N N . ASP B 1 185 ? -15.5 39.812 28.641 1 33.47 185 ASP B N 1
ATOM 3003 C CA . ASP B 1 185 ? -15.727 41.031 29.406 1 33.47 185 ASP B CA 1
ATOM 3004 C C . ASP B 1 185 ? -15.984 40.719 30.891 1 33.47 185 ASP B C 1
ATOM 3006 O O . ASP B 1 185 ? -17.031 40.156 31.234 1 33.47 185 ASP B O 1
ATOM 3010 N N . PRO B 1 186 ? -15.117 39.875 31.594 1 34.53 186 PRO B N 1
ATOM 3011 C CA . PRO B 1 186 ? -15.602 39.781 32.969 1 34.53 186 PRO B CA 1
ATOM 3012 C C . PRO B 1 186 ? -16.297 41.062 33.438 1 34.53 186 PRO B C 1
ATOM 3014 O O . PRO B 1 186 ? -17.375 41 34.031 1 34.53 186 PRO B O 1
ATOM 3017 N N . GLU B 1 187 ? -15.359 41.938 33.875 1 35.28 187 GLU B N 1
ATOM 3018 C CA . GLU B 1 187 ? -15.695 43.125 34.656 1 35.28 187 GLU B CA 1
ATOM 3019 C C . GLU B 1 187 ? -16.469 44.125 33.812 1 35.28 187 GLU B C 1
ATOM 3021 O O . GLU B 1 187 ? -16.781 45.219 34.281 1 35.28 187 GLU B O 1
ATOM 3026 N N . ALA B 1 188 ? -16.766 43.844 32.531 1 38.03 188 ALA B N 1
ATOM 3027 C CA . ALA B 1 188 ? -17.688 44.875 32.031 1 38.03 188 ALA B CA 1
ATOM 3028 C C . ALA B 1 188 ? -18.922 44.938 32.938 1 38.03 188 ALA B C 1
ATOM 3030 O O . ALA B 1 188 ? -19.719 45.875 32.812 1 38.03 188 ALA B O 1
ATOM 3031 N N . GLN B 1 189 ? -19.328 43.781 33.438 1 35.47 189 GLN B N 1
ATOM 3032 C CA . GLN B 1 189 ? -20.562 43.781 34.219 1 35.47 189 GLN B CA 1
ATOM 3033 C C . GLN B 1 189 ? -20.391 44.562 35.5 1 35.47 189 GLN B C 1
ATOM 3035 O O . GLN B 1 189 ? -21.359 45.125 36.062 1 35.47 189 GLN B O 1
ATOM 3040 N N . ALA B 1 190 ? -19.266 44.219 36.188 1 40.88 190 ALA B N 1
ATOM 3041 C CA . ALA B 1 190 ? -19.359 44.719 37.562 1 40.88 190 ALA B CA 1
ATOM 3042 C C . ALA B 1 190 ? -19.234 46.219 37.625 1 40.88 190 ALA B C 1
ATOM 3044 O O . ALA B 1 190 ? -19.484 46.844 38.656 1 40.88 190 ALA B O 1
ATOM 3045 N N . LYS B 1 191 ? -18.375 46.75 36.75 1 36.88 191 LYS B N 1
ATOM 3046 C CA . LYS B 1 191 ? -18.047 48.125 37.094 1 36.88 191 LYS B CA 1
ATOM 3047 C C . LYS B 1 191 ? -19.219 49.062 36.781 1 36.88 191 LYS B C 1
ATOM 3049 O O . LYS B 1 191 ? -19.328 49.562 35.656 1 36.88 191 LYS B O 1
ATOM 3054 N N . GLU B 1 192 ? -20.484 48.5 36.875 1 35.22 192 GLU B N 1
ATOM 3055 C CA . GLU B 1 192 ? -21.547 49.5 36.969 1 35.22 192 GLU B CA 1
ATOM 3056 C C . GLU B 1 192 ? -21.109 50.719 37.781 1 35.22 192 GLU B C 1
ATOM 3058 O O . GLU B 1 192 ? -20.562 50.562 38.875 1 35.22 192 GLU B O 1
ATOM 3063 N N . PRO B 1 193 ? -20.812 51.906 37.031 1 34.81 193 PRO B N 1
ATOM 3064 C CA . PRO B 1 193 ? -20.328 53.125 37.688 1 34.81 193 PRO B CA 1
ATOM 3065 C C . PRO B 1 193 ? -20.953 53.312 39.062 1 34.81 193 PRO B C 1
ATOM 3067 O O . PRO B 1 193 ? -22.156 53.531 39.188 1 34.81 193 PRO B O 1
ATOM 3070 N N . THR B 1 194 ? -20.891 52.281 40 1 33.19 194 THR B N 1
ATOM 3071 C CA . THR B 1 194 ? -21.547 52.75 41.219 1 33.19 194 THR B CA 1
ATOM 3072 C C . THR B 1 194 ? -21.125 54.156 41.531 1 33.19 194 THR B C 1
ATOM 3074 O O . THR B 1 194 ? -19.953 54.438 41.75 1 33.19 194 THR B O 1
ATOM 3077 N N . ALA B 1 195 ? -21.797 55.281 40.906 1 34.5 195 ALA B N 1
ATOM 3078 C CA . ALA B 1 195 ? -21.734 56.719 41.156 1 34.5 195 ALA B CA 1
ATOM 3079 C C . ALA B 1 195 ? -21.484 57.031 42.625 1 34.5 195 ALA B C 1
ATOM 3081 O O . ALA B 1 195 ? -22.359 56.781 43.469 1 34.5 195 ALA B O 1
ATOM 3082 N N . PRO B 1 196 ? -20.375 56.406 43.25 1 34.22 196 PRO B N 1
ATOM 3083 C CA . PRO B 1 196 ? -20.469 56.656 44.688 1 34.22 196 PRO B CA 1
ATOM 3084 C C . PRO B 1 196 ? -20.891 58.094 45 1 34.22 196 PRO B C 1
ATOM 3086 O O . PRO B 1 196 ? -20.641 59 44.219 1 34.22 196 PRO B O 1
ATOM 3089 N N . GLY B 1 197 ? -22.016 58.312 45.781 1 34.28 197 GLY B N 1
ATOM 3090 C CA . GLY B 1 197 ? -22.828 59.375 46.375 1 34.28 197 GLY B CA 1
ATOM 3091 C C . GLY B 1 197 ? -22.016 60.562 46.812 1 34.28 197 GLY B C 1
ATOM 3092 O O . GLY B 1 197 ? -20.828 60.438 47.125 1 34.28 197 GLY B O 1
ATOM 3093 N N . ALA B 1 198 ? -22.344 61.875 46.344 1 36.06 198 ALA B N 1
ATOM 3094 C CA . ALA B 1 198 ? -21.953 63.25 46.594 1 36.06 198 ALA B CA 1
ATOM 3095 C C . ALA B 1 198 ? -21.547 63.438 48.062 1 36.06 198 ALA B C 1
ATOM 3097 O O . ALA B 1 198 ? -22.344 63.188 48.969 1 36.06 198 ALA B O 1
ATOM 3098 N N . PRO B 1 199 ? -20.266 62.969 48.406 1 31.48 199 PRO B N 1
ATOM 3099 C CA . PRO B 1 199 ? -20.094 63.25 49.844 1 31.48 199 PRO B CA 1
ATOM 3100 C C . PRO B 1 199 ? -20.625 64.625 50.219 1 31.48 199 PRO B C 1
ATOM 3102 O O . PRO B 1 199 ? -20.609 65.562 49.406 1 31.48 199 PRO B O 1
ATOM 3105 N N . SER B 1 200 ? -21.781 64.688 50.938 1 30.28 200 SER B N 1
ATOM 3106 C CA . SER B 1 200 ? -22.438 65.875 51.531 1 30.28 200 SER B CA 1
ATOM 3107 C C . SER B 1 200 ? -21.422 66.875 52.062 1 30.28 200 SER B C 1
ATOM 3109 O O . SER B 1 200 ? -20.406 66.5 52.625 1 30.28 200 SER B O 1
ATOM 3111 N N . SER B 1 201 ? -21.422 68.312 51.594 1 26.42 201 SER B N 1
ATOM 3112 C CA . SER B 1 201 ? -20.797 69.438 52.25 1 26.42 201 SER B CA 1
ATOM 3113 C C . SER B 1 201 ? -20.797 69.25 53.75 1 26.42 201 SER B C 1
ATOM 3115 O O . SER B 1 201 ? -21.766 68.75 54.344 1 26.42 201 SER B O 1
#